Protein 5Y78 (pdb70)

InterPro domains:
  IPR004853 Sugar phosphate transporter domain [PF03151] (107-397)
  IPR050186 Triose Phosphate/Phosphate Translocator [PTHR11132] (108-405)

Solvent-accessible surface area: 26557 Å² total; per-residue (Å²): 104,110,82,72,95,109,84,64,52,21,36,108,67,36,116,40,2,28,95,32,2,59,37,7,1,14,10,1,28,124,0,6,70,17,11,120,66,8,58,17,0,0,6,49,1,0,9,28,0,10,106,72,0,43,109,26,29,120,122,53,126,28,77,117,18,98,75,33,164,86,4,57,151,37,0,54,155,0,0,75,5,1,14,98,0,8,8,10,11,4,43,0,6,13,50,3,15,3,10,3,0,3,5,0,5,1,8,0,1,15,54,2,4,12,21,12,0,77,75,109,55,61,65,0,35,2,65,0,13,84,19,20,86,37,10,71,61,0,12,47,58,1,16,59,33,20,121,55,55,54,133,75,0,33,86,19,0,55,72,0,0,82,4,21,8,43,10,1,14,29,0,35,90,4,19,94,115,41,95,152,55,86,34,20,63,6,41,0,0,0,0,13,0,0,38,31,0,44,128,41,0,54,66,111,1,69,153,116,45,26,175,21,90,75,102,17,89,83,102,87,50,66,53,80,52,0,109,36,23,6,72,96,0,0,71,30,4,1,30,26,5,14,12,1,0,34,0,0,69,66,36,55,22,36,48,1,1,49,4,6,0,80,7,5,46,75,0,20,100,13,0,35,142,62,60,213,27,89,62,67,204,102,11,102,82,0,14,46,64,1,22,89,0,0,61,85,1,14,116,15,44,90,74,52,133,101,113,75,111,99,91,76,117,44,17,36,113,61,38,117,39,2,31,99,34,2,60,37,6,2,16,11,1,28,127,0,2,68,20,7,115,67,7,60,15,0,0,4,50,1,0,13,28,0,12,105,72,0,45,108,25,25,120,113,61,124,33,81,127,18,84,73,43,158,92,0,71,120,32,0,59,156,1,0,70,4,0,16,99,0,9,7,10,11,4,42,0,6,9,61,3,15,3,9,4,0,3,5,0,5,1,8,0,1,16,50,2,3,14,16,16,0,67,81,119,56,70,59,0,34,2,68,0,12,91,19,26,89,36,11,69,60,1,13,44,51,1,14,61,30,17,112,55,58,51,136,76,0,34,82,20,0,53,74,0,0,82,5,21,10,44,9,1,14,32,0,35,83,5,16,92,109,42,78,152,53,91,36,19,62,6,40,0,1,0,0,17,0,0,41,37,0,40,130,49,1,54,75,116,1,66,142,109,43,26,176,21,89,66,108,19,90,86,99,88,44,70,59,78,53,0,112,34,24,5,70,94,0,0,67,27,4,1,28,26,4,11,13,2,0,28,0,0,65,56,31,54,21,35,49,1,0,41,3,6,0,83,7,5,50,76,0,19,127,12,1,43,132,57,58,208,27,90,50,62,195,96,9,101,81,0,14,70,68,1,23,91,0,0,71,83,1,11,115,14,38,87,75,54,128

Organism: Galdieria sulphuraria (NCBI:txid130081)

Secondary structure (DSSP, 8-state):
-HHHHHHHHHHHHHHHHHHHHHHHHHHHHHHHHH---HHHHHHHHHHHHHHHHHHHHHTTSSPPP---HHHHHTTHHHHHHHHHHHHHHHHHHHHS-HHHHHHHGGGHHHHHHHHHHHHHT--B-THHHHTHHHHHHHHHHHHHH-TT--HHHHHHHHHHHHHHHHHHHHHHHHHHHTTT-TT--HHHHHHHHHHHHHHHHHHHHHHHH-S--S--SSTT--HHHHHHHHHHHHHHHHHHHHHHHHHHHHS-HHHHHHHHHHHHHHHHHHHHHHHT----HHHHHHHHHHHHHHHHHHHHHHH--/-HHHHHHHHHHHHHHHHHHHHHHHHHHHHHHHHHS--HHHHHHHHHHHHHHHHHHHHHTTSSPPP---HHHHHHTHHHHHHHHHHHHHHHHHHHHS-HHHHHHHHTTHHHHHHHHHHHHHT--B-THHHHHHHHHHHHHHHHHHH-TT--HHHHHHHHHHHHHHHHHHHHHHHHHHHTTT-TT--HHHHHHHHHHHHHHHHHHHHHHHH-S--S--SSTT--HHHHHHHHHHHHHHHHHHHHHHHHHHHHS-HHHHHHHHHHHHHHHHHHHHHHTT----HHHHHHHHHHHHHHHHHHHHHHH--

Foldseek 3Di:
DVVVVVVVVLVVLLVLLLVLVLLLLQLLLVLCQFP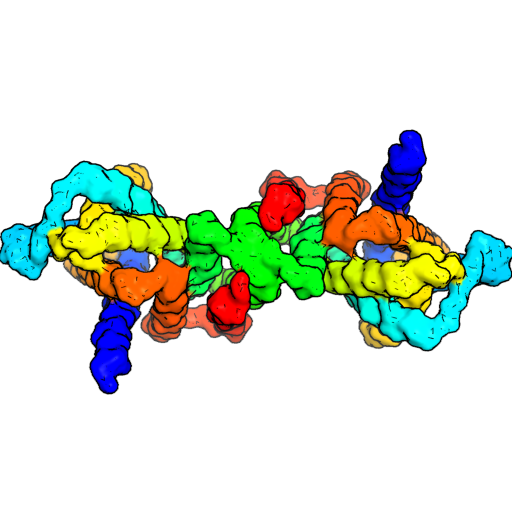VQLLVLLLVLLVLLLVVVVVCVVVVVAQDAPDDPVLLVLLPQLLQLVLLLSSLLSNLSNQAPNLLLLLLLLLLLVLLVVVVCVVVVHDADCVLVVLVVLQVQLNVLLLVPGPRHDPSSNVSSNSSSNSNSSNLQSLLVSCVVCVVRVRPDLLNSVSSSSNVNSVVSVVVSCVVPNDDDQGTPPPPQDSVNSVCSSSSSSVSVSSSVSSLSVSSSVDPSSVSSVSSSVSSVVSSVVSCVVVVRDADPSNVVSSVSNNVSSVVSVVSRVVDD/DVVVVVVVVLVVLLVLLLVLVLQLLQLLLVLCQFFVQLLVLLLVLLVLLLVVVVVCPVVVVAQAFDDDPVLLVLLPLLLQLVLLLSSLLSNLSNQAPNLLLLLLLLLLLVLLVVVVCVVVVHDADPVLVVLVVLQVQLNVLQLVPGPRHDPSSNVSSNVSSNSNSSNLQSLQVSCVVCVVRVSPDLLNSVSSSSVSNSVVSVVVSCVVPNDGDLGTPDPPADSVNSVVSSSSSSVSVSSSVSSLSVSSNVDPSSVSSVSSSVSSVVSSVVSCVVVVRDADPSNVVSSVSSSVSSVVSVVRRVVDD

Structure (mmCIF, N/CA/C/O backbone):
data_5Y78
#
_entry.id   5Y78
#
_cell.length_a   106.550
_cell.length_b   164.970
_cell.length_c   41.420
_cell.angle_alpha   90.00
_cell.angle_beta   90.00
_cell.angle_gamma   90.00
#
_symmetry.space_group_name_H-M   'P 21 21 2'
#
loop_
_entity.id
_entity.type
_entity.pdbx_description
1 polymer 'Putative hexose phosphate translocator'
2 non-polymer 'PHOSPHATE ION'
3 non-polymer '(2R)-2,3-dihydroxypropyl (9Z)-octadec-9-enoate'
4 water water
#
loop_
_atom_site.group_PDB
_atom_site.id
_atom_site.type_symbol
_atom_site.label_atom_id
_atom_site.label_alt_id
_atom_site.label_comp_id
_atom_site.label_asym_id
_atom_site.label_entity_id
_atom_site.label_seq_id
_atom_site.pdbx_PDB_ins_code
_atom_site.Cartn_x
_atom_site.Cartn_y
_atom_site.Cartn_z
_atom_site.occupancy
_atom_site.B_iso_or_equiv
_atom_site.auth_seq_id
_atom_site.auth_comp_id
_atom_site.auth_asym_id
_atom_site.auth_atom_id
_atom_site.pdbx_PDB_model_num
ATOM 1 N N . SER A 1 11 ? -0.437 189.279 8.929 1.00 71.40 100 SER A N 1
ATOM 2 C CA . SER A 1 11 ? 0.870 188.653 9.113 1.00 63.19 100 SER A CA 1
ATOM 3 C C . SER A 1 11 ? 1.211 187.590 8.049 1.00 66.44 100 SER A C 1
ATOM 4 O O . SER A 1 11 ? 2.307 187.636 7.493 1.00 73.08 100 SER A O 1
ATOM 6 N N . PRO A 1 12 ? 0.303 186.640 7.762 1.00 60.00 101 PRO A N 1
ATOM 7 C CA . PRO A 1 12 ? 0.635 185.616 6.752 1.00 53.00 101 PRO A CA 1
ATOM 8 C C . PRO A 1 12 ? 1.061 186.184 5.411 1.00 55.21 101 PRO A C 1
ATOM 9 O O . PRO A 1 12 ? 1.861 185.552 4.707 1.00 58.08 101 PRO A O 1
ATOM 13 N N . THR A 1 13 ? 0.552 187.357 5.030 1.00 50.44 102 THR A N 1
ATOM 14 C CA . THR A 1 13 ? 0.971 187.971 3.775 1.00 59.40 102 THR A CA 1
ATOM 15 C C . THR A 1 13 ? 2.434 188.391 3.837 1.00 70.32 102 THR A C 1
ATOM 16 O O . THR A 1 13 ? 3.225 188.060 2.945 1.00 61.46 102 THR A O 1
ATOM 18 N N . LEU A 1 14 ? 2.813 189.124 4.887 1.00 64.28 103 LEU A N 1
ATOM 19 C CA . LEU A 1 14 ? 4.210 189.507 5.054 1.00 61.02 103 LEU A CA 1
ATOM 20 C C . LEU A 1 14 ? 5.083 188.303 5.385 1.00 60.77 103 LEU A C 1
ATOM 21 O O . LEU A 1 14 ? 6.279 188.302 5.075 1.00 61.07 103 LEU A O 1
ATOM 23 N N . VAL A 1 15 ? 4.507 187.270 6.004 1.00 52.17 104 VAL A N 1
ATOM 24 C CA . VAL A 1 15 ? 5.282 186.071 6.305 1.00 56.54 104 VAL A CA 1
ATOM 25 C C . VAL A 1 15 ? 5.566 185.285 5.030 1.00 63.17 104 VAL A C 1
ATOM 26 O O . VAL A 1 15 ? 6.675 184.770 4.837 1.00 58.89 104 VAL A O 1
ATOM 30 N N . HIS A 1 16 ? 4.579 185.190 4.134 1.00 56.99 105 HIS A N 1
ATOM 31 C CA . HIS A 1 16 ? 4.804 184.522 2.854 1.00 54.34 105 HIS A CA 1
ATOM 32 C C . HIS A 1 16 ? 5.917 185.202 2.066 1.00 53.48 105 HIS A C 1
ATOM 33 O O . HIS A 1 16 ? 6.707 184.535 1.388 1.00 41.49 105 HIS A O 1
ATOM 40 N N . THR A 1 17 ? 5.996 186.533 2.145 1.00 51.64 106 THR A N 1
ATOM 41 C CA . THR A 1 17 ? 7.091 187.247 1.501 1.00 59.89 106 THR A CA 1
ATOM 42 C C . THR A 1 17 ? 8.428 186.973 2.178 1.00 56.15 106 THR A C 1
ATOM 43 O O . THR A 1 17 ? 9.477 187.174 1.557 1.00 50.22 106 THR A O 1
ATOM 47 N N . LEU A 1 18 ? 8.414 186.516 3.432 1.00 49.45 107 LEU A N 1
ATOM 48 C CA . LEU A 1 18 ? 9.656 186.143 4.098 1.00 43.82 107 LEU A CA 1
ATOM 49 C C . LEU A 1 18 ? 10.191 184.815 3.575 1.00 47.51 107 LEU A C 1
ATOM 50 O O . LEU A 1 18 ? 11.408 184.644 3.438 1.00 50.05 107 LEU A O 1
ATOM 52 N N . LYS A 1 19 ? 9.302 183.863 3.281 1.00 41.20 108 LYS A N 1
ATOM 53 C CA . LYS A 1 19 ? 9.739 182.605 2.682 1.00 46.72 108 LYS A CA 1
ATOM 54 C C . LYS A 1 19 ? 10.245 182.823 1.261 1.00 45.49 108 LYS A C 1
ATOM 55 O O . LYS A 1 19 ? 11.223 182.194 0.841 1.00 38.90 108 LYS A O 1
ATOM 57 N N . VAL A 1 20 ? 9.593 183.711 0.508 1.00 46.52 109 VAL A N 1
ATOM 58 C CA . VAL A 1 20 ? 10.063 184.032 -0.835 1.00 43.64 109 VAL A CA 1
ATOM 59 C C . VAL A 1 20 ? 11.368 184.816 -0.768 1.00 41.68 109 VAL A C 1
ATOM 60 O O . VAL A 1 20 ? 12.303 184.559 -1.535 1.00 32.16 109 VAL A O 1
ATOM 64 N N . GLY A 1 21 ? 11.456 185.777 0.154 1.00 37.01 110 GLY A N 1
ATOM 65 C CA . GLY A 1 21 ? 12.699 186.506 0.332 1.00 40.06 110 GLY A CA 1
ATOM 66 C C . GLY A 1 21 ? 13.855 185.613 0.735 1.00 38.23 110 GLY A C 1
ATOM 67 O O . GLY A 1 21 ? 15.010 185.900 0.409 1.00 30.00 110 GLY A O 1
ATOM 68 N N . PHE A 1 22 ? 13.565 184.520 1.446 1.00 34.70 111 PHE A N 1
ATOM 69 C CA . PHE A 1 22 ? 14.609 183.566 1.799 1.00 33.15 111 PHE A CA 1
ATOM 70 C C . PHE A 1 22 ? 15.107 182.808 0.576 1.00 35.08 111 PHE A C 1
ATOM 71 O O . PHE A 1 22 ? 16.294 182.472 0.498 1.00 38.78 111 PHE A O 1
ATOM 79 N N . TYR A 1 23 ? 14.219 182.524 -0.381 1.00 30.99 112 TYR A N 1
ATOM 80 C CA . TYR A 1 23 ? 14.661 181.964 -1.653 1.00 31.66 112 TYR A CA 1
ATOM 81 C C . TYR A 1 23 ? 15.629 182.908 -2.355 1.00 26.18 112 TYR A C 1
ATOM 82 O O . TYR A 1 23 ? 16.627 182.468 -2.936 1.00 22.52 112 TYR A O 1
ATOM 91 N N . PHE A 1 24 ? 15.350 184.213 -2.309 1.00 17.54 113 PHE A N 1
ATOM 92 C CA . PHE A 1 24 ? 16.249 185.184 -2.924 1.00 24.23 113 PHE A CA 1
ATOM 93 C C . PHE A 1 24 ? 17.597 185.221 -2.213 1.00 23.81 113 PHE A C 1
ATOM 94 O O . PHE A 1 24 ? 18.639 185.381 -2.859 1.00 23.66 113 PHE A O 1
ATOM 102 N N . PHE A 1 25 ? 17.598 185.072 -0.886 1.00 27.84 114 PHE A N 1
ATOM 103 C CA . PHE A 1 25 ? 18.855 185.043 -0.143 1.00 25.10 114 PHE A CA 1
ATOM 104 C C . PHE A 1 25 ? 19.687 183.825 -0.524 1.00 30.65 114 PHE A C 1
ATOM 105 O O . PHE A 1 25 ? 20.896 183.935 -0.761 1.00 27.21 114 PHE A O 1
ATOM 113 N N . LEU A 1 26 ? 19.058 182.648 -0.567 1.00 22.70 115 LEU A N 1
ATOM 114 C CA . LEU A 1 26 ? 19.757 181.441 -1.000 1.00 28.30 115 LEU A CA 1
ATOM 115 C C . LEU A 1 26 ? 20.321 181.613 -2.404 1.00 24.71 115 LEU A C 1
ATOM 116 O O . LEU A 1 26 ? 21.467 181.240 -2.679 1.00 22.26 115 LEU A O 1
ATOM 121 N N . TRP A 1 27 ? 19.511 182.166 -3.310 1.00 20.45 116 TRP A N 1
ATOM 122 C CA . TRP A 1 27 ? 19.973 182.479 -4.657 1.00 17.53 116 TRP A CA 1
ATOM 123 C C . TRP A 1 27 ? 21.241 183.324 -4.617 1.00 21.55 116 TRP A C 1
ATOM 124 O O . TRP A 1 27 ? 22.232 183.013 -5.285 1.00 21.07 116 TRP A O 1
ATOM 135 N N . TYR A 1 28 ? 21.234 184.389 -3.811 1.00 17.94 117 TYR A N 1
ATOM 136 C CA . TYR A 1 28 ? 22.400 185.264 -3.734 1.00 18.00 117 TYR A CA 1
ATOM 137 C C . TYR A 1 28 ? 23.567 184.571 -3.041 1.00 19.87 117 TYR A C 1
ATOM 138 O O . TYR A 1 28 ? 24.718 184.690 -3.476 1.00 18.84 117 TYR A O 1
ATOM 147 N N . PHE A 1 29 ? 23.285 183.842 -1.960 1.00 18.42 118 PHE A N 1
ATOM 148 C CA . PHE A 1 29 ? 24.338 183.190 -1.189 1.00 16.81 118 PHE A CA 1
ATOM 149 C C . PHE A 1 29 ? 25.020 182.094 -2.002 1.00 16.84 118 PHE A C 1
ATOM 150 O O . PHE A 1 29 ? 26.253 182.008 -2.035 1.00 20.47 118 PHE A O 1
ATOM 158 N N . PHE A 1 30 ? 24.233 181.248 -2.672 1.00 19.50 119 PHE A N 1
ATOM 159 C CA . PHE A 1 30 ? 24.822 180.210 -3.513 1.00 14.54 119 PHE A CA 1
ATOM 160 C C . PHE A 1 30 ? 25.571 180.813 -4.694 1.00 12.31 119 PHE A C 1
ATOM 161 O O . PHE A 1 30 ? 26.633 180.314 -5.085 1.00 15.74 119 PHE A O 1
ATOM 169 N N . ASN A 1 31 ? 25.032 181.887 -5.280 1.00 12.64 120 ASN A N 1
ATOM 170 C CA . ASN A 1 31 ? 25.668 182.487 -6.449 1.00 15.05 120 ASN A CA 1
ATOM 171 C C . ASN A 1 31 ? 27.001 183.137 -6.098 1.00 14.31 120 ASN A C 1
ATOM 172 O O . ASN A 1 31 ? 27.911 183.165 -6.933 1.00 13.25 120 ASN A O 1
ATOM 177 N N . PHE A 1 32 ? 27.140 183.660 -4.877 1.00 13.30 121 PHE A N 1
ATOM 178 C CA . PHE A 1 32 ? 28.414 184.256 -4.489 1.00 13.67 121 PHE A CA 1
ATOM 179 C C . PHE A 1 32 ? 29.481 183.189 -4.291 1.00 15.70 121 PHE A C 1
ATOM 180 O O . PHE A 1 32 ? 30.627 183.359 -4.725 1.00 16.06 121 PHE A O 1
ATOM 188 N N . ILE A 1 33 ? 29.124 182.085 -3.632 1.00 13.36 122 ILE A N 1
ATOM 189 C CA . ILE A 1 33 ? 30.048 180.964 -3.496 1.00 14.00 122 ILE A CA 1
ATOM 190 C C . ILE A 1 33 ? 30.451 180.440 -4.868 1.00 14.66 122 ILE A C 1
ATOM 191 O O . ILE A 1 33 ? 31.619 180.101 -5.101 1.00 17.08 122 ILE A O 1
ATOM 196 N N . PHE A 1 34 ? 29.495 180.370 -5.799 1.00 14.03 123 PHE A N 1
ATOM 197 C CA . PHE A 1 34 ? 29.807 179.920 -7.152 1.00 14.83 123 PHE A CA 1
ATOM 198 C C . PHE A 1 34 ? 30.810 180.848 -7.828 1.00 10.54 123 PHE A C 1
ATOM 199 O O . PHE A 1 34 ? 31.831 180.396 -8.356 1.00 16.25 123 PHE A O 1
ATOM 207 N N . ASN A 1 35 ? 30.524 182.153 -7.831 1.00 13.30 124 ASN A N 1
ATOM 208 C CA . ASN A 1 35 ? 31.333 183.096 -8.599 1.00 11.99 124 ASN A CA 1
ATOM 209 C C . ASN A 1 35 ? 32.785 183.100 -8.136 1.00 12.96 124 ASN A C 1
ATOM 210 O O . ASN A 1 35 ? 33.705 183.149 -8.961 1.00 17.23 124 ASN A O 1
ATOM 215 N N . ILE A 1 36 ? 33.011 183.054 -6.822 1.00 14.84 125 ILE A N 1
ATOM 216 C CA . ILE A 1 36 ? 34.376 183.064 -6.305 1.00 12.26 125 ILE A CA 1
ATOM 217 C C . ILE A 1 36 ? 35.104 181.788 -6.703 1.00 16.40 125 ILE A C 1
ATOM 218 O O . ILE A 1 36 ? 36.231 181.828 -7.211 1.00 17.46 125 ILE A O 1
ATOM 223 N N . ALA A 1 37 ? 34.468 180.636 -6.482 1.00 12.79 126 ALA A N 1
ATOM 224 C CA . ALA A 1 37 ? 35.096 179.366 -6.832 1.00 17.06 126 ALA A CA 1
ATOM 225 C C . ALA A 1 37 ? 35.233 179.201 -8.340 1.00 14.51 126 ALA A C 1
ATOM 226 O O . ALA A 1 37 ? 36.210 178.606 -8.810 1.00 13.33 126 ALA A O 1
ATOM 228 N N . ASN A 1 38 ? 34.274 179.721 -9.110 1.00 12.84 127 ASN A N 1
ATOM 229 C CA . ASN A 1 38 ? 34.341 179.598 -10.563 1.00 13.80 127 ASN A CA 1
ATOM 230 C C . ASN A 1 38 ? 35.510 180.393 -11.132 1.00 12.90 127 ASN A C 1
ATOM 231 O O . ASN A 1 38 ? 36.238 179.901 -12.001 1.00 15.45 127 ASN A O 1
ATOM 236 N N . LYS A 1 39 ? 35.707 181.624 -10.652 1.00 12.85 128 LYS A N 1
ATOM 237 C CA . LYS A 1 39 ? 36.826 182.431 -11.131 1.00 11.70 128 LYS A CA 1
ATOM 238 C C . LYS A 1 39 ? 38.160 181.830 -10.704 1.00 15.04 128 LYS A C 1
ATOM 239 O O . LYS A 1 39 ? 39.127 181.838 -11.476 1.00 13.89 128 LYS A O 1
ATOM 245 N N . ARG A 1 40 ? 38.232 181.298 -9.482 1.00 12.89 129 ARG A N 1
ATOM 246 C CA . ARG A 1 40 ? 39.452 180.630 -9.041 1.00 17.43 129 ARG A CA 1
ATOM 247 C C . ARG A 1 40 ? 39.751 179.407 -9.898 1.00 15.31 129 ARG A C 1
ATOM 248 O O . ARG A 1 40 ? 40.918 179.094 -10.162 1.00 19.47 129 ARG A O 1
ATOM 256 N N . THR A 1 41 ? 38.708 178.700 -10.342 1.00 13.40 130 THR A N 1
ATOM 257 C CA . THR A 1 41 ? 38.908 177.584 -11.261 1.00 14.29 130 THR A CA 1
ATOM 258 C C . THR A 1 41 ? 39.443 178.073 -12.602 1.00 15.87 130 THR A C 1
ATOM 259 O O . THR A 1 41 ? 40.375 177.483 -13.162 1.00 18.46 130 THR A O 1
ATOM 263 N N . LEU A 1 42 ? 38.873 179.160 -13.126 1.00 13.18 131 LEU A N 1
ATOM 264 C CA . LEU A 1 42 ? 39.314 179.685 -14.413 1.00 13.07 131 LEU A CA 1
ATOM 265 C C . LEU A 1 42 ? 40.734 180.237 -14.345 1.00 20.38 131 LEU A C 1
ATOM 266 O O . LEU A 1 42 ? 41.474 180.161 -15.334 1.00 15.61 131 LEU A O 1
ATOM 271 N N . ASN A 1 43 ? 41.134 180.790 -13.197 1.00 16.82 132 ASN A N 1
ATOM 272 C CA . ASN A 1 43 ? 42.504 181.270 -13.052 1.00 15.15 132 ASN A CA 1
ATOM 273 C C . ASN A 1 43 ? 43.510 180.127 -13.117 1.00 18.93 132 ASN A C 1
ATOM 274 O O . ASN A 1 43 ? 44.664 180.340 -13.506 1.00 22.61 132 ASN A O 1
ATOM 279 N N . MET A 1 44 ? 43.095 178.916 -12.745 1.00 16.05 133 MET A N 1
ATOM 280 C CA . MET A 1 44 ? 43.951 177.739 -12.818 1.00 20.26 133 MET A CA 1
ATOM 281 C C . MET A 1 44 ? 43.764 176.948 -14.104 1.00 22.55 133 MET A C 1
ATOM 282 O O . MET A 1 44 ? 44.693 176.258 -14.539 1.00 20.26 133 MET A O 1
ATOM 287 N N . TRP A 1 45 ? 42.578 177.033 -14.716 1.00 18.54 134 TRP A N 1
ATOM 288 C CA . TRP A 1 45 ? 42.130 176.077 -15.727 1.00 24.53 134 TRP A CA 1
ATOM 289 C C . TRP A 1 45 ? 41.235 176.848 -16.702 1.00 17.48 134 TRP A C 1
ATOM 290 O O . TRP A 1 45 ? 40.005 176.813 -16.625 1.00 13.34 134 TRP A O 1
ATOM 301 N N . LYS A 1 46 ? 41.877 177.560 -17.631 1.00 21.07 135 LYS A N 1
ATOM 302 C CA . LYS A 1 46 ? 41.191 178.509 -18.508 1.00 20.51 135 LYS A CA 1
ATOM 303 C C . LYS A 1 46 ? 40.561 177.758 -19.679 1.00 18.49 135 LYS A C 1
ATOM 304 O O . LYS A 1 46 ? 41.042 177.778 -20.815 1.00 19.37 135 LYS A O 1
ATOM 310 N N . TYR A 1 47 ? 39.445 177.094 -19.395 1.00 21.55 136 TYR A N 1
ATOM 311 C CA . TYR A 1 47 ? 38.679 176.373 -20.412 1.00 19.18 136 TYR A CA 1
ATOM 312 C C . TYR A 1 47 ? 37.203 176.626 -20.161 1.00 18.61 136 TYR A C 1
ATOM 313 O O . TYR A 1 47 ? 36.495 175.784 -19.596 1.00 19.29 136 TYR A O 1
ATOM 322 N N . PRO A 1 48 ? 36.699 177.794 -20.572 1.00 19.97 137 PRO A N 1
ATOM 323 C CA . PRO A 1 48 ? 35.304 178.138 -20.245 1.00 17.06 137 PRO A CA 1
ATOM 324 C C . PRO A 1 48 ? 34.275 177.222 -20.883 1.00 17.50 137 PRO A C 1
ATOM 325 O O . PRO A 1 48 ? 33.263 176.910 -20.244 1.00 17.99 137 PRO A O 1
ATOM 329 N N . TRP A 1 49 ? 34.495 176.785 -22.126 1.00 17.91 138 TRP A N 1
ATOM 330 C CA . TRP A 1 49 ? 33.532 175.899 -22.775 1.00 19.79 138 TRP A CA 1
ATOM 331 C C . TRP A 1 49 ? 33.388 174.588 -22.012 1.00 15.15 138 TRP A C 1
ATOM 332 O O . TRP A 1 49 ? 32.274 174.167 -21.682 1.00 18.24 138 TRP A O 1
ATOM 343 N N . VAL A 1 50 ? 34.511 173.931 -21.715 1.00 19.78 139 VAL A N 1
ATOM 344 C CA . VAL A 1 50 ? 34.459 172.647 -21.023 1.00 22.48 139 VAL A CA 1
ATOM 345 C C . VAL A 1 50 ? 33.967 172.824 -19.591 1.00 21.37 139 VAL A C 1
ATOM 346 O O . VAL A 1 50 ? 33.159 172.028 -19.098 1.00 18.53 139 VAL A O 1
ATOM 350 N N . LEU A 1 51 ? 34.434 173.871 -18.904 1.00 18.86 140 LEU A N 1
ATOM 351 C CA . LEU A 1 51 ? 34.023 174.092 -17.520 1.00 15.53 140 LEU A CA 1
ATOM 352 C C . LEU A 1 51 ? 32.525 174.355 -17.423 1.00 15.22 140 LEU A C 1
ATOM 353 O O . LEU A 1 51 ? 31.832 173.764 -16.586 1.00 13.40 140 LEU A O 1
ATOM 358 N N . SER A 1 52 ? 32.004 175.243 -18.274 1.00 15.60 141 SER A N 1
ATOM 359 C CA . SER A 1 52 ? 30.570 175.513 -18.254 1.00 15.98 141 SER A CA 1
ATOM 360 C C . SER A 1 52 ? 29.769 174.272 -18.621 1.00 16.18 141 SER A C 1
ATOM 361 O O . SER A 1 52 ? 28.661 174.072 -18.109 1.00 17.08 141 SER A O 1
ATOM 364 N N . THR A 1 53 ? 30.316 173.422 -19.492 1.00 16.97 142 THR A N 1
ATOM 365 C CA . THR A 1 53 ? 29.643 172.171 -19.824 1.00 20.72 142 THR A CA 1
ATOM 366 C C . THR A 1 53 ? 29.665 171.205 -18.645 1.00 22.21 142 THR A C 1
ATOM 367 O O . THR A 1 53 ? 28.666 170.531 -18.370 1.00 19.34 142 THR A O 1
ATOM 371 N N . ILE A 1 54 ? 30.792 171.133 -17.932 1.00 16.74 143 ILE A N 1
ATOM 372 C CA . ILE A 1 54 ? 30.871 170.291 -16.740 1.00 19.42 143 ILE A CA 1
ATOM 373 C C . ILE A 1 54 ? 29.832 170.724 -15.713 1.00 16.86 143 ILE A C 1
ATOM 374 O O . ILE A 1 54 ? 29.151 169.889 -15.105 1.00 15.13 143 ILE A O 1
ATOM 379 N N . GLN A 1 55 ? 29.687 172.036 -15.513 1.00 12.87 144 GLN A N 1
ATOM 380 C CA . GLN A 1 55 ? 28.748 172.538 -14.514 1.00 12.07 144 GLN A CA 1
ATOM 381 C C . GLN A 1 55 ? 27.317 172.137 -14.847 1.00 16.21 144 GLN A C 1
ATOM 382 O O . GLN A 1 55 ? 26.534 171.798 -13.951 1.00 14.57 144 GLN A O 1
ATOM 388 N N . LEU A 1 56 ? 26.959 172.154 -16.133 1.00 12.87 145 LEU A N 1
ATOM 389 C CA . LEU A 1 56 ? 25.637 171.688 -16.537 1.00 15.79 145 LEU A CA 1
ATOM 390 C C . LEU A 1 56 ? 25.484 170.189 -16.307 1.00 17.91 145 LEU A C 1
ATOM 391 O O . LEU A 1 56 ? 24.419 169.726 -15.883 1.00 21.48 145 LEU A O 1
ATOM 396 N N . GLY A 1 57 ? 26.538 169.416 -16.579 1.00 16.54 146 GLY A N 1
ATOM 397 C CA . GLY A 1 57 ? 26.450 167.973 -16.416 1.00 14.14 146 GLY A CA 1
ATOM 398 C C . GLY A 1 57 ? 26.374 167.548 -14.963 1.00 22.60 146 GLY A C 1
ATOM 399 O O . GLY A 1 57 ? 25.649 166.609 -14.620 1.00 16.34 146 GLY A O 1
ATOM 400 N N . VAL A 1 58 ? 27.124 168.225 -14.091 1.00 12.06 147 VAL A N 1
ATOM 401 C CA . VAL A 1 58 ? 27.045 167.932 -12.663 1.00 13.66 147 VAL A CA 1
ATOM 402 C C . VAL A 1 58 ? 25.641 168.207 -12.144 1.00 17.86 147 VAL A C 1
ATOM 403 O O . VAL A 1 58 ? 25.092 167.434 -11.348 1.00 18.10 147 VAL A O 1
ATOM 407 N N . GLY A 1 59 ? 25.033 169.307 -12.592 1.00 23.04 148 GLY A N 1
ATOM 408 C CA . GLY A 1 59 ? 23.658 169.584 -12.212 1.00 14.59 148 GLY A CA 1
ATOM 409 C C . GLY A 1 59 ? 22.684 168.579 -12.797 1.00 17.91 148 GLY A C 1
ATOM 410 O O . GLY A 1 59 ? 21.712 168.190 -12.145 1.00 18.05 148 GLY A O 1
ATOM 411 N N . ALA A 1 60 ? 22.932 168.145 -14.034 1.00 20.10 149 ALA A N 1
ATOM 412 C CA . ALA A 1 60 ? 22.096 167.116 -14.640 1.00 19.30 149 ALA A CA 1
ATOM 413 C C . ALA A 1 60 ? 22.175 165.816 -13.847 1.00 20.15 149 ALA A C 1
ATOM 414 O O . ALA A 1 60 ? 21.147 165.210 -13.523 1.00 19.54 149 ALA A O 1
ATOM 416 N N . LEU A 1 61 ? 23.394 165.383 -13.510 1.00 19.07 150 LEU A N 1
ATOM 417 C CA . LEU A 1 61 ? 23.565 164.161 -12.729 1.00 18.38 150 LEU A CA 1
ATOM 418 C C . LEU A 1 61 ? 22.945 164.294 -11.344 1.00 21.71 150 LEU A C 1
ATOM 419 O O . LEU A 1 61 ? 22.321 163.351 -10.842 1.00 20.02 150 LEU A O 1
ATOM 424 N N . TYR A 1 62 ? 23.118 165.455 -10.709 1.00 19.77 151 TYR A N 1
ATOM 425 C CA . TYR A 1 62 ? 22.554 165.674 -9.380 1.00 17.73 151 TYR A CA 1
ATOM 426 C C . TYR A 1 62 ? 21.034 165.549 -9.394 1.00 23.23 151 TYR A C 1
ATOM 427 O O . TYR A 1 62 ? 20.438 165.014 -8.452 1.00 21.56 151 TYR A O 1
ATOM 436 N N . CYS A 1 63 ? 20.390 166.029 -10.459 1.00 19.82 152 CYS A N 1
ATOM 437 C CA . CYS A 1 63 ? 18.933 165.985 -10.513 1.00 19.93 152 CYS A CA 1
ATOM 438 C C . CYS A 1 63 ? 18.425 164.572 -10.771 1.00 22.25 152 CYS A C 1
ATOM 439 O O . CYS A 1 63 ? 17.420 164.155 -10.185 1.00 20.70 152 CYS A O 1
ATOM 442 N N . THR A 1 64 ? 19.100 163.822 -11.644 1.00 23.12 153 THR A N 1
ATOM 443 C CA . THR A 1 64 ? 18.676 162.449 -11.899 1.00 27.96 153 THR A CA 1
ATOM 444 C C . THR A 1 64 ? 18.786 161.601 -10.639 1.00 25.10 153 THR A C 1
ATOM 445 O O . THR A 1 64 ? 17.942 160.732 -10.393 1.00 24.40 153 THR A O 1
ATOM 449 N N . PHE A 1 65 ? 19.812 161.850 -9.821 1.00 21.58 154 PHE A N 1
ATOM 450 C CA . PHE A 1 65 ? 19.966 161.101 -8.578 1.00 25.25 154 PHE A CA 1
ATOM 451 C C . PHE A 1 65 ? 18.799 161.359 -7.632 1.00 28.26 154 PHE A C 1
ATOM 452 O O . PHE A 1 65 ? 18.313 160.436 -6.968 1.00 21.97 154 PHE A O 1
ATOM 460 N N . LEU A 1 66 ? 18.336 162.609 -7.556 1.00 22.74 155 LEU A N 1
ATOM 461 C CA . LEU A 1 66 ? 17.193 162.919 -6.703 1.00 26.57 155 LEU A CA 1
ATOM 462 C C . LEU A 1 66 ? 15.933 162.218 -7.194 1.00 26.45 155 LEU A C 1
ATOM 463 O O . LEU A 1 66 ? 15.109 161.768 -6.390 1.00 29.01 155 LEU A O 1
ATOM 468 N N . TRP A 1 67 ? 15.763 162.118 -8.515 1.00 22.03 156 TRP A N 1
ATOM 469 C CA . TRP A 1 67 ? 14.618 161.400 -9.064 1.00 21.85 156 TRP A CA 1
ATOM 470 C C . TRP A 1 67 ? 14.729 159.904 -8.793 1.00 27.13 156 TRP A C 1
ATOM 471 O O . TRP A 1 67 ? 13.757 159.266 -8.372 1.00 23.82 156 TRP A O 1
ATOM 482 N N . VAL A 1 68 ? 15.914 159.332 -9.031 1.00 25.97 157 VAL A N 1
ATOM 483 C CA . VAL A 1 68 ? 16.122 157.901 -8.815 1.00 20.82 157 VAL A CA 1
ATOM 484 C C . VAL A 1 68 ? 15.825 157.533 -7.367 1.00 23.14 157 VAL A C 1
ATOM 485 O O . VAL A 1 68 ? 15.102 156.569 -7.086 1.00 26.78 157 VAL A O 1
ATOM 489 N N . LEU A 1 69 ? 16.369 158.306 -6.427 1.00 21.16 158 LEU A N 1
ATOM 490 C CA . LEU A 1 69 ? 16.199 158.040 -5.004 1.00 21.66 158 LEU A CA 1
ATOM 491 C C . LEU A 1 69 ? 14.817 158.412 -4.482 1.00 22.94 158 LEU A C 1
ATOM 492 O O . LEU A 1 69 ? 14.546 158.196 -3.296 1.00 24.74 158 LEU A O 1
ATOM 497 N N . GLY A 1 70 ? 13.945 158.958 -5.326 1.00 21.79 159 GLY A N 1
ATOM 498 C CA . GLY A 1 70 ? 12.646 159.395 -4.858 1.00 20.35 159 GLY A CA 1
ATOM 499 C C . GLY A 1 70 ? 12.678 160.604 -3.953 1.00 25.72 159 GLY A C 1
ATOM 500 O O . GLY A 1 70 ? 11.685 160.887 -3.278 1.00 31.11 159 GLY A O 1
ATOM 501 N N . LEU A 1 71 ? 13.800 161.327 -3.914 1.00 25.41 160 LEU A N 1
ATOM 502 C CA . LEU A 1 71 ? 13.915 162.511 -3.072 1.00 28.93 160 LEU A CA 1
ATOM 503 C C . LEU A 1 71 ? 13.219 163.725 -3.670 1.00 26.61 160 LEU A C 1
ATOM 504 O O . LEU A 1 71 ? 12.902 164.666 -2.934 1.00 31.14 160 LEU A O 1
ATOM 509 N N . ARG A 1 72 ? 12.982 163.729 -4.977 1.00 19.81 161 ARG A N 1
ATOM 510 C CA . ARG A 1 72 ? 12.248 164.793 -5.644 1.00 27.02 161 ARG A CA 1
ATOM 511 C C . ARG A 1 72 ? 11.208 164.173 -6.560 1.00 29.97 161 ARG A C 1
ATOM 512 O O . ARG A 1 72 ? 11.484 163.175 -7.233 1.00 22.27 161 ARG A O 1
ATOM 520 N N . THR A 1 73 ? 10.011 164.760 -6.569 1.00 21.04 162 THR A N 1
ATOM 521 C CA . THR A 1 73 ? 8.947 164.283 -7.439 1.00 29.90 162 THR A CA 1
ATOM 522 C C . THR A 1 73 ? 9.430 164.228 -8.882 1.00 26.18 162 THR A C 1
ATOM 523 O O . THR A 1 73 ? 10.089 165.149 -9.372 1.00 22.11 162 THR A O 1
ATOM 527 N N . LYS A 1 74 ? 9.119 163.130 -9.551 1.00 24.49 163 LYS A N 1
ATOM 528 C CA . LYS A 1 74 ? 9.545 162.950 -10.931 1.00 30.12 163 LYS A CA 1
ATOM 529 C C . LYS A 1 74 ? 8.579 163.672 -11.864 1.00 29.79 163 LYS A C 1
ATOM 530 O O . LYS A 1 74 ? 7.363 163.526 -11.719 1.00 29.18 163 LYS A O 1
ATOM 536 N N . PRO A 1 75 ? 9.074 164.464 -12.812 1.00 30.84 164 PRO A N 1
ATOM 537 C CA . PRO A 1 75 ? 8.165 165.195 -13.700 1.00 29.66 164 PRO A CA 1
ATOM 538 C C . PRO A 1 75 ? 7.483 164.259 -14.685 1.00 35.72 164 PRO A C 1
ATOM 539 O O . PRO A 1 75 ? 8.096 163.326 -15.209 1.00 30.30 164 PRO A O 1
ATOM 543 N N . ASN A 1 76 ? 6.197 164.510 -14.927 1.00 45.40 165 ASN A N 1
ATOM 544 C CA . ASN A 1 76 ? 5.452 163.783 -15.955 1.00 36.75 165 ASN A CA 1
ATOM 545 C C . ASN A 1 76 ? 5.895 164.336 -17.302 1.00 39.26 165 ASN A C 1
ATOM 546 O O . ASN A 1 76 ? 5.269 165.232 -17.870 1.00 45.37 165 ASN A O 1
ATOM 551 N N . VAL A 1 77 ? 6.996 163.797 -17.815 1.00 32.42 166 VAL A N 1
ATOM 552 C CA . VAL A 1 77 ? 7.612 164.314 -19.033 1.00 40.24 166 VAL A CA 1
ATOM 553 C C . VAL A 1 77 ? 6.792 163.885 -20.242 1.00 45.50 166 VAL A C 1
ATOM 554 O O . VAL A 1 77 ? 6.518 162.695 -20.435 1.00 49.98 166 VAL A O 1
ATOM 558 N N . SER A 1 78 ? 6.398 164.861 -21.059 1.00 48.24 167 SER A N 1
ATOM 559 C CA . SER A 1 78 ? 5.706 164.621 -22.316 1.00 45.26 167 SER A CA 1
ATOM 560 C C . SER A 1 78 ? 6.448 165.334 -23.438 1.00 48.01 167 SER A C 1
ATOM 561 O O . SER A 1 78 ? 7.265 166.227 -23.200 1.00 41.59 167 SER A O 1
ATOM 564 N N . LYS A 1 79 ? 6.152 164.927 -24.676 1.00 47.11 168 LYS A N 1
ATOM 565 C CA . LYS A 1 79 ? 6.777 165.572 -25.827 1.00 45.85 168 LYS A CA 1
ATOM 566 C C . LYS A 1 79 ? 6.354 167.031 -25.943 1.00 51.93 168 LYS A C 1
ATOM 567 O O . LYS A 1 79 ? 7.127 167.866 -26.428 1.00 46.30 168 LYS A O 1
ATOM 573 N N . LYS A 1 80 ? 5.136 167.357 -25.501 1.00 46.46 169 LYS A N 1
ATOM 574 C CA . LYS A 1 80 ? 4.707 168.751 -25.462 1.00 44.75 169 LYS A CA 1
ATOM 575 C C . LYS A 1 80 ? 5.589 169.573 -24.528 1.00 48.52 169 LYS A C 1
ATOM 576 O O . LYS A 1 80 ? 5.954 170.711 -24.847 1.00 40.79 169 LYS A O 1
ATOM 579 N N . LEU A 1 81 ? 5.951 169.008 -23.373 1.00 48.91 170 LEU A N 1
ATOM 580 C CA . LEU A 1 81 ? 6.796 169.730 -22.427 1.00 48.10 170 LEU A CA 1
ATOM 581 C C . LEU A 1 81 ? 8.220 169.867 -22.947 1.00 41.83 170 LEU A C 1
ATOM 582 O O . LEU A 1 81 ? 8.830 170.936 -22.825 1.00 42.51 170 LEU A O 1
ATOM 587 N N . ILE A 1 82 ? 8.767 168.795 -23.527 1.00 37.89 171 ILE A N 1
ATOM 588 C CA . ILE A 1 82 ? 10.141 168.830 -24.024 1.00 41.14 171 ILE A CA 1
ATOM 589 C C . ILE A 1 82 ? 10.295 169.911 -25.086 1.00 46.08 171 ILE A C 1
ATOM 590 O O . ILE A 1 82 ? 11.242 170.707 -25.057 1.00 43.24 171 ILE A O 1
ATOM 595 N N . LYS A 1 83 ? 9.358 169.961 -26.037 1.00 37.55 172 LYS A N 1
ATOM 596 C CA . LYS A 1 83 ? 9.418 170.976 -27.083 1.00 43.94 172 LYS A CA 1
ATOM 597 C C . LYS A 1 83 ? 9.242 172.379 -26.516 1.00 38.75 172 LYS A C 1
ATOM 598 O O . LYS A 1 83 ? 9.830 173.336 -27.033 1.00 39.68 172 LYS A O 1
ATOM 604 N N . ALA A 1 84 ? 8.447 172.520 -25.456 1.00 28.67 173 ALA A N 1
ATOM 605 C CA . ALA A 1 84 ? 8.277 173.798 -24.779 1.00 28.02 173 ALA A CA 1
ATOM 606 C C . ALA A 1 84 ? 9.480 174.183 -23.927 1.00 39.38 173 ALA A C 1
ATOM 607 O O . ALA A 1 84 ? 9.492 175.282 -23.361 1.00 27.00 173 ALA A O 1
ATOM 609 N N . LEU A 1 85 ? 10.481 173.310 -23.817 1.00 35.00 174 LEU A N 1
ATOM 610 C CA . LEU A 1 85 ? 11.695 173.594 -23.066 1.00 27.86 174 LEU A CA 1
ATOM 611 C C . LEU A 1 85 ? 12.915 173.778 -23.955 1.00 25.97 174 LEU A C 1
ATOM 612 O O . LEU A 1 85 ? 14.013 174.007 -23.435 1.00 29.71 174 LEU A O 1
ATOM 617 N N . ILE A 1 86 ? 12.758 173.682 -25.275 1.00 24.18 175 ILE A N 1
ATOM 618 C CA . ILE A 1 86 ? 13.893 173.864 -26.175 1.00 25.35 175 ILE A CA 1
ATOM 619 C C . ILE A 1 86 ? 14.406 175.297 -26.099 1.00 35.24 175 ILE A C 1
ATOM 620 O O . ILE A 1 86 ? 15.611 175.540 -25.957 1.00 27.23 175 ILE A O 1
ATOM 625 N N . TRP A 1 87 ? 13.496 176.264 -26.189 1.00 26.62 176 TRP A N 1
ATOM 626 C CA . TRP A 1 87 ? 13.870 177.670 -26.192 1.00 31.17 176 TRP A CA 1
ATOM 627 C C . TRP A 1 87 ? 14.421 178.122 -24.840 1.00 26.18 176 TRP A C 1
ATOM 628 O O . TRP A 1 87 ? 15.413 178.859 -24.811 1.00 26.67 176 TRP A O 1
ATOM 639 N N . PRO A 1 88 ? 13.830 177.720 -23.706 1.00 23.90 177 PRO A N 1
ATOM 640 C CA . PRO A 1 88 ? 14.512 177.972 -22.428 1.00 21.26 177 PRO A CA 1
ATOM 641 C C . PRO A 1 88 ? 15.900 177.360 -22.361 1.00 30.34 177 PRO A C 1
ATOM 642 O O . PRO A 1 88 ? 16.793 177.941 -21.730 1.00 25.17 177 PRO A O 1
ATOM 646 N N . SER A 1 89 ? 16.115 176.211 -23.006 1.00 22.61 178 SER A N 1
ATOM 647 C CA . SER A 1 89 ? 17.419 175.563 -22.947 1.00 19.96 178 SER A CA 1
ATOM 648 C C . SER A 1 89 ? 18.424 176.237 -23.872 1.00 20.57 178 SER A C 1
ATOM 649 O O . SER A 1 89 ? 19.590 176.408 -23.500 1.00 23.54 178 SER A O 1
ATOM 652 N N . LEU A 1 90 ? 17.996 176.609 -25.081 1.00 26.03 179 LEU A N 1
ATOM 653 C CA . LEU A 1 90 ? 18.877 177.349 -25.980 1.00 27.04 179 LEU A CA 1
ATOM 654 C C . LEU A 1 90 ? 19.334 178.655 -25.346 1.00 21.39 179 LEU A C 1
ATOM 655 O O . LEU A 1 90 ? 20.514 179.015 -25.428 1.00 21.73 179 LEU A O 1
ATOM 660 N N . GLY A 1 91 ? 18.412 179.380 -24.711 1.00 24.54 180 GLY A N 1
ATOM 661 C CA . GLY A 1 91 ? 18.790 180.611 -24.039 1.00 22.06 180 GLY A CA 1
ATOM 662 C C . GLY A 1 91 ? 19.710 180.369 -22.858 1.00 23.62 180 GLY A C 1
ATOM 663 O O . GLY A 1 91 ? 20.676 181.108 -22.650 1.00 25.46 180 GLY A O 1
ATOM 664 N N . HIS A 1 92 ? 19.428 179.329 -22.072 1.00 24.87 181 HIS A N 1
ATOM 665 C CA . HIS A 1 92 ? 20.279 179.021 -20.927 1.00 21.29 181 HIS A CA 1
ATOM 666 C C . HIS A 1 92 ? 21.683 178.641 -21.378 1.00 18.52 181 HIS A C 1
ATOM 667 O O . HIS A 1 92 ? 22.676 179.150 -20.847 1.00 21.67 181 HIS A O 1
ATOM 674 N N . THR A 1 93 ? 21.783 177.750 -22.368 1.00 20.33 182 THR A N 1
ATOM 675 C CA . THR A 1 93 ? 23.089 177.310 -22.852 1.00 18.79 182 THR A CA 1
ATOM 676 C C . THR A 1 93 ? 23.892 178.476 -23.415 1.00 18.94 182 THR A C 1
ATOM 677 O O . THR A 1 93 ? 25.080 178.633 -23.108 1.00 16.15 182 THR A O 1
ATOM 681 N N . LEU A 1 94 ? 23.257 179.303 -24.248 1.00 17.88 183 LEU A N 1
ATOM 682 C CA . LEU A 1 94 ? 23.961 180.423 -24.862 1.00 21.75 183 LEU A CA 1
ATOM 683 C C . LEU A 1 94 ? 24.394 181.447 -23.820 1.00 19.08 183 LEU A C 1
ATOM 684 O O . LEU A 1 94 ? 25.520 181.954 -23.871 1.00 25.18 183 LEU A O 1
ATOM 689 N N . GLY A 1 95 ? 23.515 181.766 -22.868 1.00 20.07 184 GLY A N 1
ATOM 690 C CA . GLY A 1 95 ? 23.888 182.710 -21.828 1.00 19.00 184 GLY A CA 1
ATOM 691 C C . GLY A 1 95 ? 24.949 182.154 -20.897 1.00 19.08 184 GLY A C 1
ATOM 692 O O . GLY A 1 95 ? 25.835 182.883 -20.443 1.00 21.05 184 GLY A O 1
ATOM 693 N N . HIS A 1 96 ? 24.873 180.856 -20.602 1.00 18.06 185 HIS A N 1
ATOM 694 C CA . HIS A 1 96 ? 25.856 180.217 -19.731 1.00 16.99 185 HIS A CA 1
ATOM 695 C C . HIS A 1 96 ? 27.232 180.190 -20.385 1.00 19.09 185 HIS A C 1
ATOM 696 O O . HIS A 1 96 ? 28.235 180.55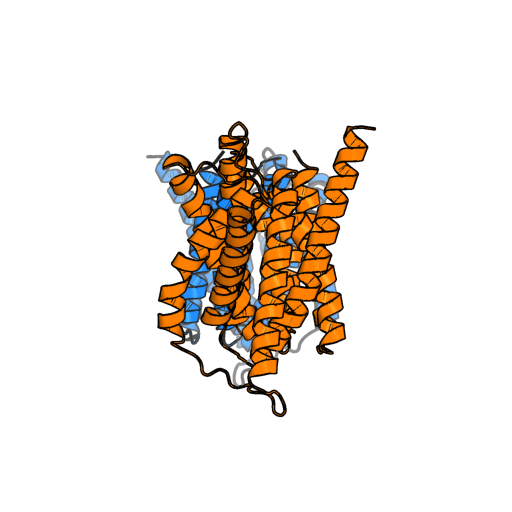5 -19.760 1.00 14.04 185 HIS A O 1
ATOM 703 N N . ALA A 1 97 ? 27.300 179.765 -21.647 1.00 16.74 186 ALA A N 1
ATOM 704 C CA . ALA A 1 97 ? 28.590 179.693 -22.326 1.00 15.36 186 ALA A CA 1
ATOM 705 C C . ALA A 1 97 ? 29.191 181.081 -22.516 1.00 14.29 186 ALA A C 1
ATOM 706 O O . ALA A 1 97 ? 30.405 181.264 -22.376 1.00 16.66 186 ALA A O 1
ATOM 708 N N . ALA A 1 98 ? 28.355 182.072 -22.830 1.00 11.44 187 ALA A N 1
ATOM 709 C CA . ALA A 1 98 ? 28.857 183.428 -23.029 1.00 16.09 187 ALA A CA 1
ATOM 710 C C . ALA A 1 98 ? 29.327 184.044 -21.717 1.00 14.62 187 ALA A C 1
ATOM 711 O O . ALA A 1 98 ? 30.352 184.734 -21.682 1.00 16.53 187 ALA A O 1
ATOM 713 N N . THR A 1 99 ? 28.587 183.811 -20.630 1.00 13.08 188 THR A N 1
ATOM 714 C CA . THR A 1 99 ? 28.974 184.373 -19.340 1.00 14.64 188 THR A CA 1
ATOM 715 C C . THR A 1 99 ? 30.270 183.755 -18.837 1.00 13.55 188 THR A C 1
ATOM 716 O O . THR A 1 99 ? 31.132 184.458 -18.297 1.00 18.61 188 THR A O 1
ATOM 720 N N . CYS A 1 100 ? 30.427 182.441 -19.008 1.00 11.59 189 CYS A N 1
ATOM 721 C CA . CYS A 1 100 ? 31.665 181.793 -18.596 1.00 14.64 189 CYS A CA 1
ATOM 722 C C . CYS A 1 100 ? 32.842 182.244 -19.450 1.00 16.07 189 CYS A C 1
ATOM 723 O O . CYS A 1 100 ? 33.962 182.369 -18.943 1.00 17.62 189 CYS A O 1
ATOM 726 N N . MET A 1 101 ? 32.611 182.493 -20.742 1.00 15.22 190 MET A N 1
ATOM 727 C CA . MET A 1 101 ? 33.669 183.045 -21.582 1.00 13.00 190 MET A CA 1
ATOM 728 C C . MET A 1 101 ? 34.087 184.425 -21.092 1.00 18.25 190 MET A C 1
ATOM 729 O O . MET A 1 101 ? 35.283 184.731 -21.020 1.00 18.39 190 MET A O 1
ATOM 734 N N . SER A 1 102 ? 33.113 185.268 -20.740 1.00 16.21 191 SER A N 1
ATOM 735 C CA . SER A 1 102 ? 33.427 186.586 -20.197 1.00 16.74 191 SER A CA 1
ATOM 736 C C . SER A 1 102 ? 34.192 186.466 -18.884 1.00 13.20 191 SER A C 1
ATOM 737 O O . SER A 1 102 ? 35.201 187.150 -18.676 1.00 15.37 191 SER A O 1
ATOM 740 N N . PHE A 1 103 ? 33.725 185.590 -17.988 1.00 13.85 192 PHE A N 1
ATOM 741 C CA . PHE A 1 103 ? 34.433 185.337 -16.735 1.00 11.85 192 PHE A CA 1
ATOM 742 C C . PHE A 1 103 ? 35.899 184.993 -16.979 1.00 17.95 192 PHE A C 1
ATOM 743 O O . PHE A 1 103 ? 36.775 185.368 -16.190 1.00 15.18 192 PHE A O 1
ATOM 751 N N . SER A 1 104 ? 36.187 184.282 -18.073 1.00 15.09 193 SER A N 1
ATOM 752 C CA . SER A 1 104 ? 37.545 183.830 -18.345 1.00 14.35 193 SER A CA 1
ATOM 753 C C . SER A 1 104 ? 38.433 184.922 -18.924 1.00 21.37 193 SER A C 1
ATOM 754 O O . SER A 1 104 ? 39.659 184.764 -18.929 1.00 19.53 193 SER A O 1
ATOM 757 N N . LEU A 1 105 ? 37.853 186.020 -19.405 1.00 16.17 194 LEU A N 1
ATOM 758 C CA . LEU A 1 105 ? 38.609 187.044 -20.113 1.00 18.91 194 LEU A CA 1
ATOM 759 C C . LEU A 1 105 ? 38.803 188.328 -19.323 1.00 19.33 194 LEU A C 1
ATOM 760 O O . LEU A 1 105 ? 39.803 189.017 -19.530 1.00 21.72 194 LEU A O 1
ATOM 765 N N . VAL A 1 106 ? 37.879 188.667 -18.424 1.00 17.27 195 VAL A N 1
ATOM 766 C CA . VAL A 1 106 ? 37.937 189.907 -17.664 1.00 15.65 195 VAL A CA 1
ATOM 767 C C . VAL A 1 106 ? 37.679 189.594 -16.195 1.00 18.35 195 VAL A C 1
ATOM 768 O O . VAL A 1 106 ? 37.321 188.476 -15.826 1.00 16.58 195 VAL A O 1
ATOM 772 N N . ALA A 1 107 ? 37.883 190.605 -15.352 1.00 13.24 196 ALA A N 1
ATOM 773 C CA . ALA A 1 107 ? 37.469 190.504 -13.960 1.00 15.49 196 ALA A CA 1
ATOM 774 C C . ALA A 1 107 ? 35.966 190.276 -13.895 1.00 14.20 196 ALA A C 1
ATOM 775 O O . ALA A 1 107 ? 35.199 190.938 -14.599 1.00 15.10 196 ALA A O 1
ATOM 777 N N . ILE A 1 108 ? 35.543 189.329 -13.054 1.00 15.90 197 ILE A N 1
ATOM 778 C CA . ILE A 1 108 ? 34.130 188.969 -13.019 1.00 11.68 197 ILE A CA 1
ATOM 779 C C . ILE A 1 108 ? 33.275 190.130 -12.541 1.00 16.12 197 ILE A C 1
ATOM 780 O O . ILE A 1 108 ? 32.071 190.165 -12.814 1.00 10.17 197 ILE A O 1
ATOM 785 N N . SER A 1 109 ? 33.870 191.093 -11.833 1.00 11.53 198 SER A N 1
ATOM 786 C CA . SER A 1 109 ? 33.120 192.275 -11.422 1.00 16.02 198 SER A CA 1
ATOM 787 C C . SER A 1 109 ? 32.667 193.083 -12.632 1.00 17.45 198 SER A C 1
ATOM 788 O O . SER A 1 109 ? 31.569 193.651 -12.633 1.00 15.05 198 SER A O 1
ATOM 791 N N . PHE A 1 110 ? 33.495 193.136 -13.680 1.00 17.31 199 PHE A N 1
ATOM 792 C CA . PHE A 1 110 ? 33.096 193.839 -14.895 1.00 15.39 199 PHE A CA 1
ATOM 793 C C . PHE A 1 110 ? 32.043 193.053 -15.667 1.00 15.72 199 PHE A C 1
ATOM 794 O O . PHE A 1 110 ? 31.141 193.644 -16.273 1.00 16.83 199 PHE A O 1
ATOM 802 N N . THR A 1 111 ? 32.144 191.720 -15.663 1.00 16.89 200 THR A N 1
ATOM 803 C CA . THR A 1 111 ? 31.118 190.899 -16.300 1.00 13.71 200 THR A CA 1
ATOM 804 C C . THR A 1 111 ? 29.746 191.162 -15.688 1.00 14.60 200 THR A C 1
ATOM 805 O O . THR A 1 111 ? 28.752 191.306 -16.409 1.00 11.83 200 THR A O 1
ATOM 809 N N . HIS A 1 112 ? 29.675 191.242 -14.357 1.00 11.45 201 HIS A N 1
ATOM 810 C CA . HIS A 1 112 ? 28.397 191.473 -13.696 1.00 14.01 201 HIS A CA 1
ATOM 811 C C . HIS A 1 112 ? 27.911 192.908 -13.857 1.00 15.25 201 HIS A C 1
ATOM 812 O O . HIS A 1 112 ? 26.705 193.152 -13.753 1.00 18.03 201 HIS A O 1
ATOM 819 N N . VAL A 1 113 ? 28.813 193.858 -14.110 1.00 13.35 202 VAL A N 1
ATOM 820 C CA . VAL A 1 113 ? 28.377 195.209 -14.443 1.00 13.75 202 VAL A CA 1
ATOM 821 C C . VAL A 1 113 ? 27.637 195.208 -15.774 1.00 14.48 202 VAL A C 1
ATOM 822 O O . VAL A 1 113 ? 26.561 195.806 -15.904 1.00 18.50 202 VAL A O 1
ATOM 826 N N . VAL A 1 114 ? 28.192 194.523 -16.778 1.00 12.94 203 VAL A N 1
ATOM 827 C CA . VAL A 1 114 ? 27.535 194.436 -18.080 1.00 15.44 203 VAL A CA 1
ATOM 828 C C . VAL A 1 114 ? 26.209 193.697 -17.960 1.00 18.06 203 VAL A C 1
ATOM 829 O O . VAL A 1 114 ? 25.191 194.122 -18.521 1.00 16.95 203 VAL A O 1
ATOM 833 N N . LYS A 1 115 ? 26.196 192.586 -17.223 1.00 12.42 204 LYS A N 1
ATOM 834 C CA . LYS A 1 115 ? 24.966 191.827 -17.034 1.00 15.26 204 LYS A CA 1
ATOM 835 C C . LYS A 1 115 ? 23.961 192.541 -16.137 1.00 14.66 204 LYS A C 1
ATOM 836 O O . LYS A 1 115 ? 22.823 192.075 -16.021 1.00 18.49 204 LYS A O 1
ATOM 842 N N . SER A 1 116 ? 24.342 193.653 -15.506 1.00 18.90 205 SER A N 1
ATOM 843 C CA . SER A 1 116 ? 23.393 194.398 -14.687 1.00 19.29 205 SER A CA 1
ATOM 844 C C . SER A 1 116 ? 22.356 195.140 -15.519 1.00 18.67 205 SER A C 1
ATOM 845 O O . SER A 1 116 ? 21.351 195.594 -14.960 1.00 23.77 205 SER A O 1
ATOM 848 N N . ALA A 1 117 ? 22.575 195.283 -16.826 1.00 17.19 206 ALA A N 1
ATOM 849 C CA . ALA A 1 117 ? 21.594 195.880 -17.723 1.00 18.85 206 ALA A CA 1
ATOM 850 C C . ALA A 1 117 ? 20.527 194.889 -18.164 1.00 26.21 206 ALA A C 1
ATOM 851 O O . ALA A 1 117 ? 19.693 195.229 -19.011 1.00 21.84 206 ALA A O 1
ATOM 853 N N . GLU A 1 118 ? 20.545 193.684 -17.600 1.00 18.70 207 GLU A N 1
ATOM 854 C CA . GLU A 1 118 ? 19.562 192.659 -17.939 1.00 17.38 207 GLU A CA 1
ATOM 855 C C . GLU A 1 118 ? 18.109 193.116 -17.831 1.00 22.32 207 GLU A C 1
ATOM 856 O O . GLU A 1 118 ? 17.314 192.739 -18.709 1.00 23.98 207 GLU A O 1
ATOM 862 N N . PRO A 1 119 ? 17.685 193.889 -16.820 1.00 19.29 208 PRO A N 1
ATOM 863 C CA . PRO A 1 119 ? 16.264 194.275 -16.769 1.00 23.39 208 PRO A CA 1
ATOM 864 C C . PRO A 1 119 ? 15.799 195.085 -17.967 1.00 26.05 208 PRO A C 1
ATOM 865 O O . PRO A 1 119 ? 14.607 195.043 -18.296 1.00 27.83 208 PRO A O 1
ATOM 869 N N . VAL A 1 120 ? 16.690 195.824 -18.632 1.00 20.58 209 VAL A N 1
ATOM 870 C CA . VAL A 1 120 ? 16.280 196.566 -19.821 1.00 22.73 209 VAL A CA 1
ATOM 871 C C . VAL A 1 120 ? 15.924 195.602 -20.944 1.00 22.55 209 VAL A C 1
ATOM 872 O O . VAL A 1 120 ? 14.871 195.726 -21.582 1.00 25.71 209 VAL A O 1
ATOM 876 N N . PHE A 1 121 ? 16.798 194.627 -21.201 1.00 22.47 210 PHE A N 1
ATOM 877 C CA . PHE A 1 121 ? 16.489 193.585 -22.173 1.00 23.49 210 PHE A CA 1
ATOM 878 C C . PHE A 1 121 ? 15.243 192.812 -21.763 1.00 22.17 210 PHE A C 1
ATOM 879 O O . PHE A 1 121 ? 14.428 192.435 -22.613 1.00 24.34 210 PHE A O 1
ATOM 887 N N . GLY A 1 122 ? 15.077 192.572 -20.461 1.00 24.43 211 GLY A N 1
ATOM 888 C CA . GLY A 1 122 ? 13.901 191.859 -19.992 1.00 24.39 211 GLY A CA 1
ATOM 889 C C . GLY A 1 122 ? 12.618 192.629 -20.229 1.00 29.63 211 GLY A C 1
ATOM 890 O O . GLY A 1 122 ? 11.607 192.056 -20.639 1.00 23.53 211 GLY A O 1
ATOM 891 N N . ALA A 1 123 ? 12.641 193.940 -19.977 1.00 26.12 212 ALA A N 1
ATOM 892 C CA . ALA A 1 123 ? 11.451 194.755 -20.200 1.00 25.67 212 ALA A CA 1
ATOM 893 C C . ALA A 1 123 ? 11.080 194.795 -21.676 1.00 28.56 212 ALA A C 1
ATOM 894 O O . ALA A 1 123 ? 9.900 194.690 -22.031 1.00 28.04 212 ALA A O 1
ATOM 896 N N . VAL A 1 124 ? 12.076 194.931 -22.553 1.00 20.77 213 VAL A N 1
ATOM 897 C CA . VAL A 1 124 ? 11.806 195.000 -23.986 1.00 23.82 213 VAL A CA 1
ATOM 898 C C . VAL A 1 124 ? 11.220 193.684 -24.484 1.00 28.58 213 VAL A C 1
ATOM 899 O O . VAL A 1 124 ? 10.191 193.664 -25.171 1.00 26.13 213 VAL A O 1
ATOM 903 N N . GLY A 1 125 ? 11.861 192.565 -24.141 1.00 30.59 214 GLY A N 1
ATOM 904 C CA . GLY A 1 125 ? 11.365 191.273 -24.590 1.00 31.82 214 GLY A CA 1
ATOM 905 C C . GLY A 1 125 ? 10.006 190.929 -24.011 1.00 25.11 214 GLY A C 1
ATOM 906 O O . GLY A 1 125 ? 9.164 190.336 -24.688 1.00 29.62 214 GLY A O 1
ATOM 907 N N . SER A 1 126 ? 9.775 191.295 -22.750 1.00 23.79 215 SER A N 1
ATOM 908 C CA . SER A 1 126 ? 8.478 191.033 -22.1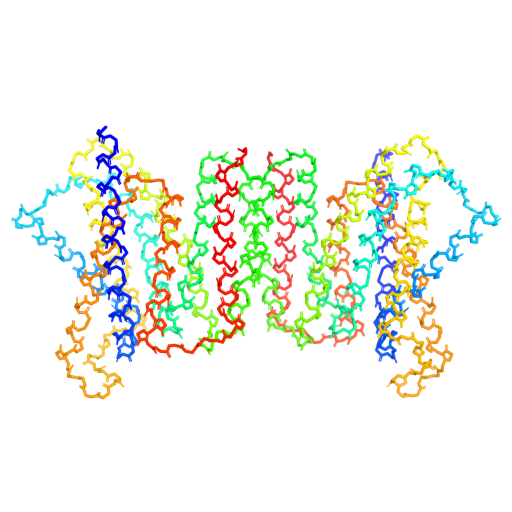36 1.00 23.34 215 SER A CA 1
ATOM 909 C C . SER A 1 126 ? 7.388 191.901 -22.757 1.00 35.80 215 SER A C 1
ATOM 910 O O . SER A 1 126 ? 6.278 191.421 -23.016 1.00 37.18 215 SER A O 1
ATOM 913 N N . ALA A 1 127 ? 7.687 193.177 -23.016 1.00 26.85 216 ALA A N 1
ATOM 914 C CA . ALA A 1 127 ? 6.703 194.054 -23.642 1.00 28.36 216 ALA A CA 1
ATOM 915 C C . ALA A 1 127 ? 6.418 193.651 -25.084 1.00 29.85 216 ALA A C 1
ATOM 916 O O . ALA A 1 127 ? 5.281 193.791 -25.549 1.00 30.24 216 ALA A O 1
ATOM 918 N N . LEU A 1 128 ? 7.427 193.155 -25.804 1.00 22.60 217 LEU A N 1
ATOM 919 C CA . LEU A 1 128 ? 7.196 192.649 -27.154 1.00 27.69 217 LEU A CA 1
ATOM 920 C C . LEU A 1 128 ? 6.188 191.507 -27.145 1.00 44.79 217 LEU A C 1
ATOM 921 O O . LEU A 1 128 ? 5.329 191.417 -28.030 1.00 36.12 217 LEU A O 1
ATOM 926 N N . VAL A 1 129 ? 6.282 190.623 -26.153 1.00 37.30 218 VAL A N 1
ATOM 927 C CA . VAL A 1 129 ? 5.396 189.467 -26.091 1.00 40.82 218 VAL A CA 1
ATOM 928 C C . VAL A 1 129 ? 4.005 189.869 -25.620 1.00 47.99 218 VAL A C 1
ATOM 929 O O . VAL A 1 129 ? 2.994 189.414 -26.169 1.00 41.05 218 VAL A O 1
ATOM 933 N N . LEU A 1 130 ? 3.930 190.719 -24.601 1.00 42.37 219 LEU A N 1
ATOM 934 C CA . LEU A 1 130 ? 2.667 191.120 -24.000 1.00 38.97 219 LEU A CA 1
ATOM 935 C C . LEU A 1 130 ? 1.996 192.274 -24.739 1.00 43.46 219 LEU A C 1
ATOM 936 O O . LEU A 1 130 ? 0.927 192.722 -24.313 1.00 46.21 219 LEU A O 1
ATOM 941 N N . GLY A 1 131 ? 2.587 192.758 -25.829 1.00 42.78 220 GLY A N 1
ATOM 942 C CA . GLY A 1 131 ? 1.994 193.853 -26.574 1.00 43.03 220 GLY A CA 1
ATOM 943 C C . GLY A 1 131 ? 1.957 195.170 -25.833 1.00 47.25 220 GLY A C 1
ATOM 944 O O . GLY A 1 131 ? 1.030 195.961 -26.034 1.00 48.46 220 GLY A O 1
ATOM 945 N N . GLU A 1 132 ? 2.940 195.426 -24.977 1.00 39.64 221 GLU A N 1
ATOM 946 C CA . GLU A 1 132 ? 2.981 196.656 -24.205 1.00 33.76 221 GLU A CA 1
ATOM 947 C C . GLU A 1 132 ? 3.726 197.749 -24.967 1.00 30.86 221 GLU A C 1
ATOM 948 O O . GLU A 1 132 ? 4.332 197.517 -26.015 1.00 37.80 221 GLU A O 1
ATOM 954 N N . PHE A 1 133 ? 3.669 198.961 -24.422 1.00 31.28 222 PHE A N 1
ATOM 955 C CA . PHE A 1 133 ? 4.348 200.116 -24.989 1.00 28.98 222 PHE A CA 1
ATOM 956 C C . PHE A 1 133 ? 5.101 200.847 -23.885 1.00 31.01 222 PHE A C 1
ATOM 957 O O . PHE A 1 133 ? 4.760 200.752 -22.703 1.00 29.91 222 PHE A O 1
ATOM 965 N N . PHE A 1 134 ? 6.136 201.580 -24.285 1.00 24.12 223 PHE A N 1
ATOM 966 C CA . PHE A 1 134 ? 7.039 202.234 -23.347 1.00 28.89 223 PHE A CA 1
ATOM 967 C C . PHE A 1 134 ? 6.743 203.727 -23.257 1.00 31.42 223 PHE A C 1
ATOM 968 O O . PHE A 1 134 ? 6.570 204.398 -24.280 1.00 24.28 223 PHE A O 1
ATOM 976 N N . HIS A 1 135 ? 6.684 204.234 -22.030 1.00 26.23 224 HIS A N 1
ATOM 977 C CA . HIS A 1 135 ? 6.620 205.670 -21.817 1.00 28.25 224 HIS A CA 1
ATOM 978 C C . HIS A 1 135 ? 7.915 206.310 -22.313 1.00 26.57 224 HIS A C 1
ATOM 979 O O . HIS A 1 135 ? 8.989 205.712 -22.176 1.00 26.02 224 HIS A O 1
ATOM 986 N N . PRO A 1 136 ? 7.860 207.513 -22.898 1.00 31.76 225 PRO A N 1
ATOM 987 C CA . PRO A 1 136 ? 9.098 208.119 -23.421 1.00 24.61 225 PRO A CA 1
ATOM 988 C C . PRO A 1 136 ? 10.166 208.324 -22.366 1.00 25.67 225 PRO A C 1
ATOM 989 O O . PRO A 1 136 ? 11.351 208.408 -22.708 1.00 25.00 225 PRO A O 1
ATOM 993 N N . LEU A 1 137 ? 9.781 208.420 -21.092 1.00 23.32 226 LEU A N 1
ATOM 994 C CA . LEU A 1 137 ? 10.762 208.691 -20.047 1.00 22.85 226 LEU A CA 1
ATOM 995 C C . LEU A 1 137 ? 11.745 207.539 -19.883 1.00 24.77 226 LEU A C 1
ATOM 996 O O . LEU A 1 137 ? 12.865 207.747 -19.402 1.00 23.73 226 LEU A O 1
ATOM 1001 N N . THR A 1 138 ? 11.353 206.321 -20.272 1.00 25.54 227 THR A N 1
ATOM 1002 C CA . THR A 1 138 ? 12.288 205.201 -20.208 1.00 27.89 227 THR A CA 1
ATOM 1003 C C . THR A 1 138 ? 13.458 205.397 -21.164 1.00 27.08 227 THR A C 1
ATOM 1004 O O . THR A 1 138 ? 14.544 204.854 -20.931 1.00 28.45 227 THR A O 1
ATOM 1008 N N . TYR A 1 139 ? 13.261 206.170 -22.235 1.00 26.10 228 TYR A N 1
ATOM 1009 C CA . TYR A 1 139 ? 14.375 206.504 -23.114 1.00 28.35 228 TYR A CA 1
ATOM 1010 C C . TYR A 1 139 ? 15.349 207.463 -22.444 1.00 27.39 228 TYR A C 1
ATOM 1011 O O . TYR A 1 139 ? 16.553 207.411 -22.718 1.00 27.26 228 TYR A O 1
ATOM 1020 N N . LEU A 1 140 ? 14.854 208.341 -21.566 1.00 24.79 229 LEU A N 1
ATOM 1021 C CA . LEU A 1 140 ? 15.756 209.208 -20.814 1.00 22.81 229 LEU A CA 1
ATOM 1022 C C . LEU A 1 140 ? 16.630 208.402 -19.862 1.00 23.10 229 LEU A C 1
ATOM 1023 O O . LEU A 1 140 ? 17.811 208.717 -19.677 1.00 20.47 229 LEU A O 1
ATOM 1028 N N . THR A 1 141 ? 16.069 207.357 -19.248 1.00 23.02 230 THR A N 1
ATOM 1029 C CA . THR A 1 141 ? 16.832 206.546 -18.308 1.00 24.01 230 THR A CA 1
ATOM 1030 C C . THR A 1 141 ? 17.906 205.709 -18.988 1.00 24.78 230 THR A C 1
ATOM 1031 O O . THR A 1 141 ? 18.781 205.179 -18.294 1.00 28.60 230 THR A O 1
ATOM 1035 N N . LEU A 1 142 ? 17.862 205.573 -20.314 1.00 24.52 231 LEU A N 1
ATOM 1036 C CA . LEU A 1 142 ? 18.951 204.921 -21.027 1.00 25.42 231 LEU A CA 1
ATOM 1037 C C . LEU A 1 142 ? 20.201 205.781 -21.060 1.00 21.78 231 LEU A C 1
ATOM 1038 O O . LEU A 1 142 ? 21.303 205.245 -21.232 1.00 30.47 231 LEU A O 1
ATOM 1043 N N . VAL A 1 143 ? 20.059 207.101 -20.899 1.00 23.31 232 VAL A N 1
ATOM 1044 C CA . VAL A 1 143 ? 21.235 207.975 -20.881 1.00 23.31 232 VAL A CA 1
ATOM 1045 C C . VAL A 1 143 ? 22.208 207.589 -19.769 1.00 22.01 232 VAL A C 1
ATOM 1046 O O . VAL A 1 143 ? 23.382 207.320 -20.075 1.00 30.03 232 VAL A O 1
ATOM 1050 N N . PRO A 1 144 ? 21.797 207.474 -18.497 1.00 19.07 233 PRO A N 1
ATOM 1051 C CA . PRO A 1 144 ? 22.773 207.037 -17.483 1.00 21.57 233 PRO A CA 1
ATOM 1052 C C . PRO A 1 144 ? 23.226 205.596 -17.656 1.00 18.03 233 PRO A C 1
ATOM 1053 O O . PRO A 1 144 ? 2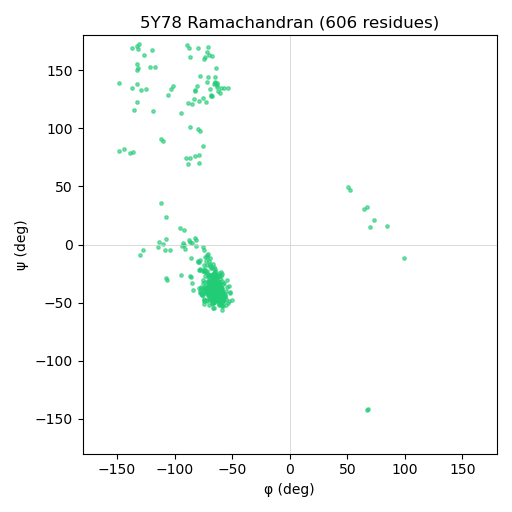4.361 205.273 -17.286 1.00 19.47 233 PRO A O 1
ATOM 1057 N N . ILE A 1 145 ? 22.376 204.717 -18.194 1.00 18.77 234 ILE A N 1
ATOM 1058 C CA . ILE A 1 145 ? 22.773 203.326 -18.393 1.00 22.54 234 ILE A CA 1
ATOM 1059 C C . ILE A 1 145 ? 23.885 203.232 -19.430 1.00 24.05 234 ILE A C 1
ATOM 1060 O O . ILE A 1 145 ? 24.947 202.653 -19.174 1.00 20.48 234 ILE A O 1
ATOM 1065 N N . VAL A 1 146 ? 23.650 203.787 -20.622 1.00 22.63 235 VAL A N 1
ATOM 1066 C CA . VAL A 1 146 ? 24.653 203.725 -21.681 1.00 22.23 235 VAL A CA 1
ATOM 1067 C C . VAL A 1 146 ? 25.913 204.472 -21.266 1.00 23.61 235 VAL A C 1
ATOM 1068 O O . VAL A 1 146 ? 27.034 203.998 -21.488 1.00 20.64 235 VAL A O 1
ATOM 1072 N N . SER A 1 147 ? 25.753 205.644 -20.648 1.00 17.78 236 SER A N 1
ATOM 1073 C CA . SER A 1 147 ? 26.917 206.403 -20.204 1.00 17.18 236 SER A CA 1
ATOM 1074 C C . SER A 1 147 ? 27.667 205.669 -19.099 1.00 17.24 236 SER A C 1
ATOM 1075 O O . SER A 1 147 ? 28.904 205.653 -19.086 1.00 20.49 236 SER A O 1
ATOM 1078 N N . GLY A 1 148 ? 26.938 205.051 -18.169 1.00 19.98 237 GLY A N 1
ATOM 1079 C CA . GLY A 1 148 ? 27.595 204.360 -17.071 1.00 19.56 237 GLY A CA 1
ATOM 1080 C C . GLY A 1 148 ? 28.395 203.158 -17.534 1.00 17.66 237 GLY A C 1
ATOM 1081 O O . GLY A 1 148 ? 29.543 202.962 -17.123 1.00 22.10 237 GLY A O 1
ATOM 1082 N N . VAL A 1 149 ? 27.797 202.334 -18.396 1.00 21.78 238 VAL A N 1
ATOM 1083 C CA . VAL A 1 149 ? 28.496 201.161 -18.909 1.00 16.04 238 VAL A CA 1
ATOM 1084 C C . VAL A 1 149 ? 29.698 201.580 -19.749 1.00 21.53 238 VAL A C 1
ATOM 1085 O O . VAL A 1 149 ? 30.785 200.999 -19.633 1.00 21.96 238 VAL A O 1
ATOM 1089 N N . ALA A 1 150 ? 29.530 202.599 -20.597 1.00 20.72 239 ALA A N 1
ATOM 1090 C CA . ALA A 1 150 ? 30.646 203.075 -21.409 1.00 25.79 239 ALA A CA 1
ATOM 1091 C C . ALA A 1 150 ? 31.778 203.600 -20.537 1.00 19.64 239 ALA A C 1
ATOM 1092 O O . ALA A 1 150 ? 32.956 203.337 -20.809 1.00 22.17 239 ALA A O 1
ATOM 1094 N N . LEU A 1 151 ? 31.440 204.344 -19.481 1.00 21.43 240 LEU A N 1
ATOM 1095 C CA . LEU A 1 151 ? 32.462 204.862 -18.576 1.00 18.94 240 LEU A CA 1
ATOM 1096 C C . LEU A 1 151 ? 33.139 203.737 -17.801 1.00 19.51 240 LEU A C 1
ATOM 1097 O O . LEU A 1 151 ? 34.356 203.769 -17.583 1.00 22.47 240 LEU A O 1
ATOM 1102 N N . SER A 1 152 ? 32.367 202.738 -17.371 1.00 15.76 241 SER A N 1
ATOM 1103 C CA . SER A 1 152 ? 32.951 201.609 -16.657 1.00 18.66 241 SER A CA 1
ATOM 1104 C C . SER A 1 152 ? 33.903 200.828 -17.553 1.00 19.33 241 SER A C 1
ATOM 1105 O O . SER A 1 152 ? 35.008 200.466 -17.133 1.00 15.56 241 SER A O 1
ATOM 1108 N N . ALA A 1 153 ? 33.497 200.572 -18.798 1.00 16.55 242 ALA A N 1
ATOM 1109 C CA . ALA A 1 153 ? 34.363 199.848 -19.723 1.00 25.99 242 ALA A CA 1
ATOM 1110 C C . ALA A 1 153 ? 35.614 200.650 -20.060 1.00 21.76 242 ALA A C 1
ATOM 1111 O O . ALA A 1 153 ? 36.704 200.081 -20.190 1.00 21.85 242 ALA A O 1
ATOM 1113 N N . ALA A 1 154 ? 35.483 201.971 -20.205 1.00 20.02 243 ALA A N 1
ATOM 1114 C CA . ALA A 1 154 ? 36.633 202.791 -20.567 1.00 19.55 243 ALA A CA 1
ATOM 1115 C C . ALA A 1 154 ? 37.677 202.850 -19.460 1.00 23.70 243 ALA A C 1
ATOM 1116 O O . ALA A 1 154 ? 38.839 203.162 -19.738 1.00 22.56 243 ALA A O 1
ATOM 1118 N N . THR A 1 155 ? 37.294 202.547 -18.222 1.00 19.85 244 THR A N 1
ATOM 1119 C CA . THR A 1 155 ? 38.195 202.612 -17.082 1.00 21.49 244 THR A CA 1
ATOM 1120 C C . THR A 1 155 ? 38.479 201.247 -16.466 1.00 22.88 244 THR A C 1
ATOM 1121 O O . THR A 1 155 ? 39.197 201.174 -15.462 1.00 22.98 244 THR A O 1
ATOM 1125 N N . GLU A 1 156 ? 37.942 200.169 -17.036 1.00 22.95 245 GLU A N 1
ATOM 1126 C CA . GLU A 1 156 ? 38.185 198.823 -16.528 1.00 19.30 245 GLU A CA 1
ATOM 1127 C C . GLU A 1 156 ? 39.560 198.345 -16.983 1.00 16.34 245 GLU A C 1
ATOM 1128 O O . GLU A 1 156 ? 39.841 198.301 -18.185 1.00 24.83 245 GLU A O 1
ATOM 1134 N N . LEU A 1 157 ? 40.412 197.976 -16.022 1.00 20.35 246 LEU A N 1
ATOM 1135 C CA . LEU A 1 157 ? 41.783 197.595 -16.352 1.00 21.16 246 LEU A CA 1
ATOM 1136 C C . LEU A 1 157 ? 41.830 196.315 -17.179 1.00 21.94 246 LEU A C 1
ATOM 1137 O O . LEU A 1 157 ? 42.693 196.164 -18.051 1.00 25.94 246 LEU A O 1
ATOM 1142 N N . THR A 1 158 ? 40.917 195.382 -16.921 1.00 16.85 247 THR A N 1
ATOM 1143 C CA . THR A 1 158 ? 40.932 194.079 -17.573 1.00 23.51 247 THR A CA 1
ATOM 1144 C C . THR A 1 158 ? 40.097 194.036 -18.846 1.00 18.50 247 THR A C 1
ATOM 1145 O O . THR A 1 158 ? 39.846 192.943 -19.365 1.00 22.46 247 THR A O 1
ATOM 1149 N N . PHE A 1 159 ? 39.676 195.189 -19.365 1.00 17.05 248 PHE A N 1
ATOM 1150 C CA . PHE A 1 159 ? 38.723 195.215 -20.468 1.00 22.15 248 PHE A CA 1
ATOM 1151 C C . PHE A 1 159 ? 39.285 194.546 -21.714 1.00 20.44 248 PHE A C 1
ATOM 1152 O O . PHE A 1 159 ? 40.412 194.822 -22.134 1.00 22.15 248 PHE A O 1
ATOM 1160 N N . THR A 1 160 ? 38.479 193.672 -22.311 1.00 18.68 249 THR A N 1
ATOM 1161 C CA . THR A 1 160 ? 38.679 193.199 -23.671 1.00 23.23 249 THR A CA 1
ATOM 1162 C C . THR A 1 160 ? 37.342 193.277 -24.392 1.00 23.37 249 THR A C 1
ATOM 1163 O O . THR A 1 160 ? 36.282 193.162 -23.771 1.00 21.74 249 THR A O 1
ATOM 1167 N N . TRP A 1 161 ? 37.395 193.483 -25.709 1.00 24.84 250 TRP A N 1
ATOM 1168 C CA . TRP A 1 161 ? 36.156 193.604 -26.472 1.00 20.16 250 TRP A CA 1
ATOM 1169 C C . TRP A 1 161 ? 35.359 192.305 -26.444 1.00 23.76 250 TRP A C 1
ATOM 1170 O O . TRP A 1 161 ? 34.125 192.330 -26.381 1.00 19.84 250 TRP A O 1
ATOM 1181 N N . THR A 1 162 ? 36.046 191.160 -26.474 1.00 21.32 251 THR A N 1
ATOM 1182 C CA . THR A 1 162 ? 35.344 189.880 -26.426 1.00 24.01 251 THR A CA 1
ATOM 1183 C C . THR A 1 162 ? 34.712 189.644 -25.059 1.00 19.91 251 THR A C 1
ATOM 1184 O O . THR A 1 162 ? 33.573 189.171 -24.970 1.00 19.35 251 THR A O 1
ATOM 1188 N N . GLY A 1 163 ? 35.438 189.954 -23.982 1.00 17.90 252 GLY A N 1
ATOM 1189 C CA . GLY A 1 163 ? 34.864 189.816 -22.654 1.00 17.68 252 GLY A CA 1
ATOM 1190 C C . GLY A 1 163 ? 33.648 190.697 -22.449 1.00 20.12 252 GLY A C 1
ATOM 1191 O O . GLY A 1 163 ? 32.716 190.323 -21.731 1.00 22.03 252 GLY A O 1
ATOM 1192 N N . PHE A 1 164 ? 33.630 191.868 -23.085 1.00 16.99 253 PHE A N 1
ATOM 1193 C CA . PHE A 1 164 ? 32.496 192.774 -22.941 1.00 17.63 253 PHE A CA 1
ATOM 1194 C C . PHE A 1 164 ? 31.306 192.305 -23.771 1.00 17.18 253 PHE A C 1
ATOM 1195 O O . PHE A 1 164 ? 30.163 192.330 -23.299 1.00 20.41 253 PHE A O 1
ATOM 1203 N N . ILE A 1 165 ? 31.558 191.849 -24.999 1.00 16.83 254 ILE A N 1
ATOM 1204 C CA . ILE A 1 165 ? 30.468 191.485 -25.900 1.00 19.59 254 ILE A CA 1
ATOM 1205 C C . ILE A 1 165 ? 29.801 190.189 -25.453 1.00 16.71 254 ILE A C 1
ATOM 1206 O O . ILE A 1 165 ? 28.572 190.060 -25.506 1.00 22.94 254 ILE A O 1
ATOM 1211 N N . THR A 1 166 ? 30.590 189.208 -25.007 1.00 18.53 255 THR A N 1
ATOM 1212 C CA . THR A 1 166 ? 30.001 187.951 -24.554 1.00 15.76 255 THR A CA 1
ATOM 1213 C C . THR A 1 166 ? 29.091 188.172 -23.350 1.00 14.98 255 THR A C 1
ATOM 1214 O O . THR A 1 166 ? 28.034 187.541 -23.239 1.00 17.79 255 THR A O 1
ATOM 1218 N N . ALA A 1 167 ? 29.479 189.072 -22.444 1.00 13.34 256 ALA A N 1
ATOM 1219 C CA . ALA A 1 167 ? 28.612 189.401 -21.317 1.00 17.39 256 ALA A CA 1
ATOM 1220 C C . ALA A 1 167 ? 27.327 190.069 -21.791 1.00 18.95 256 ALA A C 1
ATOM 1221 O O . ALA A 1 167 ? 26.243 189.797 -21.261 1.00 14.94 256 ALA A O 1
ATOM 1223 N N . MET A 1 168 ? 27.427 190.940 -22.797 1.00 18.01 257 MET A N 1
ATOM 1224 C CA . MET A 1 168 ? 26.238 191.598 -23.330 1.00 21.69 257 MET A CA 1
ATOM 1225 C C . MET A 1 168 ? 25.323 190.599 -24.030 1.00 18.70 257 MET A C 1
ATOM 1226 O O . MET A 1 168 ? 24.094 190.727 -23.971 1.00 25.06 257 MET A O 1
ATOM 1231 N N . ILE A 1 169 ? 25.903 189.596 -24.693 1.00 22.08 258 ILE A N 1
ATOM 1232 C CA . ILE A 1 169 ? 25.100 188.560 -25.339 1.00 21.79 258 ILE A CA 1
ATOM 1233 C C . ILE A 1 169 ? 24.274 187.804 -24.308 1.00 23.61 258 ILE A C 1
ATOM 1234 O O . ILE A 1 169 ? 23.102 187.484 -24.543 1.00 21.66 258 ILE A O 1
ATOM 1239 N N . SER A 1 170 ? 24.867 187.514 -23.146 1.00 23.55 259 SER A N 1
ATOM 1240 C CA . SER A 1 170 ? 24.175 186.718 -22.138 1.00 22.27 259 SER A CA 1
ATOM 1241 C C . SER A 1 170 ? 22.920 187.415 -21.633 1.00 19.60 259 SER A C 1
ATOM 1242 O O . SER A 1 170 ? 21.982 186.748 -21.180 1.00 18.88 259 SER A O 1
ATOM 1245 N N . ASN A 1 171 ? 22.881 188.750 -21.700 1.00 17.23 260 ASN A N 1
ATOM 1246 C CA . ASN A 1 171 ? 21.658 189.470 -21.363 1.00 22.59 260 ASN A CA 1
ATOM 1247 C C . ASN A 1 171 ? 20.502 189.038 -22.255 1.00 22.73 260 ASN A C 1
ATOM 1248 O O . ASN A 1 171 ? 19.392 188.790 -21.771 1.00 21.92 260 ASN A O 1
ATOM 1253 N N . VAL A 1 172 ? 20.747 188.934 -23.563 1.00 21.40 261 VAL A N 1
ATOM 1254 C CA . VAL A 1 172 ? 19.686 188.552 -24.491 1.00 29.52 261 VAL A CA 1
ATOM 1255 C C . VAL A 1 172 ? 19.280 187.100 -24.273 1.00 21.26 261 VAL A C 1
ATOM 1256 O O . VAL A 1 172 ? 18.088 186.768 -24.269 1.00 19.55 261 VAL A O 1
ATOM 1260 N N . ALA A 1 173 ? 20.261 186.216 -24.083 1.00 19.05 262 ALA A N 1
ATOM 1261 C CA . ALA A 1 173 ? 19.977 184.789 -23.972 1.00 20.72 262 ALA A CA 1
ATOM 1262 C C . ALA A 1 173 ? 19.198 184.473 -22.701 1.00 21.70 262 ALA A C 1
ATOM 1263 O O . ALA A 1 173 ? 18.211 183.729 -22.735 1.00 21.81 262 ALA A O 1
ATOM 1265 N N . PHE A 1 174 ? 19.628 185.030 -21.567 1.00 20.23 263 PHE A N 1
ATOM 1266 C CA . PHE A 1 174 ? 18.968 184.732 -20.300 1.00 22.29 263 PHE A CA 1
ATOM 1267 C C . PHE A 1 174 ? 17.571 185.336 -20.242 1.00 20.21 263 PHE A C 1
ATOM 1268 O O . PHE A 1 174 ? 16.654 184.731 -19.675 1.00 17.25 263 PHE A O 1
ATOM 1276 N N . VAL A 1 175 ? 17.391 186.528 -20.814 1.00 22.55 264 VAL A N 1
ATOM 1277 C CA . VAL A 1 175 ? 16.052 187.102 -20.912 1.00 24.19 264 VAL A CA 1
ATOM 1278 C C . VAL A 1 175 ? 15.152 186.193 -21.737 1.00 22.58 264 VAL A C 1
ATOM 1279 O O . VAL A 1 175 ? 13.997 185.936 -21.372 1.00 18.99 264 VAL A O 1
ATOM 1283 N N . THR A 1 176 ? 15.672 185.681 -22.855 1.00 20.22 265 THR A N 1
ATOM 1284 C CA . THR A 1 176 ? 14.933 184.691 -23.631 1.00 22.10 265 THR A CA 1
ATOM 1285 C C . THR A 1 176 ? 14.621 183.459 -22.791 1.00 30.69 265 THR A C 1
ATOM 1286 O O . THR A 1 176 ? 13.505 182.927 -22.844 1.00 23.77 265 THR A O 1
ATOM 1290 N N . ARG A 1 177 ? 15.592 183.001 -21.997 1.00 22.37 266 ARG A N 1
ATOM 1291 C CA . ARG A 1 177 ? 15.361 181.858 -21.119 1.00 24.37 266 ARG A CA 1
ATOM 1292 C C . ARG A 1 177 ? 14.253 182.149 -20.114 1.00 26.55 266 ARG A C 1
ATOM 1293 O O . ARG A 1 177 ? 13.325 181.351 -19.948 1.00 21.34 266 ARG A O 1
ATOM 1301 N N . ASN A 1 178 ? 14.327 183.301 -19.443 1.00 17.70 267 ASN A N 1
ATOM 1302 C CA . ASN A 1 178 ? 13.389 183.587 -18.362 1.00 17.11 267 ASN A CA 1
ATOM 1303 C C . ASN A 1 178 ? 11.966 183.747 -18.880 1.00 24.53 267 ASN A C 1
ATOM 1304 O O . ASN A 1 178 ? 11.011 183.304 -18.230 1.00 22.01 267 ASN A O 1
ATOM 1309 N N . ILE A 1 179 ? 11.803 184.373 -20.045 1.00 23.38 268 ILE A N 1
ATOM 1310 C CA . ILE A 1 179 ? 10.466 184.601 -20.585 1.00 27.40 268 ILE A CA 1
ATOM 1311 C C . ILE A 1 179 ? 9.855 183.290 -21.070 1.00 25.32 268 ILE A C 1
ATOM 1312 O O . ILE A 1 179 ? 8.706 182.967 -20.749 1.00 28.31 268 ILE A O 1
ATOM 1317 N N . THR A 1 180 ? 10.616 182.513 -21.848 1.00 25.61 269 THR A N 1
ATOM 1318 C CA . THR A 1 180 ? 10.090 181.249 -22.356 1.00 29.31 269 THR A CA 1
ATOM 1319 C C . THR A 1 180 ? 9.867 180.249 -21.227 1.00 32.10 269 THR A C 1
ATOM 1320 O O . THR A 1 180 ? 8.891 179.488 -21.250 1.00 26.91 269 THR A O 1
ATOM 1324 N N . SER A 1 181 ? 10.754 180.239 -20.227 1.00 32.01 270 SER A N 1
ATOM 1325 C CA . SER A 1 181 ? 10.536 179.387 -19.062 1.00 29.25 270 SER A CA 1
ATOM 1326 C C . SER A 1 181 ? 9.267 179.791 -18.325 1.00 32.21 270 SER A C 1
ATOM 1327 O O . SER A 1 181 ? 8.524 178.932 -17.837 1.00 21.34 270 SER A O 1
ATOM 1330 N N . LYS A 1 182 ? 9.000 181.097 -18.242 1.00 24.90 271 LYS A N 1
ATOM 1331 C CA . LYS A 1 182 ? 7.796 181.568 -17.566 1.00 27.77 271 LYS A CA 1
ATOM 1332 C C . LYS A 1 182 ? 6.539 181.106 -18.288 1.00 26.26 271 LYS A C 1
ATOM 1333 O O . LYS A 1 182 ? 5.523 180.820 -17.646 1.00 26.82 271 LYS A O 1
ATOM 1339 N N . PHE A 1 183 ? 6.583 181.039 -19.621 1.00 31.50 272 PHE A N 1
ATOM 1340 C CA . PHE A 1 183 ? 5.472 180.463 -20.372 1.00 33.88 272 PHE A CA 1
ATOM 1341 C C . PHE A 1 183 ? 5.220 179.027 -19.943 1.00 30.37 272 PHE A C 1
ATOM 1342 O O . PHE A 1 183 ? 4.107 178.666 -19.541 1.00 31.51 272 PHE A O 1
ATOM 1350 N N . THR A 1 184 ? 6.256 178.191 -20.033 1.00 28.85 273 THR A N 1
ATOM 1351 C CA . THR A 1 184 ? 6.119 176.776 -19.713 1.00 25.19 273 THR A CA 1
ATOM 1352 C C . THR A 1 184 ? 5.590 176.576 -18.299 1.00 27.77 273 THR A C 1
ATOM 1353 O O . THR A 1 184 ? 4.688 175.763 -18.073 1.00 31.92 273 THR A O 1
ATOM 1357 N N . MET A 1 185 ? 6.121 177.334 -17.338 1.00 20.01 274 MET A N 1
ATOM 1358 C CA . MET A 1 185 ? 5.695 177.183 -15.951 1.00 24.41 274 MET A CA 1
ATOM 1359 C C . MET A 1 185 ? 4.236 177.583 -15.757 1.00 40.53 274 MET A C 1
ATOM 1360 O O . MET A 1 185 ? 3.551 177.022 -14.893 1.00 31.18 274 MET A O 1
ATOM 1365 N N . VAL A 1 186 ? 3.742 178.534 -16.550 1.00 31.32 275 VAL A N 1
ATOM 1366 C CA . VAL A 1 186 ? 2.332 178.903 -16.467 1.00 34.82 275 VAL A CA 1
ATOM 1367 C C . VAL A 1 186 ? 1.478 177.959 -17.305 1.00 31.93 275 VAL A C 1
ATOM 1368 O O . VAL A 1 186 ? 0.381 177.570 -16.892 1.00 32.14 275 VAL A O 1
ATOM 1372 N N . ASP A 1 187 ? 1.965 177.565 -18.486 1.00 34.72 276 ASP A N 1
ATOM 1373 C CA . ASP A 1 187 ? 1.195 176.662 -19.338 1.00 28.74 276 ASP A CA 1
ATOM 1374 C C . ASP A 1 187 ? 1.000 175.299 -18.686 1.00 39.48 276 ASP A C 1
ATOM 1375 O O . ASP A 1 187 ? 0.024 174.601 -18.984 1.00 35.72 276 ASP A O 1
ATOM 1380 N N . PHE A 1 188 ? 1.911 174.903 -17.799 1.00 32.96 277 PHE A N 1
ATOM 1381 C CA . PHE A 1 188 ? 1.836 173.627 -17.098 1.00 31.59 277 PHE A CA 1
ATOM 1382 C C . PHE A 1 188 ? 1.567 173.824 -15.608 1.00 32.09 277 PHE A C 1
ATOM 1383 O O . PHE A 1 188 ? 2.076 173.074 -14.772 1.00 35.27 277 PHE A O 1
ATOM 1391 N N . LYS A 1 189 ? 0.767 174.840 -15.267 1.00 27.95 278 LYS A N 1
ATOM 1392 C CA . LYS A 1 189 ? 0.549 175.187 -13.865 1.00 34.83 278 LYS A CA 1
ATOM 1393 C C . LYS A 1 189 ? -0.190 174.087 -13.113 1.00 47.59 278 LYS A C 1
ATOM 1394 O O . LYS A 1 189 ? 0.079 173.857 -11.928 1.00 48.14 278 LYS A O 1
ATOM 1397 N N . ASN A 1 190 ? -1.119 173.399 -13.777 1.00 30.93 279 ASN A N 1
ATOM 1398 C CA . ASN A 1 190 ? -1.898 172.348 -13.135 1.00 47.57 279 ASN A CA 1
ATOM 1399 C C . ASN A 1 190 ? -1.144 171.029 -13.019 1.00 44.82 279 ASN A C 1
ATOM 1400 O O . ASN A 1 190 ? -1.587 170.148 -12.274 1.00 43.27 279 ASN A O 1
ATOM 1405 N N . GLU A 1 191 ? -0.028 170.870 -13.729 1.00 48.48 280 GLU A N 1
ATOM 1406 C CA . GLU A 1 191 ? 0.791 169.661 -13.642 1.00 30.80 280 GLU A CA 1
ATOM 1407 C C . GLU A 1 191 ? 1.610 169.735 -12.360 1.00 39.76 280 GLU A C 1
ATOM 1408 O O . GLU A 1 191 ? 2.666 170.371 -12.314 1.00 38.71 280 GLU A O 1
ATOM 1414 N N . LYS A 1 192 ? 1.119 169.075 -11.308 1.00 32.72 281 LYS A N 1
ATOM 1415 C CA . LYS A 1 192 ? 1.734 169.201 -9.991 1.00 38.15 281 LYS A CA 1
ATOM 1416 C C . LYS A 1 192 ? 3.154 168.647 -9.944 1.00 35.62 281 LYS A C 1
ATOM 1417 O O . LYS A 1 192 ? 3.930 169.053 -9.072 1.00 39.19 281 LYS A O 1
ATOM 1419 N N . THR A 1 193 ? 3.515 167.736 -10.853 1.00 26.53 282 THR A N 1
ATOM 1420 C CA . THR A 1 193 ? 4.865 167.180 -10.859 1.00 28.12 282 THR A CA 1
ATOM 1421 C C . THR A 1 193 ? 5.908 168.154 -11.396 1.00 29.88 282 THR A C 1
ATOM 1422 O O . THR A 1 193 ? 7.094 167.999 -11.086 1.00 32.49 282 THR A O 1
ATOM 1426 N N . LEU A 1 194 ? 5.503 169.145 -12.192 1.00 27.77 283 LEU A N 1
ATOM 1427 C CA . LEU A 1 194 ? 6.444 170.131 -12.728 1.00 33.98 283 LEU A CA 1
ATOM 1428 C C . LEU A 1 194 ? 6.591 171.287 -11.739 1.00 29.32 283 LEU A C 1
ATOM 1429 O O . LEU A 1 194 ? 6.165 172.420 -11.968 1.00 31.83 283 LEU A O 1
ATOM 1434 N N . ILE A 1 195 ? 7.218 170.974 -10.611 1.00 22.16 284 ILE A N 1
ATOM 1435 C CA . ILE A 1 195 ? 7.597 172.010 -9.663 1.00 25.25 284 ILE A CA 1
ATOM 1436 C C . ILE A 1 195 ? 8.737 172.822 -10.266 1.00 24.10 284 ILE A C 1
ATOM 1437 O O . ILE A 1 195 ? 9.312 172.442 -11.294 1.00 21.47 284 ILE A O 1
ATOM 1442 N N . ALA A 1 196 ? 9.069 173.944 -9.626 1.00 19.56 285 ALA A N 1
ATOM 1443 C CA . ALA A 1 196 ? 10.061 174.858 -10.186 1.00 22.63 285 ALA A CA 1
ATOM 1444 C C . ALA A 1 196 ? 11.416 174.183 -10.367 1.00 19.76 285 ALA A C 1
ATOM 1445 O O . ALA A 1 196 ? 12.093 174.397 -11.380 1.00 21.52 285 ALA A O 1
ATOM 1447 N N . GLN A 1 197 ? 11.831 173.365 -9.395 1.00 22.66 286 GLN A N 1
ATOM 1448 C CA . GLN A 1 197 ? 13.125 172.697 -9.499 1.00 24.91 286 GLN A CA 1
ATOM 1449 C C . GLN A 1 197 ? 13.161 171.708 -10.657 1.00 26.44 286 GLN A C 1
ATOM 1450 O O . GLN A 1 197 ? 14.223 171.493 -11.252 1.00 21.08 286 GLN A O 1
ATOM 1456 N N . ASN A 1 198 ? 12.023 171.096 -10.993 1.00 20.30 287 ASN A N 1
ATOM 1457 C CA . ASN A 1 198 ? 12.003 170.155 -12.105 1.00 15.78 287 ASN A CA 1
ATOM 1458 C C . ASN A 1 198 ? 12.046 170.861 -13.452 1.00 19.69 287 ASN A C 1
ATOM 1459 O O . ASN A 1 198 ? 12.578 170.305 -14.420 1.00 27.41 287 ASN A O 1
ATOM 1464 N N . THR A 1 199 ? 11.498 172.074 -13.537 1.00 20.01 288 THR A N 1
ATOM 1465 C CA . THR A 1 199 ? 11.606 172.847 -14.770 1.00 19.34 288 THR A CA 1
ATOM 1466 C C . THR A 1 199 ? 13.064 173.157 -15.090 1.00 20.75 288 THR A C 1
ATOM 1467 O O . THR A 1 199 ? 13.508 173.007 -16.234 1.00 15.58 288 THR A O 1
ATOM 1471 N N . TYR A 1 200 ? 13.832 173.586 -14.084 1.00 17.65 289 TYR A N 1
ATOM 1472 C CA . TYR A 1 200 ? 15.247 173.840 -14.322 1.00 18.02 289 TYR A CA 1
ATOM 1473 C C . TYR A 1 200 ? 16.032 172.545 -14.475 1.00 15.50 289 TYR A C 1
ATOM 1474 O O . TYR A 1 200 ? 17.016 172.506 -15.222 1.00 18.30 289 TYR A O 1
ATOM 1483 N N . ALA A 1 201 ? 15.621 171.484 -13.774 1.00 18.89 290 ALA A N 1
ATOM 1484 C CA . ALA A 1 201 ? 16.293 170.195 -13.906 1.00 17.19 290 ALA A CA 1
ATOM 1485 C C . ALA A 1 201 ? 16.277 169.715 -15.351 1.00 18.33 290 ALA A C 1
ATOM 1486 O O . ALA A 1 201 ? 17.307 169.299 -15.893 1.00 19.99 290 ALA A O 1
ATOM 1488 N N . LEU A 1 202 ? 15.109 169.765 -15.994 1.00 21.45 291 LEU A N 1
ATOM 1489 C CA . LEU A 1 202 ? 15.028 169.379 -17.397 1.00 19.07 291 LEU A CA 1
ATOM 1490 C C . LEU A 1 202 ? 15.826 170.328 -18.283 1.00 17.27 291 LEU A C 1
ATOM 1491 O O . LEU A 1 202 ? 16.394 169.900 -19.294 1.00 23.15 291 LEU A O 1
ATOM 1496 N N . ILE A 1 203 ? 15.894 171.608 -17.914 1.00 21.24 292 ILE A N 1
ATOM 1497 C CA . ILE A 1 203 ? 16.655 172.572 -18.706 1.00 18.77 292 ILE A CA 1
ATOM 1498 C C . ILE A 1 203 ? 18.145 172.259 -18.641 1.00 16.09 292 ILE A C 1
ATOM 1499 O O . ILE A 1 203 ? 18.837 172.243 -19.666 1.00 16.04 292 ILE A O 1
ATOM 1504 N N . THR A 1 204 ? 18.664 171.992 -17.439 1.00 16.34 293 THR A N 1
ATOM 1505 C CA . THR A 1 204 ? 20.097 171.741 -17.315 1.00 18.53 293 THR A CA 1
ATOM 1506 C C . THR A 1 204 ? 20.499 170.414 -17.952 1.00 21.00 293 THR A C 1
ATOM 1507 O O . THR A 1 204 ? 21.650 170.259 -18.374 1.00 20.50 293 THR A O 1
ATOM 1511 N N . ILE A 1 205 ? 19.575 169.454 -18.042 1.00 16.61 294 ILE A N 1
ATOM 1512 C CA . ILE A 1 205 ? 19.871 168.211 -18.748 1.00 13.06 294 ILE A CA 1
ATOM 1513 C C . ILE A 1 205 ? 19.930 168.462 -20.250 1.00 17.69 294 ILE A C 1
ATOM 1514 O O . ILE A 1 205 ? 20.878 168.049 -20.929 1.00 17.73 294 ILE A O 1
ATOM 1519 N N . ILE A 1 206 ? 18.923 169.155 -20.788 1.00 18.24 295 ILE A N 1
ATOM 1520 C CA . ILE A 1 206 ? 18.929 169.500 -22.208 1.00 21.04 295 ILE A CA 1
ATOM 1521 C C . ILE A 1 206 ? 20.103 170.415 -22.529 1.00 20.26 295 ILE A C 1
ATOM 1522 O O . ILE A 1 206 ? 20.777 170.247 -23.553 1.00 19.78 295 ILE A O 1
ATOM 1527 N N . SER A 1 207 ? 20.372 171.394 -21.658 1.00 20.84 296 SER A N 1
ATOM 1528 C CA . SER A 1 207 ? 21.449 172.347 -21.919 1.00 19.15 296 SER A CA 1
ATOM 1529 C C . SER A 1 207 ? 22.805 171.657 -21.977 1.00 18.31 296 SER A C 1
ATOM 1530 O O . SER A 1 207 ? 23.679 172.060 -22.754 1.00 25.87 296 SER A O 1
ATOM 1533 N N . PHE A 1 208 ? 23.005 170.621 -21.159 1.00 21.16 297 PHE A N 1
ATOM 1534 C CA . PHE A 1 208 ? 24.274 169.901 -21.182 1.00 21.94 297 PHE A CA 1
ATOM 1535 C C . PHE A 1 208 ? 24.548 169.323 -22.564 1.00 24.73 297 PHE A C 1
ATOM 1536 O O . PHE A 1 208 ? 25.630 169.519 -23.129 1.00 26.43 297 PHE A O 1
ATOM 1544 N N . PHE A 1 209 ? 23.571 168.610 -23.131 1.00 22.77 298 PHE A N 1
ATOM 1545 C CA . PHE A 1 209 ? 23.773 168.006 -24.444 1.00 28.08 298 PHE A CA 1
ATOM 1546 C C . PHE A 1 209 ? 23.791 169.054 -25.548 1.00 24.14 298 PHE A C 1
ATOM 1547 O O . PHE A 1 209 ? 24.380 168.820 -26.610 1.00 28.35 298 PHE A O 1
ATOM 1555 N N . MET A 1 210 ? 23.154 170.205 -25.324 1.00 25.13 299 MET A N 1
ATOM 1556 C CA . MET A 1 210 ? 23.246 171.293 -26.291 1.00 23.06 299 MET A CA 1
ATOM 1557 C C . MET A 1 210 ? 24.665 171.843 -26.369 1.00 29.14 299 MET A C 1
ATOM 1558 O O . MET A 1 210 ? 25.182 172.087 -27.465 1.00 30.31 299 MET A O 1
ATOM 1563 N N . GLU A 1 211 ? 25.316 172.033 -25.221 1.00 26.21 300 GLU A N 1
ATOM 1564 C CA . GLU A 1 211 ? 26.635 172.654 -25.231 1.00 27.60 300 GLU A CA 1
ATOM 1565 C C . GLU A 1 211 ? 27.754 171.649 -25.473 1.00 23.03 300 GLU A C 1
ATOM 1566 O O . GLU A 1 211 ? 28.803 172.023 -26.007 1.00 23.78 300 GLU A O 1
ATOM 1572 N N . LEU A 1 212 ? 27.550 170.386 -25.095 1.00 25.47 301 LEU A N 1
ATOM 1573 C CA . LEU A 1 212 ? 28.613 169.380 -25.145 1.00 27.97 301 LEU A CA 1
ATOM 1574 C C . LEU A 1 212 ? 29.351 169.305 -26.479 1.00 33.81 301 LEU A C 1
ATOM 1575 O O . LEU A 1 212 ? 30.592 169.272 -26.463 1.00 31.22 301 LEU A O 1
ATOM 1580 N N . PRO A 1 213 ? 28.689 169.262 -27.644 1.00 37.92 302 PRO A N 1
ATOM 1581 C CA . PRO A 1 213 ? 29.467 169.198 -28.894 1.00 38.31 302 PRO A CA 1
ATOM 1582 C C . PRO A 1 213 ? 30.298 170.444 -29.148 1.00 34.52 302 PRO A C 1
ATOM 1583 O O . PRO A 1 213 ? 31.432 170.336 -29.635 1.00 34.95 302 PRO A O 1
ATOM 1587 N N . PHE A 1 214 ? 29.771 171.628 -28.825 1.00 33.25 303 PHE A N 1
ATOM 1588 C CA . PHE A 1 214 ? 30.553 172.849 -28.992 1.00 30.19 303 PHE A CA 1
ATOM 1589 C C . PHE A 1 214 ? 31.784 172.842 -28.096 1.00 30.82 303 PHE A C 1
ATOM 1590 O O . PHE A 1 214 ? 32.880 173.207 -28.535 1.00 32.56 303 PHE A O 1
ATOM 1598 N N . ALA A 1 215 ? 31.627 172.424 -26.838 1.00 29.23 304 ALA A N 1
ATOM 1599 C CA . ALA A 1 215 ? 32.755 172.432 -25.911 1.00 32.03 304 ALA A CA 1
ATOM 1600 C C . ALA A 1 215 ? 33.879 171.531 -26.405 1.00 24.69 304 ALA A C 1
ATOM 1601 O O . ALA A 1 215 ? 35.056 171.906 -26.361 1.00 32.52 304 ALA A O 1
ATOM 1603 N N . LEU A 1 216 ? 33.533 170.335 -26.886 1.00 32.16 305 LEU A N 1
ATOM 1604 C CA . LEU A 1 216 ? 34.551 169.410 -27.374 1.00 27.25 305 LEU A CA 1
ATOM 1605 C C . LEU A 1 216 ? 35.207 169.933 -28.645 1.00 28.92 305 LEU A C 1
ATOM 1606 O O . LEU A 1 216 ? 36.418 169.778 -28.835 1.00 30.66 305 LEU A O 1
ATOM 1611 N N . LEU A 1 217 ? 34.425 170.566 -29.522 1.00 29.11 306 LEU A N 1
ATOM 1612 C CA . LEU A 1 217 ? 34.993 171.128 -30.743 1.00 35.17 306 LEU A CA 1
ATOM 1613 C C . LEU A 1 217 ? 35.875 172.335 -30.444 1.00 34.54 306 LEU A C 1
ATOM 1614 O O . LEU A 1 217 ? 36.901 172.538 -31.102 1.00 37.85 306 LEU A O 1
ATOM 1619 N N . MET A 1 218 ? 35.496 173.144 -29.452 1.00 30.33 307 MET A N 1
ATOM 1620 C CA . MET A 1 218 ? 36.247 174.361 -29.160 1.00 33.07 307 MET A CA 1
ATOM 1621 C C . MET A 1 218 ? 37.528 174.074 -28.384 1.00 33.17 307 MET A C 1
ATOM 1622 O O . MET A 1 218 ? 38.565 174.690 -28.652 1.00 36.60 307 MET A O 1
ATOM 1627 N N . GLU A 1 219 ? 37.480 173.151 -27.419 1.00 29.77 308 GLU A N 1
ATOM 1628 C CA . GLU A 1 219 ? 38.592 172.953 -26.498 1.00 31.86 308 GLU A CA 1
ATOM 1629 C C . GLU A 1 219 ? 39.047 171.508 -26.343 1.00 30.00 308 GLU A C 1
ATOM 1630 O O . GLU A 1 219 ? 40.084 171.281 -25.710 1.00 31.68 308 GLU A O 1
ATOM 1636 N N . GLY A 1 220 ? 38.320 170.533 -26.883 1.00 35.22 309 GLY A N 1
ATOM 1637 C CA . GLY A 1 220 ? 38.744 169.149 -26.746 1.00 34.81 309 GLY A CA 1
ATOM 1638 C C . GLY A 1 220 ? 38.635 168.673 -25.310 1.00 32.55 309 GLY A C 1
ATOM 1639 O O . GLY A 1 220 ? 37.697 169.015 -24.582 1.00 37.18 309 GLY A O 1
ATOM 1640 N N . PHE A 1 221 ? 39.612 167.868 -24.892 1.00 35.30 310 PHE A N 1
ATOM 1641 C CA . PHE A 1 221 ? 39.688 167.342 -23.532 1.00 33.91 310 PHE A CA 1
ATOM 1642 C C . PHE A 1 221 ? 40.886 167.980 -22.843 1.00 37.97 310 PHE A C 1
ATOM 1643 O O . PHE A 1 221 ? 42.009 167.461 -22.928 1.00 37.63 310 PHE A O 1
ATOM 1651 N N . PRO A 1 222 ? 40.705 169.107 -22.159 1.00 36.57 311 PRO A N 1
ATOM 1652 C CA . PRO A 1 222 ? 41.849 169.837 -21.599 1.00 27.47 311 PRO A CA 1
ATOM 1653 C C . PRO A 1 222 ? 42.542 169.026 -20.521 1.00 32.96 311 PRO A C 1
ATOM 1654 O O . PRO A 1 222 ? 41.879 168.371 -19.704 1.00 34.24 311 PRO A O 1
ATOM 1658 N N . PRO A 1 223 ? 43.874 169.039 -20.490 1.00 30.44 312 PRO A N 1
ATOM 1659 C CA . PRO A 1 223 ? 44.589 168.312 -19.435 1.00 29.00 312 PRO A CA 1
ATOM 1660 C C . PRO A 1 223 ? 44.298 168.903 -18.063 1.00 29.34 312 PRO A C 1
ATOM 1661 O O . PRO A 1 223 ? 44.218 170.122 -17.893 1.00 25.60 312 PRO A O 1
ATOM 1665 N N . LEU A 1 224 ? 44.139 168.019 -17.077 1.00 28.36 313 LEU A N 1
ATOM 1666 C CA . LEU A 1 224 ? 43.834 168.418 -15.703 1.00 28.96 313 LEU A CA 1
ATOM 1667 C C . LEU A 1 224 ? 45.124 168.884 -15.033 1.00 30.74 313 LEU A C 1
ATOM 1668 O O . LEU A 1 224 ? 45.741 168.183 -14.227 1.00 29.38 313 LEU A O 1
ATOM 1673 N N . VAL A 1 225 ? 45.534 170.102 -15.379 1.00 26.58 314 VAL A N 1
ATOM 1674 C CA . VAL A 1 225 ? 46.770 170.694 -14.881 1.00 22.79 314 VAL A CA 1
ATOM 1675 C C . VAL A 1 225 ? 46.500 172.147 -14.511 1.00 21.36 314 VAL A C 1
ATOM 1676 O O . VAL A 1 225 ? 45.847 172.878 -15.263 1.00 23.08 314 VAL A O 1
ATOM 1680 N N . SER A 1 226 ? 46.999 172.562 -13.349 1.00 20.97 315 SER A N 1
ATOM 1681 C CA . SER A 1 226 ? 46.820 173.932 -12.886 1.00 21.59 315 SER A CA 1
ATOM 1682 C C . SER A 1 226 ? 47.867 174.850 -13.504 1.00 24.92 315 SER A C 1
ATOM 1683 O O . SER A 1 226 ? 49.071 174.599 -13.391 1.00 24.41 315 SER A O 1
ATOM 1686 N N . ALA A 1 227 ? 47.405 175.922 -14.154 1.00 19.67 316 ALA A N 1
ATOM 1687 C CA . ALA A 1 227 ? 48.313 176.952 -14.643 1.00 23.27 316 ALA A CA 1
ATOM 1688 C C . ALA A 1 227 ? 48.943 177.757 -13.514 1.00 23.42 316 ALA A C 1
ATOM 1689 O O . ALA A 1 227 ? 49.877 178.525 -13.769 1.00 31.16 316 ALA A O 1
ATOM 1691 N N . ILE A 1 228 ? 48.449 177.614 -12.290 1.00 22.58 317 ILE A N 1
ATOM 1692 C CA . ILE A 1 228 ? 49.059 178.213 -11.110 1.00 19.37 317 ILE A CA 1
ATOM 1693 C C . ILE A 1 228 ? 49.972 177.159 -10.501 1.00 28.01 317 ILE A C 1
ATOM 1694 O O . ILE A 1 228 ? 49.501 176.125 -10.017 1.00 21.91 317 ILE A O 1
ATOM 1699 N N . ALA A 1 229 ? 51.277 177.416 -10.532 1.00 25.16 318 ALA A N 1
ATOM 1700 C CA . ALA A 1 229 ? 52.245 176.425 -10.085 1.00 23.60 318 ALA A CA 1
ATOM 1701 C C . ALA A 1 229 ? 52.066 176.118 -8.604 1.00 19.90 318 ALA A C 1
ATOM 1702 O O . ALA A 1 229 ? 51.834 177.015 -7.788 1.00 22.60 318 ALA A O 1
ATOM 1704 N N . GLY A 1 230 ? 52.169 174.835 -8.259 1.00 22.98 319 GLY A N 1
ATOM 1705 C CA . GLY A 1 230 ? 52.064 174.386 -6.888 1.00 23.31 319 GLY A CA 1
ATOM 1706 C C . GLY A 1 230 ? 50.709 173.840 -6.492 1.00 27.66 319 GLY A C 1
ATOM 1707 O O . GLY A 1 230 ? 50.595 173.242 -5.414 1.00 27.19 319 GLY A O 1
ATOM 1708 N N . VAL A 1 231 ? 49.685 174.027 -7.318 1.00 21.99 320 VAL A N 1
ATOM 1709 C CA . VAL A 1 231 ? 48.346 173.526 -7.026 1.00 21.33 320 VAL A CA 1
ATOM 1710 C C . VAL A 1 231 ? 48.232 172.106 -7.567 1.00 15.53 320 VAL A C 1
ATOM 1711 O O . VAL A 1 231 ? 48.410 171.874 -8.768 1.00 22.00 320 VAL A O 1
ATOM 1715 N N . SER A 1 232 ? 47.933 171.158 -6.681 1.00 15.12 321 SER A N 1
ATOM 1716 C CA . SER A 1 232 ? 47.827 169.756 -7.060 1.00 28.38 321 SER A CA 1
ATOM 1717 C C . SER A 1 232 ? 46.621 169.524 -7.968 1.00 35.23 321 SER A C 1
ATOM 1718 O O . SER A 1 232 ? 45.693 170.337 -8.040 1.00 23.49 321 SER A O 1
ATOM 1721 N N . LYS A 1 233 ? 46.643 168.386 -8.669 1.00 28.37 322 LYS A N 1
ATOM 1722 C CA . LYS A 1 233 ? 45.509 168.021 -9.513 1.00 26.16 322 LYS A CA 1
ATOM 1723 C C . LYS A 1 233 ? 44.265 167.744 -8.680 1.00 30.46 322 LYS A C 1
ATOM 1724 O O . LYS A 1 233 ? 43.144 168.025 -9.124 1.00 26.71 322 LYS A O 1
ATOM 1726 N N . ALA A 1 234 ? 44.440 167.207 -7.471 1.00 21.35 323 ALA A N 1
ATOM 1727 C CA . ALA A 1 234 ? 43.299 166.984 -6.590 1.00 29.55 323 ALA A CA 1
ATOM 1728 C C . ALA A 1 234 ? 42.651 168.302 -6.187 1.00 29.18 323 ALA A C 1
ATOM 1729 O O . ALA A 1 234 ? 41.421 168.401 -6.110 1.00 27.07 323 ALA A O 1
ATOM 1731 N N . LYS A 1 235 ? 43.466 169.326 -5.924 1.00 21.09 324 LYS A N 1
ATOM 1732 C CA . LYS A 1 235 ? 42.920 170.638 -5.599 1.00 20.32 324 LYS A CA 1
ATOM 1733 C C . LYS A 1 235 ? 42.199 171.245 -6.796 1.00 18.82 324 LYS A C 1
ATOM 1734 O O . LYS A 1 235 ? 41.155 171.889 -6.638 1.00 23.05 324 LYS A O 1
ATOM 1736 N N . LEU A 1 236 ? 42.736 171.047 -8.002 1.00 19.54 325 LEU A N 1
ATOM 1737 C CA . LEU A 1 236 ? 42.057 171.536 -9.198 1.00 17.46 325 LEU A CA 1
ATOM 1738 C C . LEU A 1 236 ? 40.745 170.796 -9.428 1.00 21.02 325 LEU A C 1
ATOM 1739 O O . LEU A 1 236 ? 39.738 171.411 -9.799 1.00 17.75 325 LEU A O 1
ATOM 1744 N N . PHE A 1 237 ? 40.733 169.480 -9.206 1.00 18.55 326 PHE A N 1
ATOM 1745 C CA . PHE A 1 237 ? 39.504 168.715 -9.396 1.00 15.09 326 PHE A CA 1
ATOM 1746 C C . PHE A 1 237 ? 38.452 169.094 -8.362 1.00 16.85 326 PHE A C 1
ATOM 1747 O O . PHE A 1 237 ? 37.268 169.228 -8.694 1.00 21.54 326 PHE A O 1
ATOM 1755 N N . GLY A 1 238 ? 38.862 169.269 -7.105 1.00 15.74 327 GLY A N 1
ATOM 1756 C CA . GLY A 1 238 ? 37.919 169.694 -6.084 1.00 19.54 327 GLY A CA 1
ATOM 1757 C C . GLY A 1 238 ? 37.308 171.050 -6.384 1.00 18.01 327 GLY A C 1
ATOM 1758 O O . GLY A 1 238 ? 36.119 171.270 -6.148 1.00 20.61 327 GLY A O 1
ATOM 1759 N N . SER A 1 239 ? 38.111 171.973 -6.915 1.00 18.44 328 SER A N 1
ATOM 1760 C CA . SER A 1 239 ? 37.596 173.294 -7.257 1.00 14.45 328 SER A CA 1
ATOM 1761 C C . SER A 1 239 ? 36.586 173.212 -8.396 1.00 14.15 328 SER A C 1
ATOM 1762 O O . SER A 1 239 ? 35.553 173.893 -8.368 1.00 13.71 328 SER A O 1
ATOM 1765 N N . ILE A 1 240 ? 36.864 172.379 -9.403 1.00 11.76 329 ILE A N 1
ATOM 1766 C CA . ILE A 1 240 ? 35.925 172.195 -10.509 1.00 17.70 329 ILE A CA 1
ATOM 1767 C C . ILE A 1 240 ? 34.599 171.648 -9.995 1.00 17.59 329 ILE A C 1
ATOM 1768 O O . ILE A 1 240 ? 33.522 172.137 -10.358 1.00 20.94 329 ILE A O 1
ATOM 1773 N N . MET A 1 241 ? 34.658 170.621 -9.145 1.00 16.09 330 MET A N 1
ATOM 1774 C CA . MET A 1 241 ? 33.434 170.031 -8.615 1.00 16.21 330 MET A CA 1
ATOM 1775 C C . MET A 1 241 ? 32.732 170.968 -7.641 1.00 23.40 330 MET A C 1
ATOM 1776 O O . MET A 1 241 ? 31.497 170.971 -7.567 1.00 15.61 330 MET A O 1
ATOM 1781 N N . PHE A 1 242 ? 33.493 171.771 -6.896 1.00 16.32 331 PHE A N 1
ATOM 1782 C CA . PHE A 1 242 ? 32.890 172.661 -5.911 1.00 17.90 331 PHE A CA 1
ATOM 1783 C C . PHE A 1 242 ? 32.092 173.772 -6.588 1.00 14.42 331 PHE A C 1
ATOM 1784 O O . PHE A 1 242 ? 30.950 174.050 -6.204 1.00 19.19 331 PHE A O 1
ATOM 1792 N N . CYS A 1 243 ? 32.675 174.416 -7.603 1.00 16.80 332 CYS A N 1
ATOM 1793 C CA . CYS A 1 243 ? 31.954 175.478 -8.300 1.00 16.71 332 CYS A CA 1
ATOM 1794 C C . CYS A 1 243 ? 30.822 174.921 -9.157 1.00 17.78 332 CYS A C 1
ATOM 1795 O O . CYS A 1 243 ? 29.836 175.624 -9.408 1.00 16.96 332 CYS A O 1
ATOM 1798 N N . SER A 1 244 ? 30.935 173.665 -9.600 1.00 17.22 333 SER A N 1
ATOM 1799 C CA . SER A 1 244 ? 29.849 173.047 -10.357 1.00 15.98 333 SER A CA 1
ATOM 1800 C C . SER A 1 244 ? 28.652 172.752 -9.463 1.00 14.64 333 SER A C 1
ATOM 1801 O O . SER A 1 244 ? 27.500 172.906 -9.886 1.00 18.16 333 SER A O 1
ATOM 1804 N N . LEU A 1 245 ? 28.903 172.324 -8.225 1.00 16.28 334 LEU A N 1
ATOM 1805 C CA . LEU A 1 245 ? 27.808 172.045 -7.302 1.00 14.94 334 LEU A CA 1
ATOM 1806 C C . LEU A 1 245 ? 27.024 173.313 -6.986 1.00 19.49 334 LEU A C 1
ATOM 1807 O O . LEU A 1 245 ? 25.788 173.314 -7.003 1.00 20.14 334 LEU A O 1
ATOM 1812 N N . PHE A 1 246 ? 27.727 174.406 -6.693 1.00 15.82 335 PHE A N 1
ATOM 1813 C CA . PHE A 1 246 ? 27.045 175.646 -6.354 1.00 20.33 335 PHE A CA 1
ATOM 1814 C C . PHE A 1 246 ? 26.522 176.381 -7.579 1.00 13.19 335 PHE A C 1
ATOM 1815 O O . PHE A 1 246 ? 25.594 177.186 -7.447 1.00 16.70 335 PHE A O 1
ATOM 1823 N N . TYR A 1 247 ? 27.076 176.116 -8.766 1.00 12.39 336 TYR A N 1
ATOM 1824 C CA . TYR A 1 247 ? 26.442 176.616 -9.981 1.00 14.57 336 TYR A CA 1
ATOM 1825 C C . TYR A 1 247 ? 25.015 176.103 -10.080 1.00 16.45 336 TYR A C 1
ATOM 1826 O O . TYR A 1 247 ? 24.081 176.868 -10.346 1.00 16.61 336 TYR A O 1
ATOM 1835 N N . HIS A 1 248 ? 24.830 174.800 -9.870 1.00 17.71 337 HIS A N 1
ATOM 1836 C 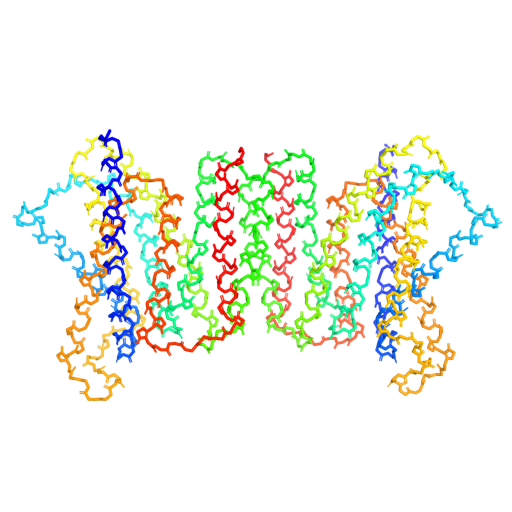CA . HIS A 1 248 ? 23.502 174.222 -10.011 1.00 20.27 337 HIS A CA 1
ATOM 1837 C C . HIS A 1 248 ? 22.574 174.681 -8.896 1.00 12.67 337 HIS A C 1
ATOM 1838 O O . HIS A 1 248 ? 21.395 174.960 -9.140 1.00 15.41 337 HIS A O 1
ATOM 1845 N N . LEU A 1 249 ? 23.085 174.764 -7.666 1.00 12.81 338 LEU A N 1
ATOM 1846 C CA . LEU A 1 249 ? 22.239 175.138 -6.537 1.00 11.59 338 LEU A CA 1
ATOM 1847 C C . LEU A 1 249 ? 21.676 176.546 -6.699 1.00 17.93 338 LEU A C 1
ATOM 1848 O O . LEU A 1 249 ? 20.490 176.778 -6.438 1.00 15.85 338 LEU A O 1
ATOM 1853 N N . TYR A 1 250 ? 22.503 177.502 -7.135 1.00 17.51 339 TYR A N 1
ATOM 1854 C CA . TYR A 1 250 ? 22.014 178.875 -7.252 1.00 12.59 339 TYR A CA 1
ATOM 1855 C C . TYR A 1 250 ? 20.992 178.999 -8.376 1.00 16.17 339 TYR A C 1
ATOM 1856 O O . TYR A 1 250 ? 19.993 179.713 -8.235 1.00 15.63 339 TYR A O 1
ATOM 1865 N N . ASN A 1 251 ? 21.222 178.313 -9.497 1.00 14.83 340 ASN A N 1
ATOM 1866 C CA . ASN A 1 251 ? 20.249 178.343 -10.583 1.00 14.60 340 ASN A CA 1
ATOM 1867 C C . ASN A 1 251 ? 18.970 177.615 -10.197 1.00 21.57 340 ASN A C 1
ATOM 1868 O O . ASN A 1 251 ? 17.871 178.030 -10.584 1.00 14.41 340 ASN A O 1
ATOM 1873 N N . GLU A 1 252 ? 19.093 176.518 -9.449 1.00 18.25 341 GLU A N 1
ATOM 1874 C CA . GLU A 1 252 ? 17.912 175.776 -9.022 1.00 16.78 341 GLU A CA 1
ATOM 1875 C C . GLU A 1 252 ? 17.052 176.620 -8.091 1.00 20.30 341 GLU A C 1
ATOM 1876 O O . GLU A 1 252 ? 15.832 176.717 -8.269 1.00 19.54 341 GLU A O 1
ATOM 1882 N N . VAL A 1 253 ? 17.678 177.252 -7.096 1.00 17.18 342 VAL A N 1
ATOM 1883 C CA . VAL A 1 253 ? 16.939 178.130 -6.197 1.00 19.69 342 VAL A CA 1
ATOM 1884 C C . VAL A 1 253 ? 16.380 179.335 -6.947 1.00 16.42 342 VAL A C 1
ATOM 1885 O O . VAL A 1 253 ? 15.284 179.814 -6.630 1.00 21.91 342 VAL A O 1
ATOM 1889 N N . SER A 1 254 ? 17.095 179.835 -7.960 1.00 13.06 343 SER A N 1
ATOM 1890 C CA . SER A 1 254 ? 16.599 180.996 -8.695 1.00 18.47 343 SER A CA 1
ATOM 1891 C C . SER A 1 254 ? 15.300 180.690 -9.432 1.00 19.55 343 SER A C 1
ATOM 1892 O O . SER A 1 254 ? 14.486 181.595 -9.647 1.00 20.58 343 SER A O 1
ATOM 1895 N N . TYR A 1 255 ? 15.084 179.436 -9.830 1.00 19.25 344 TYR A N 1
ATOM 1896 C CA . TYR A 1 255 ? 13.833 179.094 -10.492 1.00 18.64 344 TYR A CA 1
ATOM 1897 C C . TYR A 1 255 ? 12.669 179.009 -9.516 1.00 16.84 344 TYR A C 1
ATOM 1898 O O . TYR A 1 255 ? 11.515 179.157 -9.934 1.00 18.73 344 TYR A O 1
ATOM 1907 N N . LEU A 1 256 ? 12.945 178.790 -8.227 1.00 17.31 345 LEU A N 1
ATOM 1908 C CA . LEU A 1 256 ? 11.927 179.028 -7.209 1.00 16.84 345 LEU A CA 1
ATOM 1909 C C . LEU A 1 256 ? 11.534 180.498 -7.173 1.00 22.80 345 LEU A C 1
ATOM 1910 O O . LEU A 1 256 ? 10.348 180.830 -7.069 1.00 24.61 345 LEU A O 1
ATOM 1915 N N . CYS A 1 257 ? 12.522 181.394 -7.254 1.00 21.84 346 CYS A N 1
ATOM 1916 C CA . CYS A 1 257 ? 12.231 182.823 -7.290 1.00 17.11 346 CYS A CA 1
ATOM 1917 C C . CYS A 1 257 ? 11.466 183.191 -8.554 1.00 20.70 346 CYS A C 1
ATOM 1918 O O . CYS A 1 257 ? 10.471 183.923 -8.502 1.00 24.47 346 CYS A O 1
ATOM 1921 N N . LEU A 1 258 ? 11.924 182.693 -9.706 1.00 17.20 347 LEU A N 1
ATOM 1922 C CA . LEU A 1 258 ? 11.216 182.948 -10.957 1.00 22.96 347 LEU A CA 1
ATOM 1923 C C . LEU A 1 258 ? 9.778 182.452 -10.895 1.00 26.28 347 LEU A C 1
ATOM 1924 O O . LEU A 1 258 ? 8.883 183.070 -11.481 1.00 21.30 347 LEU A O 1
ATOM 1929 N N . ASP A 1 259 ? 9.533 181.355 -10.174 1.00 25.48 348 ASP A N 1
ATOM 1930 C CA . ASP A 1 259 ? 8.179 180.826 -10.056 1.00 22.97 348 ASP A CA 1
ATOM 1931 C C . ASP A 1 259 ? 7.246 181.800 -9.346 1.00 24.64 348 ASP A C 1
ATOM 1932 O O . ASP A 1 259 ? 6.032 181.770 -9.571 1.00 27.61 348 ASP A O 1
ATOM 1937 N N . ASN A 1 260 ? 7.788 182.673 -8.498 1.00 21.01 349 ASN A N 1
ATOM 1938 C CA . ASN A 1 260 ? 6.984 183.546 -7.654 1.00 26.09 349 ASN A CA 1
ATOM 1939 C C . ASN A 1 260 ? 6.935 184.994 -8.130 1.00 27.95 349 ASN A C 1
ATOM 1940 O O . ASN A 1 260 ? 6.224 185.800 -7.523 1.00 33.69 349 ASN A O 1
ATOM 1945 N N . VAL A 1 261 ? 7.678 185.356 -9.178 1.00 27.99 350 VAL A N 1
ATOM 1946 C CA . VAL A 1 261 ? 7.705 186.724 -9.689 1.00 25.85 350 VAL A CA 1
ATOM 1947 C C . VAL A 1 261 ? 7.646 186.685 -11.212 1.00 26.76 350 VAL A C 1
ATOM 1948 O O . VAL A 1 261 ? 7.798 185.636 -11.836 1.00 22.40 350 VAL A O 1
ATOM 1952 N N . SER A 1 262 ? 7.429 187.860 -11.806 1.00 24.50 351 SER A N 1
ATOM 1953 C CA . SER A 1 262 ? 7.435 188.024 -13.252 1.00 20.49 351 SER A CA 1
ATOM 1954 C C . SER A 1 262 ? 8.862 187.961 -13.791 1.00 21.24 351 SER A C 1
ATOM 1955 O O . SER A 1 262 ? 9.824 188.121 -13.037 1.00 16.43 351 SER A O 1
ATOM 1958 N N . PRO A 1 263 ? 9.030 187.718 -15.099 1.00 26.41 352 PRO A N 1
ATOM 1959 C CA . PRO A 1 263 ? 10.395 187.705 -15.659 1.00 25.15 352 PRO A CA 1
ATOM 1960 C C . PRO A 1 263 ? 11.146 189.010 -15.461 1.00 29.30 352 PRO A C 1
ATOM 1961 O O . PRO A 1 263 ? 12.361 188.989 -15.221 1.00 24.50 352 PRO A O 1
ATOM 1965 N N . VAL A 1 264 ? 10.457 190.149 -15.562 1.00 24.58 353 VAL A N 1
ATOM 1966 C CA . VAL A 1 264 ? 11.115 191.438 -15.369 1.00 30.75 353 VAL A CA 1
ATOM 1967 C C . VAL A 1 264 ? 11.560 191.595 -13.919 1.00 24.05 353 VAL A C 1
ATOM 1968 O O . VAL A 1 264 ? 12.684 192.032 -13.642 1.00 30.71 353 VAL A O 1
ATOM 1972 N N . SER A 1 265 ? 10.686 191.239 -12.973 1.00 21.36 354 SER A N 1
ATOM 1973 C CA . SER A 1 265 ? 11.069 191.276 -11.565 1.00 22.60 354 SER A CA 1
ATOM 1974 C C . SER A 1 265 ? 12.232 190.337 -11.280 1.00 23.69 354 SER A C 1
ATOM 1975 O O . SER A 1 265 ? 13.069 190.625 -10.416 1.00 20.08 354 SER A O 1
ATOM 1978 N N . PHE A 1 266 ? 12.300 189.213 -11.994 1.00 19.57 355 PHE A N 1
ATOM 1979 C CA . PHE A 1 266 ? 13.419 188.294 -11.828 1.00 24.68 355 PHE A CA 1
ATOM 1980 C C . PHE A 1 266 ? 14.733 188.950 -12.237 1.00 24.94 355 PHE A C 1
ATOM 1981 O O . PHE A 1 266 ? 15.746 188.814 -11.541 1.00 22.59 355 PHE A O 1
ATOM 1989 N N . SER A 1 267 ? 14.734 189.677 -13.358 1.00 19.50 356 SER A N 1
ATOM 1990 C CA . SER A 1 267 ? 15.946 190.370 -13.784 1.00 25.60 356 SER A CA 1
ATOM 1991 C C . SER A 1 267 ? 16.316 191.495 -12.826 1.00 25.68 356 SER A C 1
ATOM 1992 O O . SER A 1 267 ? 17.507 191.761 -12.615 1.00 22.96 356 SER A O 1
ATOM 1995 N N . ILE A 1 268 ? 15.320 192.165 -12.241 1.00 16.45 357 ILE A N 1
ATOM 1996 C CA . ILE A 1 268 ? 15.602 193.153 -11.203 1.00 21.93 357 ILE A CA 1
ATOM 1997 C C . ILE A 1 268 ? 16.269 192.484 -10.010 1.00 23.52 357 ILE A C 1
ATOM 1998 O O . ILE A 1 268 ? 17.240 193.007 -9.447 1.00 26.05 357 ILE A O 1
ATOM 2003 N N . GLY A 1 269 ? 15.764 191.314 -9.609 1.00 21.12 358 GLY A N 1
ATOM 2004 C CA . GLY A 1 269 ? 16.415 190.558 -8.554 1.00 20.33 358 GLY A CA 1
ATOM 2005 C C . GLY A 1 269 ? 17.828 190.150 -8.916 1.00 18.48 358 GLY A C 1
ATOM 2006 O O . GLY A 1 269 ? 18.696 190.060 -8.043 1.00 23.54 358 GLY A O 1
ATOM 2007 N N . ASN A 1 270 ? 18.081 189.906 -10.204 1.00 18.64 359 ASN A N 1
ATOM 2008 C CA . ASN A 1 270 ? 19.436 189.599 -10.647 1.00 23.15 359 ASN A CA 1
ATOM 2009 C C . ASN A 1 270 ? 20.355 190.806 -10.491 1.00 25.54 359 ASN A C 1
ATOM 2010 O O . ASN A 1 270 ? 21.497 190.665 -10.043 1.00 19.51 359 ASN A O 1
ATOM 2015 N N . THR A 1 271 ? 19.872 192.003 -10.838 1.00 20.93 360 THR A N 1
ATOM 2016 C CA . THR A 1 271 ? 20.708 193.198 -10.729 1.00 21.33 360 THR A CA 1
ATOM 2017 C C . THR A 1 271 ? 21.096 193.474 -9.281 1.00 21.08 360 THR A C 1
ATOM 2018 O O . THR A 1 271 ? 22.221 193.908 -9.003 1.00 21.78 360 THR A O 1
ATOM 2022 N N . ILE A 1 272 ? 20.178 193.229 -8.343 1.00 20.31 361 ILE A N 1
ATOM 2023 C CA . ILE A 1 272 ? 20.523 193.305 -6.926 1.00 17.74 361 ILE A CA 1
ATOM 2024 C C . ILE A 1 272 ? 21.602 192.282 -6.594 1.00 20.58 361 ILE A C 1
ATOM 2025 O O . ILE A 1 272 ? 22.546 192.570 -5.847 1.00 20.08 361 ILE A O 1
ATOM 2030 N N . LYS A 1 273 ? 21.488 191.077 -7.161 1.00 17.56 362 LYS A N 1
ATOM 2031 C CA . LYS A 1 273 ? 22.503 190.050 -6.952 1.00 20.82 362 LYS A CA 1
ATOM 2032 C C . LYS A 1 273 ? 23.876 190.521 -7.418 1.00 18.68 362 LYS A C 1
ATOM 2033 O O . LYS A 1 273 ? 24.887 190.258 -6.758 1.00 18.52 362 LYS A O 1
ATOM 2039 N N . ARG A 1 274 ? 23.930 191.229 -8.550 1.00 18.13 363 ARG A N 1
ATOM 2040 C CA . ARG A 1 274 ? 25.220 191.621 -9.109 1.00 21.50 363 ARG A CA 1
ATOM 2041 C C . ARG A 1 274 ? 25.923 192.650 -8.236 1.00 19.89 363 ARG A C 1
ATOM 2042 O O . ARG A 1 274 ? 27.153 192.619 -8.122 1.00 16.36 363 ARG A O 1
ATOM 2050 N N . VAL A 1 275 ? 25.170 193.551 -7.599 1.00 10.32 364 VAL A N 1
ATOM 2051 C CA . VAL A 1 275 ? 25.786 194.476 -6.650 1.00 15.96 364 VAL A CA 1
ATOM 2052 C C . VAL A 1 275 ? 26.481 193.702 -5.538 1.00 17.39 364 VAL A C 1
ATOM 2053 O O . VAL A 1 275 ? 27.582 194.062 -5.103 1.00 17.98 364 VAL A O 1
ATOM 2057 N N . ILE A 1 276 ? 25.859 192.618 -5.073 1.00 20.33 365 ILE A N 1
ATOM 2058 C CA . ILE A 1 276 ? 26.461 191.797 -4.027 1.00 20.91 365 ILE A CA 1
ATOM 2059 C C . ILE A 1 276 ? 27.710 191.098 -4.548 1.00 14.97 365 ILE A C 1
ATOM 2060 O O . ILE A 1 276 ? 28.749 191.066 -3.878 1.00 22.56 365 ILE A O 1
ATOM 2065 N N . ILE A 1 277 ? 27.628 190.529 -5.753 1.00 18.98 366 ILE A N 1
ATOM 2066 C CA . ILE A 1 277 ? 28.774 189.821 -6.316 1.00 17.42 366 ILE A CA 1
ATOM 2067 C C . ILE A 1 277 ? 29.900 190.793 -6.631 1.00 14.61 366 ILE A C 1
ATOM 2068 O O . ILE A 1 277 ? 31.080 190.486 -6.421 1.00 16.38 366 ILE A O 1
ATOM 2073 N N . ILE A 1 278 ? 29.559 191.977 -7.143 1.00 13.37 367 ILE A N 1
ATOM 2074 C CA . ILE A 1 278 ? 30.580 192.971 -7.466 1.00 14.74 367 ILE A CA 1
ATOM 2075 C C . ILE A 1 278 ? 31.332 193.387 -6.208 1.00 17.95 367 ILE A C 1
ATOM 2076 O O . ILE A 1 278 ? 32.568 193.399 -6.179 1.00 17.86 367 ILE A O 1
ATOM 2081 N N . PHE A 1 279 ? 30.596 193.722 -5.145 1.00 15.08 368 PHE A N 1
ATOM 2082 C CA . PHE A 1 279 ? 31.239 194.108 -3.892 1.00 18.25 368 PHE A CA 1
ATOM 2083 C C . PHE A 1 279 ? 32.071 192.963 -3.326 1.00 16.28 368 PHE A C 1
ATOM 2084 O O . PHE A 1 279 ? 33.218 193.159 -2.907 1.00 17.36 368 PHE A O 1
ATOM 2092 N N . GLY A 1 280 ? 31.509 191.754 -3.310 1.00 18.15 369 GLY A N 1
ATOM 2093 C CA . GLY A 1 280 ? 32.229 190.627 -2.743 1.00 17.48 369 GLY A CA 1
ATOM 2094 C C . GLY A 1 280 ? 33.449 190.230 -3.553 1.00 15.29 369 GLY A C 1
ATOM 2095 O O . GLY A 1 280 ? 34.511 189.946 -2.990 1.00 16.48 369 GLY A O 1
ATOM 2096 N N . SER A 1 281 ? 33.322 190.210 -4.882 1.00 17.00 370 SER A N 1
ATOM 2097 C CA . SER A 1 281 ? 34.425 189.734 -5.712 1.00 17.52 370 SER A CA 1
ATOM 2098 C C . SER A 1 281 ? 35.602 190.703 -5.691 1.00 17.24 370 SER A C 1
ATOM 2099 O O . SER A 1 281 ? 36.762 190.274 -5.721 1.00 19.11 370 SER A O 1
ATOM 2102 N N . ILE A 1 282 ? 35.337 192.011 -5.646 1.00 17.19 371 ILE A N 1
ATOM 2103 C CA . ILE A 1 282 ? 36.458 192.946 -5.616 1.00 14.03 371 ILE A CA 1
ATOM 2104 C C . ILE A 1 282 ? 37.163 192.895 -4.267 1.00 15.34 371 ILE A C 1
ATOM 2105 O O . ILE A 1 282 ? 38.367 193.165 -4.182 1.00 20.18 371 ILE A O 1
ATOM 2110 N N . LEU A 1 283 ? 36.448 192.537 -3.198 1.00 15.69 372 LEU A N 1
ATOM 2111 C CA . LEU A 1 283 ? 37.100 192.377 -1.902 1.00 17.17 372 LEU A CA 1
ATOM 2112 C C . LEU A 1 283 ? 37.923 191.095 -1.862 1.00 18.18 372 LEU A C 1
ATOM 2113 O O . LEU A 1 283 ? 39.083 191.101 -1.433 1.00 16.83 372 LEU A O 1
ATOM 2118 N N . VAL A 1 284 ? 37.338 189.984 -2.316 1.00 15.37 373 VAL A N 1
ATOM 2119 C CA . VAL A 1 284 ? 38.031 188.699 -2.280 1.00 15.45 373 VAL A CA 1
ATOM 2120 C C . VAL A 1 284 ? 39.274 188.735 -3.157 1.00 15.04 373 VAL A C 1
ATOM 2121 O O . VAL A 1 284 ? 40.350 188.272 -2.758 1.00 22.81 373 VAL A O 1
ATOM 2125 N N . PHE A 1 285 ? 39.152 189.291 -4.358 1.00 15.97 374 PHE A N 1
ATOM 2126 C CA . PHE A 1 285 ? 40.234 189.281 -5.332 1.00 22.51 374 PHE A CA 1
ATOM 2127 C C . PHE A 1 285 ? 41.104 190.530 -5.283 1.00 19.26 374 PHE A C 1
ATOM 2128 O O . PHE A 1 285 ? 42.074 190.615 -6.043 1.00 22.02 374 PHE A O 1
ATOM 2136 N N . ARG A 1 286 ? 40.793 191.486 -4.407 1.00 18.99 375 ARG A N 1
ATOM 2137 C CA . ARG A 1 286 ? 41.526 192.750 -4.328 1.00 24.33 375 ARG A CA 1
ATOM 2138 C C . ARG A 1 286 ? 41.598 193.411 -5.702 1.00 23.59 375 ARG A C 1
ATOM 2139 O O . ARG A 1 286 ? 42.654 193.850 -6.161 1.00 22.32 375 ARG A O 1
ATOM 2147 N N . THR A 1 287 ? 40.453 193.458 -6.368 1.00 20.38 376 THR A N 1
ATOM 2148 C CA . THR A 1 287 ? 40.390 194.009 -7.715 1.00 20.38 376 THR A CA 1
ATOM 2149 C C . THR A 1 287 ? 40.664 195.508 -7.677 1.00 26.23 376 THR A C 1
ATOM 2150 O O . THR A 1 287 ? 40.028 196.230 -6.900 1.00 25.36 376 THR A O 1
ATOM 2154 N N . PRO A 1 288 ? 41.604 196.013 -8.476 1.00 24.24 377 PRO A N 1
ATOM 2155 C CA . PRO A 1 288 ? 41.841 197.463 -8.506 1.00 26.46 377 PRO A CA 1
ATOM 2156 C C . PRO A 1 288 ? 40.661 198.185 -9.139 1.00 28.99 377 PRO A C 1
ATOM 2157 O O . PRO A 1 288 ? 40.225 197.842 -10.241 1.00 28.65 377 PRO A O 1
ATOM 2161 N N . VAL A 1 289 ? 40.141 199.186 -8.429 1.00 25.01 378 VAL A N 1
ATOM 2162 C CA . VAL A 1 289 ? 38.998 199.975 -8.877 1.00 21.61 378 VAL A CA 1
ATOM 2163 C C . VAL A 1 289 ? 39.326 201.448 -8.671 1.00 28.94 378 VAL A C 1
ATOM 2164 O O . VAL A 1 289 ? 39.617 201.870 -7.546 1.00 24.51 378 VAL A O 1
ATOM 2168 N N . THR A 1 290 ? 39.273 202.228 -9.748 1.00 21.50 379 THR A N 1
ATOM 2169 C CA . THR A 1 290 ? 39.480 203.665 -9.669 1.00 22.95 379 THR A CA 1
ATOM 2170 C C . THR A 1 290 ? 38.161 204.380 -9.382 1.00 25.06 379 THR A C 1
ATOM 2171 O O . THR A 1 290 ? 37.077 203.793 -9.442 1.00 19.48 379 THR A O 1
ATOM 2175 N N . ARG A 1 291 ? 38.267 205.675 -9.064 1.00 20.14 380 ARG A N 1
ATOM 2176 C CA . ARG A 1 291 ? 37.081 206.477 -8.773 1.00 20.13 380 ARG A CA 1
ATOM 2177 C C . ARG A 1 291 ? 36.140 206.518 -9.970 1.00 14.81 380 ARG A C 1
ATOM 2178 O O . ARG A 1 291 ? 34.934 206.279 -9.836 1.00 20.41 380 ARG A O 1
ATOM 2186 N N . LEU A 1 292 ? 36.677 206.831 -11.152 1.00 14.05 381 LEU A N 1
ATOM 2187 C CA . LEU A 1 292 ? 35.846 206.896 -12.350 1.00 20.28 381 LEU A CA 1
ATOM 2188 C C . LEU A 1 292 ? 35.187 205.556 -12.641 1.00 17.33 381 LEU A C 1
ATOM 2189 O O . LEU A 1 292 ? 34.039 205.506 -13.098 1.00 18.56 381 LEU A O 1
ATOM 2194 N N . ASN A 1 293 ? 35.899 204.458 -12.390 1.00 25.01 382 ASN A N 1
ATOM 2195 C CA . ASN A 1 293 ? 35.334 203.143 -12.662 1.00 20.92 382 ASN A CA 1
ATOM 2196 C C . ASN A 1 293 ? 34.205 202.818 -11.694 1.00 21.77 382 ASN A C 1
ATOM 2197 O O . ASN A 1 293 ? 33.173 202.271 -12.099 1.00 17.65 382 ASN A O 1
ATOM 2202 N N . PHE A 1 294 ? 34.378 203.152 -10.413 1.00 20.53 383 PHE A N 1
ATOM 2203 C CA . PHE A 1 294 ? 33.295 202.951 -9.457 1.00 21.00 383 PHE A CA 1
ATOM 2204 C C . PHE A 1 294 ? 32.099 203.834 -9.792 1.00 21.89 383 PHE A C 1
ATOM 2205 O O . PHE A 1 294 ? 30.946 203.397 -9.690 1.00 18.52 383 PHE A O 1
ATOM 2213 N N . ILE A 1 295 ? 32.355 205.078 -10.200 1.00 17.64 384 ILE A N 1
ATOM 2214 C CA . ILE A 1 295 ? 31.268 205.995 -10.525 1.00 19.63 384 ILE A CA 1
ATOM 2215 C C . ILE A 1 295 ? 30.529 205.531 -11.774 1.00 18.46 384 ILE A C 1
ATOM 2216 O O . ILE A 1 295 ? 29.294 205.546 -11.821 1.00 16.22 384 ILE A O 1
ATOM 2221 N N . GLY A 1 296 ? 31.268 205.099 -12.797 1.00 18.33 385 GLY A N 1
ATOM 2222 C CA . GLY A 1 296 ? 30.622 204.610 -14.005 1.00 21.55 385 GLY A CA 1
ATOM 2223 C C . GLY A 1 296 ? 29.720 203.419 -13.743 1.00 21.53 385 GLY A C 1
ATOM 2224 O O . GLY A 1 296 ? 28.575 203.379 -14.197 1.00 16.45 385 GLY A O 1
ATOM 2225 N N . SER A 1 297 ? 30.224 202.432 -12.999 1.00 15.69 386 SER A N 1
ATOM 2226 C CA . SER A 1 297 ? 29.419 201.251 -12.702 1.00 20.11 386 SER A CA 1
ATOM 2227 C C . SER A 1 297 ? 28.207 201.609 -11.852 1.00 22.99 386 SER A C 1
ATOM 2228 O O . SER A 1 297 ? 27.116 201.059 -12.047 1.00 17.03 386 SER A O 1
ATOM 2231 N N . THR A 1 298 ? 28.376 202.536 -10.906 1.00 20.38 387 THR A N 1
ATOM 2232 C CA . THR A 1 298 ? 27.269 202.917 -10.036 1.00 21.23 387 THR A CA 1
ATOM 2233 C C . THR A 1 298 ? 26.189 203.665 -10.810 1.00 20.62 387 THR A C 1
ATOM 2234 O O . THR A 1 298 ? 24.993 203.441 -10.591 1.00 22.18 387 THR A O 1
ATOM 2238 N N . ILE A 1 299 ? 26.592 204.554 -11.721 1.00 20.80 388 ILE A N 1
ATOM 2239 C CA . ILE A 1 299 ? 25.619 205.288 -12.526 1.00 17.26 388 ILE A CA 1
ATOM 2240 C C . ILE A 1 299 ? 24.815 204.329 -13.398 1.00 16.32 388 ILE A C 1
ATOM 2241 O O . ILE A 1 299 ? 23.599 204.488 -13.564 1.00 17.83 388 ILE A O 1
ATOM 2246 N N . ALA A 1 300 ? 25.474 203.306 -13.949 1.00 21.97 389 ALA A N 1
ATOM 2247 C CA . ALA A 1 300 ? 24.784 202.371 -14.835 1.00 22.02 389 ALA A CA 1
ATOM 2248 C C . ALA A 1 300 ? 23.731 201.560 -14.087 1.00 21.88 389 ALA A C 1
ATOM 2249 O O . ALA A 1 300 ? 22.650 201.292 -14.624 1.00 23.51 389 ALA A O 1
ATOM 2251 N N . ILE A 1 301 ? 24.028 201.157 -12.853 1.00 19.07 390 ILE A N 1
ATOM 2252 C CA . ILE A 1 301 ? 23.085 200.340 -12.095 1.00 17.91 390 ILE A CA 1
ATOM 2253 C C . ILE A 1 301 ? 21.955 201.197 -11.535 1.00 21.39 390 ILE A C 1
ATOM 2254 O O . ILE A 1 301 ? 20.797 200.764 -11.490 1.00 18.22 390 ILE A O 1
ATOM 2259 N N . ILE A 1 302 ? 22.264 202.425 -11.112 1.00 20.36 391 ILE A N 1
ATOM 2260 C CA . ILE A 1 302 ? 21.208 203.365 -10.742 1.00 20.44 391 ILE A CA 1
ATOM 2261 C C . ILE A 1 302 ? 20.285 203.612 -11.927 1.00 20.56 391 ILE A C 1
ATOM 2262 O O . ILE A 1 302 ? 19.056 203.651 -11.781 1.00 23.57 391 ILE A O 1
ATOM 2267 N N . GLY A 1 303 ? 20.859 203.768 -13.122 1.00 20.34 392 GLY A N 1
ATOM 2268 C CA . GLY A 1 303 ? 20.039 203.986 -14.302 1.00 20.77 392 GLY A CA 1
ATOM 2269 C C . GLY A 1 303 ? 19.147 202.802 -14.619 1.00 23.53 392 GLY A C 1
ATOM 2270 O O . GLY A 1 303 ? 18.013 202.971 -15.075 1.00 23.47 392 GLY A O 1
ATOM 2271 N N . THR A 1 304 ? 19.648 201.586 -14.387 1.00 19.84 393 THR A N 1
ATOM 2272 C CA . THR A 1 304 ? 18.829 200.397 -14.600 1.00 16.23 393 THR A CA 1
ATOM 2273 C C . THR A 1 304 ? 17.646 200.369 -13.640 1.00 21.79 393 THR A C 1
ATOM 2274 O O . THR A 1 304 ? 16.526 200.022 -14.032 1.00 26.19 393 THR A O 1
ATOM 2278 N N . MET A 1 305 ? 17.873 200.747 -12.380 1.00 24.46 394 MET A N 1
ATOM 2279 C CA . MET A 1 305 ? 16.774 200.805 -11.421 1.00 29.85 394 MET A CA 1
ATOM 2280 C C . MET A 1 305 ? 15.778 201.899 -11.790 1.00 22.64 394 MET A C 1
ATOM 2281 O O . MET A 1 305 ? 14.562 201.691 -11.706 1.00 26.45 394 MET A O 1
ATOM 2286 N N . LEU A 1 306 ? 16.275 203.070 -12.199 1.00 27.51 395 LEU A N 1
ATOM 2287 C CA . LEU A 1 306 ? 15.384 204.142 -12.631 1.00 25.07 395 LEU A CA 1
ATOM 2288 C C . LEU A 1 306 ? 14.575 203.726 -13.852 1.00 29.19 395 LEU A C 1
ATOM 2289 O O . LEU A 1 306 ? 13.367 203.985 -13.923 1.00 26.87 395 LEU A O 1
ATOM 2294 N N . TYR A 1 307 ? 15.226 203.081 -14.824 1.00 23.64 396 TYR A N 1
ATOM 2295 C CA . TYR A 1 307 ? 14.509 202.549 -15.979 1.00 22.42 396 TYR A CA 1
ATOM 2296 C C . TYR A 1 307 ? 13.385 201.621 -15.538 1.00 25.27 396 TYR A C 1
ATOM 2297 O O . TYR A 1 307 ? 12.250 201.724 -16.019 1.00 25.97 396 TYR A O 1
ATOM 2306 N N . SER A 1 308 ? 13.684 200.709 -14.608 1.00 24.56 397 SER A N 1
ATOM 2307 C CA . SER A 1 308 ? 12.665 199.786 -14.115 1.00 28.63 397 SER A CA 1
ATOM 2308 C C . SER A 1 308 ? 11.559 200.530 -13.378 1.00 30.95 397 SER A C 1
ATOM 2309 O O . SER A 1 308 ? 10.376 200.198 -13.517 1.00 36.10 397 SER A O 1
ATOM 2312 N N . LEU A 1 309 ? 11.925 201.544 -12.591 1.00 28.65 398 LEU A N 1
ATOM 2313 C CA . LEU A 1 309 ? 10.922 202.347 -11.900 1.00 34.27 398 LEU A CA 1
ATOM 2314 C C . LEU A 1 309 ? 10.052 203.114 -12.888 1.00 38.68 398 LEU A C 1
ATOM 2315 O O . LEU A 1 309 ? 8.833 203.209 -12.706 1.00 37.72 398 LEU A O 1
ATOM 2320 N N . ALA A 1 310 ? 10.660 203.672 -13.938 1.00 31.52 399 ALA A N 1
ATOM 2321 C CA . ALA A 1 310 ? 9.887 204.402 -14.938 1.00 31.24 399 ALA A CA 1
ATOM 2322 C C . ALA A 1 310 ? 8.925 203.474 -15.668 1.00 34.09 399 ALA A C 1
ATOM 2323 O O . ALA A 1 310 ? 7.752 203.809 -15.869 1.00 42.08 399 ALA A O 1
ATOM 2325 N N . LYS A 1 311 ? 9.406 202.297 -16.070 1.00 28.33 400 LYS A N 1
ATOM 2326 C CA . LYS A 1 311 ? 8.546 201.335 -16.751 1.00 29.28 400 LYS A CA 1
ATOM 2327 C C . LYS A 1 311 ? 7.390 200.898 -15.860 1.00 39.61 400 LYS A C 1
ATOM 2328 O O . LYS A 1 311 ? 6.255 200.750 -16.329 1.00 39.15 400 LYS A O 1
ATOM 2334 N N . ALA A 1 312 ? 7.654 200.696 -14.569 1.00 36.10 401 ALA A N 1
ATOM 2335 C CA . ALA A 1 312 ? 6.624 200.152 -13.691 1.00 36.41 401 ALA A CA 1
ATOM 2336 C C . ALA A 1 312 ? 5.600 201.213 -13.310 1.00 47.55 401 ALA A C 1
ATOM 2337 O O . ALA A 1 312 ? 4.401 200.924 -13.223 1.00 45.16 401 ALA A O 1
ATOM 2339 N N . LYS A 1 313 ? 6.048 202.446 -13.087 1.00 47.28 402 LYS A N 1
ATOM 2340 C CA . LYS A 1 313 ? 5.186 203.502 -12.573 1.00 49.97 402 LYS A CA 1
ATOM 2341 C C . LYS A 1 313 ? 4.521 204.331 -13.666 1.00 55.85 402 LYS A C 1
ATOM 2342 O O . LYS A 1 313 ? 3.759 205.249 -13.345 1.00 54.97 402 LYS A O 1
ATOM 2344 N N . LEU A 1 314 ? 4.772 204.034 -14.942 1.00 51.15 403 LEU A N 1
ATOM 2345 C CA . LEU A 1 314 ? 4.224 204.822 -16.038 1.00 51.11 403 LEU A CA 1
ATOM 2346 C C . LEU A 1 314 ? 3.451 203.915 -16.990 1.00 56.28 403 LEU A C 1
ATOM 2347 O O . LEU A 1 314 ? 3.955 202.842 -17.368 1.00 63.30 403 LEU A O 1
ATOM 2352 N N . PRO A 1 315 ? 2.230 204.309 -17.408 1.00 74.58 404 PRO A N 1
ATOM 2353 C CA . PRO A 1 315 ? 1.207 203.512 -18.109 1.00 57.91 404 PRO A CA 1
ATOM 2354 C C . PRO A 1 315 ? 1.736 202.582 -19.202 1.00 54.43 404 PRO A C 1
ATOM 2355 O O . PRO A 1 315 ? 1.214 202.608 -20.318 1.00 51.16 404 PRO A O 1
ATOM 2359 N N . SER B 1 11 ? -2.229 219.033 -58.210 1.00 72.58 100 SER B N 1
ATOM 2360 C CA . SER B 1 11 ? -1.205 220.015 -58.560 1.00 84.09 100 SER B CA 1
ATOM 2361 C C . SER B 1 11 ? -0.779 220.933 -57.397 1.00 79.50 100 SER B C 1
ATOM 2362 O O . SER B 1 11 ? 0.419 221.077 -57.160 1.00 71.54 100 SER B O 1
ATOM 2364 N N . PRO B 1 12 ? -1.726 221.560 -56.675 1.00 83.56 101 PRO B N 1
ATOM 2365 C CA . PRO B 1 12 ? -1.297 222.471 -55.596 1.00 75.94 101 PRO B CA 1
ATOM 2366 C C . PRO B 1 12 ? -0.469 221.790 -54.521 1.00 65.79 101 PRO B C 1
ATOM 2367 O O . PRO B 1 12 ? 0.512 222.370 -54.040 1.00 60.12 101 PRO B O 1
ATOM 2371 N N . THR B 1 13 ? -0.836 220.568 -54.128 1.00 63.87 102 THR B N 1
ATOM 2372 C CA . THR B 1 13 ? -0.061 219.867 -53.110 1.00 58.04 102 THR B CA 1
ATOM 2373 C C . THR B 1 13 ? 1.295 219.433 -53.653 1.00 66.66 102 THR B C 1
ATOM 2374 O O . THR B 1 13 ? 2.302 219.492 -52.938 1.00 59.58 102 THR B O 1
ATOM 2376 N N . LEU B 1 14 ? 1.342 219.000 -54.916 1.00 60.23 103 LEU B N 1
ATOM 2377 C CA . LEU B 1 14 ? 2.618 218.629 -55.519 1.00 60.81 103 LEU B CA 1
ATOM 2378 C C . LEU B 1 14 ? 3.496 219.853 -55.754 1.00 62.03 103 LEU B C 1
ATOM 2379 O O . LEU B 1 14 ? 4.719 219.783 -55.587 1.00 62.58 103 LEU B O 1
ATOM 2384 N N . VAL B 1 15 ? 2.894 220.979 -56.150 1.00 57.34 104 VAL B N 1
ATOM 2385 C CA . VAL B 1 15 ? 3.648 222.225 -56.268 1.00 64.38 104 VAL B CA 1
ATOM 2386 C C . VAL B 1 15 ? 4.317 222.568 -54.942 1.00 57.33 104 VAL B C 1
ATOM 2387 O O . VAL B 1 15 ? 5.485 222.973 -54.904 1.00 53.53 104 VAL B O 1
ATOM 2391 N N . HIS B 1 16 ? 3.594 222.389 -53.834 1.00 51.22 105 HIS B N 1
ATOM 2392 C CA . HIS B 1 16 ? 4.140 222.723 -52.522 1.00 50.36 105 HIS B CA 1
ATOM 2393 C C . HIS B 1 16 ? 5.279 221.784 -52.141 1.00 45.13 105 HIS B C 1
ATOM 2394 O O . HIS B 1 16 ? 6.329 222.230 -51.665 1.00 39.12 105 HIS B O 1
ATOM 2401 N N . THR B 1 17 ? 5.092 220.476 -52.346 1.00 49.00 106 THR B N 1
ATOM 2402 C CA . THR B 1 17 ? 6.139 219.520 -51.995 1.00 50.38 106 THR B CA 1
ATOM 2403 C C . THR B 1 17 ? 7.380 219.697 -52.861 1.00 44.79 106 THR B C 1
ATOM 2404 O O . THR B 1 17 ? 8.495 219.428 -52.401 1.00 47.15 106 THR B O 1
ATOM 2408 N N . LEU B 1 18 ? 7.212 220.142 -54.109 1.00 44.92 107 LEU B N 1
ATOM 2409 C CA . LEU B 1 18 ? 8.373 220.450 -54.938 1.00 43.81 107 LEU B CA 1
ATOM 2410 C C . LEU B 1 18 ? 9.112 221.673 -54.410 1.00 42.41 107 LEU B C 1
ATOM 2411 O O . LEU B 1 18 ? 10.347 221.678 -54.345 1.00 38.82 107 LEU B O 1
ATOM 2416 N N . LYS B 1 19 ? 8.373 222.717 -54.026 1.00 42.41 108 LYS B N 1
ATOM 2417 C CA . LYS B 1 19 ? 9.011 223.892 -53.439 1.00 45.62 108 LYS B CA 1
ATOM 2418 C C . LYS B 1 19 ? 9.695 223.541 -52.124 1.00 36.21 108 LYS B C 1
ATOM 2419 O O . LYS B 1 19 ? 10.803 224.016 -51.846 1.00 33.60 108 LYS B O 1
ATOM 2421 N N . VAL B 1 20 ? 9.052 222.705 -51.305 1.00 33.07 109 VAL B N 1
ATOM 2422 C CA . VAL B 1 20 ? 9.678 222.238 -50.070 1.00 34.14 109 VAL B CA 1
ATOM 2423 C C . VAL B 1 20 ? 10.917 221.409 -50.385 1.00 33.17 109 VAL B C 1
ATOM 2424 O O . VAL B 1 20 ? 11.935 221.495 -49.688 1.00 29.28 109 VAL B O 1
ATOM 2428 N N . GLY B 1 21 ? 10.853 220.599 -51.444 1.00 30.82 110 GLY B N 1
ATOM 2429 C CA . GLY B 1 21 ? 12.017 219.821 -51.836 1.00 30.59 110 GLY B CA 1
ATOM 2430 C C . GLY B 1 21 ? 13.188 220.693 -52.245 1.00 34.42 110 GLY B C 1
ATOM 2431 O O . GLY B 1 21 ? 14.343 220.379 -51.945 1.00 32.53 110 GLY B O 1
ATOM 2432 N N . PHE B 1 22 ? 12.907 221.802 -52.934 1.00 31.46 111 PHE B N 1
ATOM 2433 C CA . PHE B 1 22 ? 13.965 222.742 -53.291 1.00 33.19 111 PHE B CA 1
ATOM 2434 C C . PHE B 1 22 ? 14.566 223.401 -52.055 1.00 31.36 111 PHE B C 1
ATOM 2435 O O . PHE B 1 22 ? 15.759 223.727 -52.048 1.00 27.50 111 PHE B O 1
ATOM 2443 N N . TYR B 1 23 ? 13.764 223.602 -51.005 1.00 27.13 112 TYR B N 1
ATOM 2444 C CA . TYR B 1 23 ? 14.299 224.115 -49.747 1.00 25.78 112 TYR B CA 1
ATOM 2445 C C . TYR B 1 23 ? 15.310 223.142 -49.150 1.00 22.61 112 TYR B C 1
ATOM 2446 O O . TYR B 1 23 ? 16.393 223.544 -48.709 1.00 24.22 112 TYR B O 1
ATOM 2455 N N . PHE B 1 24 ? 14.963 221.852 -49.119 1.00 23.38 113 PHE B N 1
ATOM 2456 C CA . PHE B 1 24 ? 15.888 220.844 -48.611 1.00 24.37 113 PHE B CA 1
ATOM 2457 C C . PHE B 1 24 ? 17.181 220.830 -49.414 1.00 23.06 113 PHE B C 1
ATOM 2458 O O . PHE B 1 24 ? 18.270 220.664 -48.851 1.00 24.48 113 PHE B O 1
ATOM 2466 N N . PHE B 1 25 ? 17.082 221.009 -50.733 1.00 29.55 114 PHE B N 1
ATOM 2467 C CA . PHE B 1 25 ? 18.275 221.032 -51.572 1.00 30.72 114 PHE B CA 1
ATOM 2468 C C . PHE B 1 25 ? 19.177 222.207 -51.213 1.00 23.77 114 PHE B C 1
ATOM 2469 O O . PHE B 1 25 ? 20.395 222.048 -51.071 1.00 27.14 114 PHE B O 1
ATOM 2477 N N . LEU B 1 26 ? 18.597 223.402 -51.071 1.00 26.10 115 LEU B N 1
ATOM 2478 C CA . LEU B 1 26 ? 19.387 224.558 -50.657 1.00 22.60 115 LEU B CA 1
ATOM 2479 C C . LEU B 1 26 ? 19.979 224.348 -49.272 1.00 19.67 115 LEU B C 1
ATOM 2480 O O . LEU B 1 26 ? 21.127 224.729 -49.013 1.00 22.97 115 LEU B O 1
ATOM 2485 N N . TRP B 1 27 ? 19.200 223.754 -48.365 1.00 19.60 116 TRP B N 1
ATOM 2486 C CA . TRP B 1 27 ? 19.706 223.400 -47.044 1.00 18.32 116 TRP B CA 1
ATOM 2487 C C . TRP B 1 27 ? 20.946 222.520 -47.157 1.00 21.85 116 TRP B C 1
ATOM 2488 O O . TRP B 1 27 ? 21.993 222.819 -46.570 1.00 17.46 116 TRP B O 1
ATOM 2499 N N . TYR B 1 28 ? 20.849 221.436 -47.930 1.00 19.36 117 TYR B N 1
ATOM 2500 C CA . TYR B 1 28 ? 21.985 220.533 -48.090 1.00 16.39 117 TYR B CA 1
ATOM 2501 C C . TYR B 1 28 ? 23.139 221.217 -48.811 1.00 24.75 117 TYR B C 1
ATOM 2502 O O . TYR B 1 28 ? 24.303 221.064 -48.421 1.00 19.98 117 TYR B O 1
ATOM 2511 N N . PHE B 1 29 ? 22.835 221.980 -49.862 1.00 22.32 118 PHE B N 1
ATOM 2512 C CA . PHE B 1 29 ? 23.885 222.607 -50.659 1.00 15.95 118 PHE B CA 1
ATOM 2513 C C . PHE B 1 29 ? 24.632 223.665 -49.856 1.00 17.37 118 PHE B C 1
ATOM 2514 O O . PHE B 1 29 ? 25.869 223.684 -49.835 1.00 20.16 118 PHE B O 1
ATOM 2522 N N . PHE B 1 30 ? 23.898 224.557 -49.185 1.00 19.52 119 PHE B N 1
ATOM 2523 C CA . PHE B 1 30 ? 24.547 225.575 -48.363 1.00 18.02 119 PHE B CA 1
ATOM 2524 C C . PHE B 1 30 ? 25.324 224.945 -47.212 1.00 19.90 119 PHE B C 1
ATOM 2525 O O . PHE B 1 30 ? 26.396 225.434 -46.836 1.00 17.26 119 PHE B O 1
ATOM 2533 N N . ASN B 1 31 ? 24.799 223.857 -46.639 1.00 19.38 120 ASN B N 1
ATOM 2534 C CA . ASN B 1 31 ? 25.459 223.239 -45.494 1.00 18.54 120 ASN B CA 1
ATOM 2535 C C . ASN B 1 31 ? 26.762 222.559 -45.891 1.00 18.50 120 ASN B C 1
ATOM 2536 O O . ASN B 1 31 ? 27.703 222.514 -45.089 1.00 17.72 120 ASN B O 1
ATOM 2541 N N . PHE B 1 32 ? 26.841 222.024 -47.112 1.00 18.14 121 PHE B N 1
ATOM 2542 C CA . PHE B 1 32 ? 28.093 221.430 -47.571 1.00 17.52 121 PHE B CA 1
ATOM 2543 C C . PHE B 1 32 ? 29.161 222.497 -47.759 1.00 17.33 121 PHE B C 1
ATOM 2544 O O . PHE B 1 32 ? 30.305 222.330 -47.318 1.00 18.75 121 PHE B O 1
ATOM 2552 N N . ILE B 1 33 ? 28.806 223.598 -48.426 1.00 20.39 122 ILE B N 1
ATOM 2553 C CA . ILE B 1 33 ? 29.737 224.711 -48.571 1.00 15.72 122 ILE B CA 1
ATOM 2554 C C . ILE B 1 33 ? 30.200 225.195 -47.204 1.00 20.09 122 ILE B C 1
ATOM 2555 O O . ILE B 1 33 ? 31.393 225.441 -46.988 1.00 14.49 122 ILE B O 1
ATOM 2560 N N . PHE B 1 34 ? 29.268 225.323 -46.254 1.00 22.55 123 PHE B N 1
ATOM 2561 C CA . PHE B 1 34 ? 29.638 225.776 -44.916 1.00 17.49 123 PHE B CA 1
ATOM 2562 C C . PHE B 1 34 ? 30.627 224.822 -44.261 1.00 14.57 123 PHE B C 1
ATOM 2563 O O . PHE B 1 34 ? 31.658 225.249 -43.730 1.00 14.04 123 PHE B O 1
ATOM 2571 N N . ASN B 1 35 ? 30.318 223.522 -44.278 1.00 14.59 124 ASN B N 1
ATOM 2572 C CA . ASN B 1 35 ? 31.123 222.552 -43.539 1.00 15.58 124 ASN B CA 1
ATOM 2573 C C . ASN B 1 35 ? 32.563 222.522 -44.036 1.00 12.95 124 ASN B C 1
ATOM 2574 O O . ASN B 1 35 ? 33.501 222.445 -43.234 1.00 16.00 124 ASN B O 1
ATOM 2579 N N . ILE B 1 36 ? 32.759 222.580 -45.355 1.00 17.76 125 ILE B N 1
ATOM 2580 C CA . ILE B 1 36 ? 34.112 222.597 -45.901 1.00 12.98 125 ILE B CA 1
ATOM 2581 C C . ILE B 1 36 ? 34.837 223.868 -45.480 1.00 16.20 125 ILE B C 1
ATOM 2582 O O . ILE B 1 36 ? 35.982 223.825 -45.015 1.00 15.74 125 ILE B O 1
ATOM 2587 N N . ALA B 1 37 ? 34.178 225.020 -45.628 1.00 18.05 126 ALA B N 1
ATOM 2588 C CA . ALA B 1 37 ? 34.826 226.285 -45.298 1.00 14.19 126 ALA B CA 1
ATOM 2589 C C . ALA B 1 37 ? 35.045 226.421 -43.796 1.00 19.18 126 ALA B C 1
ATOM 2590 O O . ALA B 1 37 ? 36.074 226.951 -43.359 1.00 15.85 126 ALA B O 1
ATOM 2592 N N . ASN B 1 38 ? 34.091 225.944 -42.993 1.00 15.15 127 ASN B N 1
ATOM 2593 C CA . ASN B 1 38 ? 34.219 226.040 -41.542 1.00 19.17 127 ASN B CA 1
ATOM 2594 C C . ASN B 1 38 ? 35.395 225.217 -41.030 1.00 13.59 127 ASN B C 1
ATOM 2595 O O . ASN B 1 38 ? 36.149 225.673 -40.162 1.00 18.10 127 ASN B O 1
ATOM 2600 N N . LYS B 1 39 ? 35.569 224.000 -41.552 1.00 15.42 128 LYS B N 1
ATOM 2601 C CA . LYS B 1 39 ? 36.688 223.171 -41.114 1.00 18.81 128 LYS B CA 1
ATOM 2602 C C . LYS B 1 39 ? 38.017 223.748 -41.585 1.00 19.18 128 LYS B C 1
ATOM 2603 O O . LYS B 1 39 ? 39.003 223.739 -40.839 1.00 15.71 128 LYS B O 1
ATOM 2609 N N . ARG B 1 40 ? 38.060 224.259 -42.818 1.00 17.57 129 ARG B N 1
ATOM 2610 C CA . ARG B 1 40 ? 39.273 224.909 -43.306 1.00 24.06 129 ARG B CA 1
ATOM 2611 C C . ARG B 1 40 ? 39.622 226.136 -42.475 1.00 21.80 129 ARG B C 1
ATOM 2612 O O . ARG B 1 40 ? 40.805 226.449 -42.294 1.00 23.77 129 ARG B O 1
ATOM 2620 N N . THR B 1 41 ? 38.612 226.838 -41.958 1.00 16.49 130 THR B N 1
ATOM 2621 C CA . THR B 1 41 ? 38.875 227.971 -41.077 1.00 18.70 130 THR B CA 1
ATOM 2622 C C . THR B 1 41 ? 39.402 227.504 -39.726 1.00 15.40 130 THR B C 1
ATOM 2623 O O . THR B 1 41 ? 40.356 228.080 -39.191 1.00 14.99 130 THR B O 1
ATOM 2627 N N . LEU B 1 42 ? 38.801 226.450 -39.165 1.00 19.11 131 LEU B N 1
ATOM 2628 C CA . LEU B 1 42 ? 39.256 225.935 -37.877 1.00 13.86 131 LEU B CA 1
ATOM 2629 C C . LEU B 1 42 ? 40.671 225.372 -37.956 1.00 20.48 131 LEU B C 1
ATOM 2630 O O . LEU B 1 42 ? 41.411 225.428 -36.967 1.00 14.10 131 LEU B O 1
ATOM 2635 N N . ASN B 1 43 ? 41.065 224.826 -39.109 1.00 21.47 132 ASN B N 1
ATOM 2636 C CA . ASN B 1 43 ? 42.442 224.368 -39.265 1.00 27.08 132 ASN B CA 1
ATOM 2637 C C . ASN B 1 43 ? 43.419 225.535 -39.187 1.00 23.98 132 ASN B C 1
ATOM 2638 O O . ASN B 1 43 ? 44.530 225.393 -38.662 1.00 29.94 132 ASN B O 1
ATOM 2643 N N . MET B 1 44 ? 43.019 226.700 -39.699 1.00 22.28 133 MET B N 1
ATOM 2644 C CA . MET B 1 44 ? 43.875 227.879 -39.643 1.00 26.94 133 MET B CA 1
ATOM 2645 C C . MET B 1 44 ? 43.747 228.627 -38.324 1.00 28.92 133 MET B C 1
ATOM 2646 O O . MET B 1 44 ? 44.728 229.210 -37.849 1.00 25.36 133 MET B O 1
ATOM 2651 N N . TRP B 1 45 ? 42.547 228.617 -37.718 1.00 26.38 134 TRP B N 1
ATOM 2652 C CA . TRP B 1 45 ? 42.163 229.552 -36.658 1.00 21.02 134 TRP B CA 1
ATOM 2653 C C . TRP B 1 45 ? 41.284 228.780 -35.669 1.00 20.46 134 TRP B C 1
ATOM 2654 O O . TRP B 1 45 ? 40.051 228.841 -35.711 1.00 17.64 134 TRP B O 1
ATOM 2665 N N . LYS B 1 46 ? 41.936 228.053 -34.759 1.00 16.73 135 LYS B N 1
ATOM 2666 C CA . LYS B 1 46 ? 41.268 227.060 -33.916 1.00 21.00 135 LYS B CA 1
ATOM 2667 C C . LYS B 1 46 ? 40.704 227.729 -32.661 1.00 20.54 135 LYS B C 1
ATOM 2668 O O . LYS B 1 46 ? 41.220 227.603 -31.549 1.00 19.96 135 LYS B O 1
ATOM 2674 N N . TYR B 1 47 ? 39.604 228.452 -32.867 1.00 18.57 136 TYR B N 1
ATOM 2675 C CA . TYR B 1 47 ? 38.900 229.167 -31.803 1.00 22.55 136 TYR B CA 1
ATOM 2676 C C . TYR B 1 47 ? 37.408 228.919 -31.983 1.00 18.28 136 TYR B C 1
ATOM 2677 O O . TYR B 1 47 ? 36.681 229.771 -32.513 1.00 14.80 136 TYR B O 1
ATOM 2686 N N . PRO B 1 48 ? 36.918 227.751 -31.553 1.00 17.61 137 PRO B N 1
ATOM 2687 C CA . PRO B 1 48 ? 35.514 227.398 -31.837 1.00 21.90 137 PRO B CA 1
ATOM 2688 C C . PRO B 1 48 ? 34.495 228.314 -31.180 1.00 16.99 137 PRO B C 1
ATOM 2689 O O . PRO B 1 48 ? 33.472 228.627 -31.801 1.00 18.40 137 PRO B O 1
ATOM 2693 N N . TRP B 1 49 ? 34.733 228.745 -29.938 1.00 15.70 138 TRP B N 1
ATOM 2694 C CA . TRP B 1 49 ? 33.788 229.640 -29.273 1.00 19.45 138 TRP B CA 1
ATOM 2695 C C . TRP B 1 49 ? 33.627 230.943 -30.047 1.00 17.72 138 TRP B C 1
ATOM 2696 O O . TRP B 1 49 ? 32.504 231.389 -30.313 1.00 23.05 138 TRP B O 1
ATOM 2707 N N . VAL B 1 50 ? 34.745 231.564 -30.426 1.00 15.21 139 VAL B N 1
ATOM 2708 C CA . VAL B 1 50 ? 34.690 232.859 -31.097 1.00 15.15 139 VAL B CA 1
ATOM 2709 C C . VAL B 1 50 ? 34.206 232.705 -32.534 1.00 15.68 139 VAL B C 1
ATOM 2710 O O . VAL B 1 50 ? 33.434 233.533 -33.033 1.00 16.68 139 VAL B O 1
ATOM 2714 N N . LEU B 1 51 ? 34.645 231.649 -33.224 1.00 14.25 140 LEU B N 1
ATOM 2715 C CA . LEU B 1 51 ? 34.224 231.452 -34.609 1.00 16.05 140 LEU B CA 1
ATOM 2716 C C . LEU B 1 51 ? 32.721 231.209 -34.694 1.00 15.45 140 LEU B C 1
ATOM 2717 O O . LEU B 1 51 ? 32.034 231.792 -35.542 1.00 17.75 140 LEU B O 1
ATOM 2722 N N . SER B 1 52 ? 32.189 230.356 -33.815 1.00 17.23 141 SER B N 1
ATOM 2723 C CA . SER B 1 52 ? 30.750 230.111 -33.817 1.00 16.80 141 SER B CA 1
ATOM 2724 C C . SER B 1 52 ? 29.970 231.363 -33.432 1.00 16.85 141 SER B C 1
ATOM 2725 O O . SER B 1 52 ? 28.868 231.589 -33.947 1.00 16.49 141 SER B O 1
ATOM 2728 N N . THR B 1 53 ? 30.526 232.192 -32.545 1.00 21.74 142 THR B N 1
ATOM 2729 C CA . THR B 1 53 ? 29.876 233.453 -32.200 1.00 16.93 142 THR B CA 1
ATOM 2730 C C . THR B 1 53 ? 29.879 234.415 -33.382 1.00 16.20 142 THR B C 1
ATOM 2731 O O . THR B 1 53 ? 28.875 235.087 -33.647 1.00 22.65 142 THR B O 1
ATOM 2735 N N . ILE B 1 54 ? 30.999 234.493 -34.104 1.00 19.48 143 ILE B N 1
ATOM 2736 C CA . ILE B 1 54 ? 31.070 235.339 -35.293 1.00 15.71 143 ILE B CA 1
ATOM 2737 C C . ILE B 1 54 ? 30.023 234.912 -36.314 1.00 18.51 143 ILE B C 1
ATOM 2738 O O . ILE B 1 54 ? 29.373 235.752 -36.949 1.00 13.97 143 ILE B O 1
ATOM 2743 N N . GLN B 1 55 ? 29.837 233.602 -36.482 1.00 14.71 144 GLN B N 1
ATOM 2744 C CA . GLN B 1 55 ? 28.888 233.116 -37.478 1.00 12.75 144 GLN B CA 1
ATOM 2745 C C . GLN B 1 55 ? 27.461 233.512 -37.121 1.00 15.96 144 GLN B C 1
ATOM 2746 O O . GLN B 1 55 ? 26.665 233.849 -38.005 1.00 16.25 144 GLN B O 1
ATOM 2752 N N . LEU B 1 56 ? 27.119 233.487 -35.830 1.00 14.77 145 LEU B N 1
ATOM 2753 C CA . LEU B 1 56 ? 25.809 233.977 -35.410 1.00 16.18 145 LEU B CA 1
ATOM 2754 C C . LEU B 1 56 ? 25.681 235.477 -35.646 1.00 15.31 145 LEU B C 1
ATOM 2755 O O . LEU B 1 56 ? 24.641 235.950 -36.119 1.00 16.49 145 LEU B O 1
ATOM 2760 N N . GLY B 1 57 ? 26.730 236.237 -35.325 1.00 17.00 146 GLY B N 1
ATOM 2761 C CA . GLY B 1 57 ? 26.662 237.681 -35.483 1.00 17.27 146 GLY B CA 1
ATOM 2762 C C . GLY B 1 57 ? 26.593 238.112 -36.934 1.00 19.02 146 GLY B C 1
ATOM 2763 O O . GLY B 1 57 ? 25.850 239.035 -37.282 1.00 16.68 146 GLY B O 1
ATOM 2764 N N . VAL B 1 58 ? 27.371 237.460 -37.800 1.00 16.50 147 VAL B N 1
ATOM 2765 C CA . VAL B 1 58 ? 27.303 237.759 -39.228 1.00 16.33 147 VAL B CA 1
ATOM 2766 C C . VAL B 1 58 ? 25.908 237.463 -39.763 1.00 21.07 147 VAL B C 1
ATOM 2767 O O . VAL B 1 58 ? 25.372 238.210 -40.592 1.00 21.44 147 VAL B O 1
ATOM 2771 N N . GLY B 1 59 ? 25.291 236.380 -39.288 1.00 17.08 148 GLY B N 1
ATOM 2772 C CA . GLY B 1 59 ? 23.911 236.113 -39.657 1.00 14.86 148 GLY B CA 1
ATOM 2773 C C . GLY B 1 59 ? 22.960 237.175 -39.141 1.00 20.13 148 GLY B C 1
ATOM 2774 O O . GLY B 1 59 ? 22.047 237.604 -39.851 1.00 20.06 148 GLY B O 1
ATOM 2775 N N . ALA B 1 60 ? 23.163 237.614 -37.895 1.00 15.05 149 ALA B N 1
ATOM 2776 C CA . ALA B 1 60 ? 22.351 238.692 -37.341 1.00 19.14 149 ALA B CA 1
ATOM 2777 C C . ALA B 1 60 ? 22.477 239.961 -38.172 1.00 19.12 149 ALA B C 1
ATOM 2778 O O . ALA B 1 60 ? 21.479 240.639 -38.441 1.00 22.03 149 ALA B O 1
ATOM 2780 N N . LEU B 1 61 ? 23.697 240.294 -38.595 1.00 21.85 150 LEU B N 1
ATOM 2781 C CA . LEU B 1 61 ? 23.908 241.498 -39.391 1.00 19.08 150 LEU B CA 1
ATOM 2782 C C . LEU B 1 61 ? 23.287 241.360 -40.776 1.00 18.49 150 LEU B C 1
ATOM 2783 O O . LEU B 1 61 ? 22.693 242.313 -41.293 1.00 20.97 150 LEU B O 1
ATOM 2788 N N . TYR B 1 62 ? 23.417 240.180 -41.389 1.00 18.90 151 TYR B N 1
ATOM 2789 C CA . TYR B 1 62 ? 22.813 239.939 -42.697 1.00 20.70 151 TYR B CA 1
ATOM 2790 C C . TYR B 1 62 ? 21.304 240.153 -42.656 1.00 21.86 151 TYR B C 1
ATOM 2791 O O . TYR B 1 62 ? 20.729 240.757 -43.569 1.00 19.49 151 TYR B O 1
ATOM 2800 N N . CYS B 1 63 ? 20.648 239.679 -41.595 1.00 19.02 152 CYS B N 1
ATOM 2801 C CA . CYS B 1 63 ? 19.199 239.816 -41.495 1.00 19.95 152 CYS B CA 1
ATOM 2802 C C . CYS B 1 63 ? 18.789 241.265 -41.268 1.00 22.35 152 CYS B C 1
ATOM 2803 O O . CYS B 1 63 ? 17.777 241.721 -41.814 1.00 25.66 152 CYS B O 1
ATOM 2806 N N . THR B 1 64 ? 19.552 242.001 -40.459 1.00 23.07 153 THR B N 1
ATOM 2807 C CA . THR B 1 64 ? 19.224 243.402 -40.222 1.00 24.35 153 THR B CA 1
ATOM 2808 C C . THR B 1 64 ? 19.370 244.234 -41.489 1.00 24.12 153 THR B C 1
ATOM 2809 O O . THR B 1 64 ? 18.614 245.191 -41.690 1.00 23.34 153 THR B O 1
ATOM 2813 N N . PHE B 1 65 ? 20.326 243.887 -42.353 1.00 23.00 154 PHE B N 1
ATOM 2814 C CA . PHE B 1 65 ? 20.452 244.593 -43.624 1.00 23.86 154 PHE B CA 1
ATOM 2815 C C . PHE B 1 65 ? 19.217 244.389 -44.490 1.00 24.34 154 PHE B C 1
ATOM 2816 O O . PHE B 1 65 ? 18.720 245.338 -45.104 1.00 22.65 154 PHE B O 1
ATOM 2824 N N . LEU B 1 66 ? 18.699 243.159 -44.546 1.00 22.64 155 LEU B N 1
ATOM 2825 C CA . LEU B 1 66 ? 17.485 242.914 -45.319 1.00 30.71 155 LEU B CA 1
ATOM 2826 C C . LEU B 1 66 ? 16.317 243.730 -44.780 1.00 24.92 155 LEU B C 1
ATOM 2827 O O . LEU B 1 66 ? 15.522 244.276 -45.554 1.00 29.43 155 LEU B O 1
ATOM 2832 N N . TRP B 1 67 ? 16.201 243.828 -43.454 1.00 23.89 156 TRP B N 1
ATOM 2833 C CA . TRP B 1 67 ? 15.125 244.611 -42.852 1.00 26.38 156 TRP B CA 1
ATOM 2834 C C . TRP B 1 67 ? 15.298 246.099 -43.140 1.00 31.53 156 TRP B C 1
ATOM 2835 O O . TRP B 1 67 ? 14.339 246.786 -43.511 1.00 27.30 156 TRP B O 1
ATOM 2846 N N . VAL B 1 68 ? 16.519 246.613 -42.967 1.00 30.06 157 VAL B N 1
ATOM 2847 C CA . VAL B 1 68 ? 16.764 248.043 -43.137 1.00 29.46 157 VAL B CA 1
ATOM 2848 C C . VAL B 1 68 ? 16.561 248.457 -44.590 1.00 29.96 157 VAL B C 1
ATOM 2849 O O . VAL B 1 68 ? 16.001 249.523 -44.873 1.00 34.53 157 VAL B O 1
ATOM 2853 N N . LEU B 1 69 ? 17.001 247.624 -45.531 1.00 31.54 158 LEU B N 1
ATOM 2854 C CA . LEU B 1 69 ? 16.878 247.928 -46.951 1.00 31.80 158 LEU B CA 1
ATOM 2855 C C . LEU B 1 69 ? 15.502 247.603 -47.517 1.00 34.96 158 LEU B C 1
ATOM 2856 O O . LEU B 1 69 ? 15.270 247.839 -48.707 1.00 38.00 158 LEU B O 1
ATOM 2861 N N . GLY B 1 70 ? 14.589 247.073 -46.705 1.00 30.71 159 GLY B N 1
ATOM 2862 C CA . GLY B 1 70 ? 13.272 246.735 -47.203 1.00 31.29 159 GLY B CA 1
ATOM 2863 C C . GLY B 1 70 ? 13.227 245.515 -48.091 1.00 37.80 159 GLY B C 1
ATOM 2864 O O . GLY B 1 70 ? 12.285 245.364 -48.873 1.00 35.87 159 GLY B O 1
ATOM 2865 N N . LEU B 1 71 ? 14.226 244.638 -47.999 1.00 33.50 160 LEU B N 1
ATOM 2866 C CA . LEU B 1 71 ? 14.252 243.405 -48.775 1.00 33.95 160 LEU B CA 1
ATOM 2867 C C . LEU B 1 71 ? 13.491 242.267 -48.110 1.00 27.39 160 LEU B C 1
ATOM 2868 O O . LEU B 1 71 ? 13.261 241.237 -48.753 1.00 28.20 160 LEU B O 1
ATOM 2873 N N . ARG B 1 72 ? 13.099 242.423 -46.849 1.00 24.29 161 ARG B N 1
ATOM 2874 C CA . ARG B 1 72 ? 12.364 241.391 -46.135 1.00 26.47 161 ARG B CA 1
ATOM 2875 C C . ARG B 1 72 ? 11.426 242.062 -45.145 1.00 29.07 161 ARG B C 1
ATOM 2876 O O . ARG B 1 72 ? 11.801 243.043 -44.497 1.00 22.92 161 ARG B O 1
ATOM 2884 N N . THR B 1 73 ? 10.207 241.535 -45.044 1.00 29.26 162 THR B N 1
ATOM 2885 C CA . THR B 1 73 ? 9.227 242.077 -44.114 1.00 26.37 162 THR B CA 1
ATOM 2886 C C . THR B 1 73 ? 9.777 242.066 -42.691 1.00 23.46 162 THR B C 1
ATOM 2887 O O . THR B 1 73 ? 10.363 241.074 -42.246 1.00 21.66 162 THR B O 1
ATOM 2891 N N . LYS B 1 74 ? 9.596 243.177 -41.982 1.00 23.16 163 LYS B N 1
ATOM 2892 C CA . LYS B 1 74 ? 10.069 243.245 -40.606 1.00 24.89 163 LYS B CA 1
ATOM 2893 C C . LYS B 1 74 ? 9.078 242.555 -39.672 1.00 26.76 163 LYS B C 1
ATOM 2894 O O . LYS B 1 74 ? 7.866 242.744 -39.801 1.00 25.33 163 LYS B O 1
ATOM 2900 N N . PRO B 1 75 ? 9.562 241.752 -38.728 1.00 25.87 164 PRO B N 1
ATOM 2901 C CA . PRO B 1 75 ? 8.647 241.073 -37.806 1.00 23.95 164 PRO B CA 1
ATOM 2902 C C . PRO B 1 75 ? 8.149 242.012 -36.720 1.00 29.19 164 PRO B C 1
ATOM 2903 O O . PRO B 1 75 ? 8.872 242.891 -36.244 1.00 28.47 164 PRO B O 1
ATOM 2907 N N . ASN B 1 76 ? 6.893 241.815 -36.331 1.00 26.69 165 ASN B N 1
ATOM 2908 C CA . ASN B 1 76 ? 6.316 242.534 -35.199 1.00 24.15 165 ASN B CA 1
ATOM 2909 C C . ASN B 1 76 ? 6.786 241.848 -33.924 1.00 27.69 165 ASN B C 1
ATOM 2910 O O . ASN B 1 76 ? 6.240 240.820 -33.517 1.00 28.15 165 ASN B O 1
ATOM 2915 N N . VAL B 1 77 ? 7.808 242.411 -33.293 1.00 27.92 166 VAL B N 1
ATOM 2916 C CA . VAL B 1 77 ? 8.407 241.822 -32.102 1.00 31.40 166 VAL B CA 1
ATOM 2917 C C . VAL B 1 77 ? 7.611 242.270 -30.883 1.00 38.17 166 VAL B C 1
ATOM 2918 O O . VAL B 1 77 ? 7.484 243.470 -30.618 1.00 35.84 166 VAL B O 1
ATOM 2922 N N . SER B 1 78 ? 7.073 241.306 -30.145 1.00 26.48 167 SER B N 1
ATOM 2923 C CA . SER B 1 78 ? 6.342 241.561 -28.915 1.00 30.56 167 SER B CA 1
ATOM 2924 C C . SER B 1 78 ? 7.036 240.860 -27.755 1.00 26.37 167 SER B C 1
ATOM 2925 O O . SER B 1 78 ? 7.917 240.017 -27.944 1.00 28.32 167 SER B O 1
ATOM 2928 N N . LYS B 1 79 ? 6.617 241.219 -26.540 1.00 26.79 168 LYS B N 1
ATOM 2929 C CA . LYS B 1 79 ? 7.165 240.577 -25.351 1.00 23.72 168 LYS B CA 1
ATOM 2930 C C . LYS B 1 79 ? 6.887 239.078 -25.360 1.00 38.00 168 LYS B C 1
ATOM 2931 O O . LYS B 1 79 ? 7.754 238.278 -24.991 1.00 27.13 168 LYS B O 1
ATOM 2937 N N . LYS B 1 80 ? 5.686 238.678 -25.792 1.00 28.61 169 LYS B N 1
ATOM 2938 C CA . LYS B 1 80 ? 5.346 237.258 -25.840 1.00 28.82 169 LYS B CA 1
ATOM 2939 C C . LYS B 1 80 ? 6.258 236.498 -26.795 1.00 20.82 169 LYS B C 1
ATOM 2940 O O . LYS B 1 80 ? 6.666 235.368 -26.506 1.00 25.01 169 LYS B O 1
ATOM 2943 N N . LEU B 1 81 ? 6.583 237.100 -27.941 1.00 24.84 170 LEU B N 1
ATOM 2944 C CA . LEU B 1 81 ? 7.416 236.414 -28.923 1.00 27.40 170 LEU B CA 1
ATOM 2945 C C . LEU B 1 81 ? 8.836 236.222 -28.407 1.00 23.55 170 LEU B C 1
ATOM 2946 O O . LEU B 1 81 ? 9.439 235.162 -28.615 1.00 23.83 170 LEU B O 1
ATOM 2951 N N . ILE B 1 82 ? 9.383 237.232 -27.726 1.00 27.52 171 ILE B N 1
ATOM 2952 C CA . ILE B 1 82 ? 10.742 237.131 -27.200 1.00 25.24 171 ILE B CA 1
ATOM 2953 C C . ILE B 1 82 ? 10.829 236.035 -26.144 1.00 27.15 171 ILE B C 1
ATOM 2954 O O . ILE B 1 82 ? 11.798 235.267 -26.105 1.00 26.34 171 ILE B O 1
ATOM 2959 N N . LYS B 1 83 ? 9.815 235.934 -25.280 1.00 28.13 172 LYS B N 1
ATOM 2960 C CA . LYS B 1 83 ? 9.810 234.866 -24.284 1.00 25.78 172 LYS B CA 1
ATOM 2961 C C . LYS B 1 83 ? 9.695 233.499 -24.948 1.00 21.76 172 LYS B C 1
ATOM 2962 O O . LYS B 1 83 ? 10.295 232.523 -24.482 1.00 21.73 172 LYS B O 1
ATOM 2968 N N . ALA B 1 84 ? 8.934 233.411 -26.040 1.00 21.59 173 ALA B N 1
ATOM 2969 C CA . ALA B 1 84 ? 8.782 232.151 -26.755 1.00 23.60 173 ALA B CA 1
ATOM 2970 C C . ALA B 1 84 ? 10.022 231.771 -27.554 1.00 25.27 173 ALA B C 1
ATOM 2971 O O . ALA B 1 84 ? 10.099 230.637 -28.038 1.00 19.34 173 ALA B O 1
ATOM 2973 N N . LEU B 1 85 ? 10.987 232.678 -27.700 1.00 21.74 174 LEU B N 1
ATOM 2974 C CA . LEU B 1 85 ? 12.192 232.420 -28.474 1.00 22.94 174 LEU B CA 1
ATOM 2975 C C . LEU B 1 85 ? 13.432 232.228 -27.613 1.00 17.05 174 LEU B C 1
ATOM 2976 O O . LEU B 1 85 ? 14.531 232.087 -28.159 1.00 21.91 174 LEU B O 1
ATOM 2981 N N . ILE B 1 86 ? 13.292 232.216 -26.287 1.00 14.40 175 ILE B N 1
ATOM 2982 C CA . ILE B 1 86 ? 14.459 232.077 -25.421 1.00 14.53 175 ILE B CA 1
ATOM 2983 C C . ILE B 1 86 ? 14.964 230.639 -25.434 1.00 23.58 175 ILE B C 1
ATOM 2984 O O . ILE B 1 86 ? 16.164 230.385 -25.594 1.00 20.43 175 ILE B O 1
ATOM 2989 N N . TRP B 1 87 ? 14.059 229.677 -25.273 1.00 18.74 176 TRP B N 1
ATOM 2990 C CA . TRP B 1 87 ? 14.447 228.271 -25.305 1.00 23.79 176 TRP B CA 1
ATOM 2991 C C . TRP B 1 87 ? 14.873 227.831 -26.703 1.00 17.40 176 TRP B C 1
ATOM 2992 O O . TRP B 1 87 ? 15.835 227.062 -26.824 1.00 19.90 176 TRP B O 1
ATOM 3003 N N . PRO B 1 88 ? 14.204 228.267 -27.780 1.00 14.04 177 PRO B N 1
ATOM 3004 C CA . PRO B 1 88 ? 14.792 228.030 -29.108 1.00 17.11 177 PRO B CA 1
ATOM 3005 C C . PRO B 1 88 ? 16.201 228.580 -29.239 1.00 17.89 177 PRO B C 1
ATOM 3006 O O . PRO B 1 88 ? 17.061 227.925 -29.840 1.00 17.40 177 PRO B O 1
ATOM 3010 N N . SER B 1 89 ? 16.466 229.765 -28.681 1.00 16.13 178 SER B N 1
ATOM 3011 C CA . SER B 1 89 ? 17.802 230.342 -28.784 1.00 14.60 178 SER B CA 1
ATOM 3012 C C . SER B 1 89 ? 18.788 229.646 -27.854 1.00 13.93 178 SER B C 1
ATOM 3013 O O . SER B 1 89 ? 19.973 229.528 -28.187 1.00 18.09 178 SER B O 1
ATOM 3016 N N . LEU B 1 90 ? 18.325 229.188 -26.688 1.00 17.76 179 LEU B N 1
ATOM 3017 C CA . LEU B 1 90 ? 19.194 228.427 -25.796 1.00 17.19 179 LEU B CA 1
ATOM 3018 C C . LEU B 1 90 ? 19.637 227.123 -26.447 1.00 16.24 179 LEU B C 1
ATOM 3019 O O . LEU B 1 90 ? 20.820 226.769 -26.411 1.00 19.57 179 LEU B O 1
ATOM 3024 N N . GLY B 1 91 ? 18.695 226.391 -27.045 1.00 17.38 180 GLY B N 1
ATOM 3025 C CA . GLY B 1 91 ? 19.058 225.160 -27.728 1.00 18.98 180 GLY B CA 1
ATOM 3026 C C . GLY B 1 91 ? 19.952 225.401 -28.929 1.00 15.37 180 GLY B C 1
ATOM 3027 O O . GLY B 1 91 ? 20.860 224.614 -29.210 1.00 21.25 180 GLY B O 1
ATOM 3028 N N . HIS B 1 92 ? 19.712 226.495 -29.653 1.00 13.14 181 HIS B N 1
ATOM 3029 C CA . HIS B 1 92 ? 20.537 226.808 -30.814 1.00 14.53 181 HIS B CA 1
ATOM 3030 C C . HIS B 1 92 ? 21.954 227.184 -30.396 1.00 20.04 181 HIS B C 1
ATOM 3031 O O . HIS B 1 92 ? 22.931 226.707 -30.983 1.00 20.37 181 HIS B O 1
ATOM 3038 N N . THR B 1 93 ? 22.083 228.045 -29.383 1.00 17.42 182 THR B N 1
ATOM 3039 C CA . THR B 1 93 ? 23.404 228.480 -28.939 1.00 16.32 182 THR B CA 1
ATOM 3040 C C . THR B 1 93 ? 24.217 227.308 -28.404 1.00 17.29 182 THR B C 1
ATOM 3041 O O . THR B 1 93 ? 25.394 227.144 -28.746 1.00 17.84 182 THR B O 1
ATOM 3045 N N . LEU B 1 94 ? 23.600 226.478 -27.563 1.00 18.92 183 LEU B N 1
ATOM 3046 C CA . LEU B 1 94 ? 24.316 225.350 -26.978 1.00 15.43 183 LEU B CA 1
ATOM 3047 C C . LEU B 1 94 ? 24.697 224.324 -28.040 1.00 16.48 183 LEU B C 1
ATOM 3048 O O . LEU B 1 94 ? 25.814 223.795 -28.025 1.00 19.98 183 LEU B O 1
ATOM 3053 N N . GLY B 1 95 ? 23.789 224.037 -28.974 1.00 15.86 184 GLY B N 1
ATOM 3054 C CA . GLY B 1 95 ? 24.113 223.097 -30.035 1.00 17.21 184 GLY B CA 1
ATOM 3055 C C . GLY B 1 95 ? 25.171 223.628 -30.983 1.00 19.98 184 GLY B C 1
ATOM 3056 O O . GLY B 1 95 ? 26.082 222.898 -31.383 1.00 16.81 184 GLY B O 1
ATOM 3057 N N . HIS B 1 96 ? 25.067 224.907 -31.352 1.00 12.91 185 HIS B N 1
ATOM 3058 C CA . HIS B 1 96 ? 26.045 225.520 -32.246 1.00 13.33 185 HIS B CA 1
ATOM 3059 C C . HIS B 1 96 ? 27.429 225.554 -31.605 1.00 17.36 185 HIS B C 1
ATOM 3060 O O . HIS B 1 96 ? 28.430 225.200 -32.239 1.00 15.76 185 HIS B O 1
ATOM 3067 N N . ALA B 1 97 ? 27.505 225.967 -30.337 1.00 15.93 186 ALA B N 1
ATOM 3068 C CA . ALA B 1 97 ? 28.798 226.025 -29.659 1.00 15.57 186 ALA B CA 1
ATOM 3069 C C . ALA B 1 97 ? 29.376 224.630 -29.440 1.00 14.76 186 ALA B C 1
ATOM 3070 O O . ALA B 1 97 ? 30.592 224.432 -29.552 1.00 15.45 186 ALA B O 1
ATOM 3072 N N . ALA B 1 98 ? 28.525 223.651 -29.127 1.00 17.24 187 ALA B N 1
ATOM 3073 C CA . ALA B 1 98 ? 29.014 222.291 -28.923 1.00 17.14 187 ALA B CA 1
ATOM 3074 C C . ALA B 1 98 ? 29.457 221.660 -30.237 1.00 16.18 187 ALA B C 1
ATOM 3075 O O . ALA B 1 98 ? 30.481 220.968 -30.286 1.00 15.31 187 ALA B O 1
ATOM 3077 N N . THR B 1 99 ? 28.698 221.889 -31.312 1.00 13.73 188 THR B N 1
ATOM 3078 C CA . THR B 1 99 ? 29.056 221.312 -32.603 1.00 17.14 188 THR B CA 1
ATOM 3079 C C . THR B 1 99 ? 30.356 221.905 -33.129 1.00 15.09 188 THR B C 1
ATOM 3080 O O . THR B 1 99 ? 31.218 221.176 -33.635 1.00 14.00 188 THR B O 1
ATOM 3084 N N . CYS B 1 100 ? 30.517 223.225 -33.016 1.00 16.00 189 CYS B N 1
ATOM 3085 C CA . CYS B 1 100 ? 31.754 223.848 -33.474 1.00 20.67 189 CYS B CA 1
ATOM 3086 C C . CYS B 1 100 ? 32.947 223.359 -32.663 1.00 17.76 189 CYS B C 1
ATOM 3087 O O . CYS B 1 100 ? 34.035 223.150 -33.212 1.00 16.41 189 CYS B O 1
ATOM 3090 N N . MET B 1 101 ? 32.762 223.173 -31.353 1.00 14.24 190 MET B N 1
ATOM 3091 C CA . MET B 1 101 ? 33.831 222.613 -30.531 1.00 16.91 190 MET B CA 1
ATOM 3092 C C . MET B 1 101 ? 34.219 221.222 -31.016 1.00 16.84 190 MET B C 1
ATOM 3093 O O . MET B 1 101 ? 35.406 220.883 -31.070 1.00 19.63 190 MET B O 1
ATOM 3098 N N . SER B 1 102 ? 33.230 220.408 -31.387 1.00 15.58 191 SER B N 1
ATOM 3099 C CA . SER B 1 102 ? 33.529 219.088 -31.931 1.00 13.75 191 SER B CA 1
ATOM 3100 C C . SER B 1 102 ? 34.234 219.193 -33.278 1.00 13.72 191 SER B C 1
ATOM 3101 O O . SER B 1 102 ? 35.187 218.450 -33.543 1.00 17.79 191 SER B O 1
ATOM 3104 N N . PHE B 1 103 ? 33.776 220.106 -34.142 1.00 14.55 192 PHE B N 1
ATOM 3105 C CA . PHE B 1 103 ? 34.441 220.330 -35.423 1.00 17.07 192 PHE B CA 1
ATOM 3106 C C . PHE B 1 103 ? 35.922 220.639 -35.236 1.00 16.63 192 PHE B C 1
ATOM 3107 O O . PHE B 1 103 ? 36.761 220.218 -36.040 1.00 13.82 192 PHE B O 1
ATOM 3115 N N . SER B 1 104 ? 36.265 221.369 -34.174 1.00 16.02 193 SER B N 1
ATOM 3116 C CA . SER B 1 104 ? 37.645 221.791 -33.972 1.00 17.68 193 SER B CA 1
ATOM 3117 C C . SER B 1 104 ? 38.520 220.695 -33.382 1.00 18.04 193 SER B C 1
ATOM 3118 O O . SER B 1 104 ? 39.748 220.819 -33.417 1.00 16.32 193 SER B O 1
ATOM 3121 N N . LEU B 1 105 ? 37.927 219.633 -32.844 1.00 19.41 194 LEU B N 1
ATOM 3122 C CA . LEU B 1 105 ? 38.685 218.623 -32.118 1.00 17.98 194 LEU B CA 1
ATOM 3123 C C . LEU B 1 105 ? 38.855 217.322 -32.888 1.00 21.84 194 LEU B C 1
ATOM 3124 O O . LEU B 1 105 ? 39.871 216.641 -32.711 1.00 20.35 194 LEU B O 1
ATOM 3129 N N . VAL B 1 106 ? 37.895 216.966 -33.743 1.00 16.00 195 VAL B N 1
ATOM 3130 C CA . VAL B 1 106 ? 37.934 215.729 -34.510 1.00 13.71 195 VAL B CA 1
ATOM 3131 C C . VAL B 1 106 ? 37.637 216.050 -35.970 1.00 19.53 195 VAL B C 1
ATOM 3132 O O . VAL B 1 106 ? 37.290 217.177 -36.326 1.00 21.32 195 VAL B O 1
ATOM 3136 N N . ALA B 1 107 ? 37.788 215.036 -36.819 1.00 13.75 196 ALA B N 1
ATOM 3137 C CA . ALA B 1 107 ? 37.350 215.157 -38.201 1.00 19.22 196 ALA B CA 1
ATOM 3138 C C . ALA B 1 107 ? 35.841 215.364 -38.245 1.00 15.24 196 ALA B C 1
ATOM 3139 O O . ALA B 1 107 ? 35.087 214.690 -37.538 1.00 17.53 196 ALA B O 1
ATOM 3141 N N . ILE B 1 108 ? 35.398 216.313 -39.074 1.00 14.53 197 ILE B N 1
ATOM 3142 C CA . ILE B 1 108 ? 33.980 216.657 -39.089 1.00 16.05 197 ILE B CA 1
ATOM 3143 C C . ILE B 1 108 ? 33.126 215.500 -39.584 1.00 18.92 197 ILE B C 1
ATOM 3144 O O . ILE B 1 108 ? 31.918 215.472 -39.321 1.00 12.63 197 ILE B O 1
ATOM 3149 N N . SER B 1 109 ? 33.720 214.538 -40.293 1.00 17.37 198 SER B N 1
ATOM 3150 C CA . SER B 1 109 ? 32.976 213.343 -40.671 1.00 16.43 198 SER B CA 1
ATOM 3151 C C . SER B 1 109 ? 32.546 212.559 -39.439 1.00 16.81 198 SER B C 1
ATOM 3152 O O . SER B 1 109 ? 31.447 211.995 -39.405 1.00 20.16 198 SER B O 1
ATOM 3155 N N . PHE B 1 110 ? 33.397 212.520 -38.410 1.00 21.59 199 PHE B N 1
ATOM 3156 C CA . PHE B 1 110 ? 33.034 211.829 -37.178 1.00 16.02 199 PHE B CA 1
ATOM 3157 C C . PHE B 1 110 ? 31.986 212.612 -36.396 1.00 14.97 199 PHE B C 1
ATOM 3158 O O . PHE B 1 110 ? 31.088 212.019 -35.784 1.00 19.60 199 PHE B O 1
ATOM 3166 N N . THR B 1 111 ? 32.083 213.943 -36.402 1.00 14.73 200 THR B N 1
ATOM 3167 C CA . THR B 1 111 ? 31.077 214.764 -35.736 1.00 18.60 200 THR B CA 1
ATOM 3168 C C . THR B 1 111 ? 29.695 214.507 -36.324 1.00 11.09 200 THR B C 1
ATOM 3169 O O . THR B 1 111 ? 28.711 214.358 -35.590 1.00 13.77 200 THR B O 1
ATOM 3173 N N . HIS B 1 112 ? 29.604 214.439 -37.653 1.00 13.54 201 HIS B N 1
ATOM 3174 C CA . HIS B 1 112 ? 28.311 214.231 -38.293 1.00 16.77 201 HIS B CA 1
ATOM 3175 C C . HIS B 1 112 ? 27.811 212.799 -38.144 1.00 16.07 201 HIS B C 1
ATOM 3176 O O . HIS B 1 112 ? 26.603 212.567 -38.256 1.00 18.00 201 HIS B O 1
ATOM 3183 N N . VAL B 1 113 ? 28.703 211.836 -37.891 1.00 14.23 202 VAL B N 1
ATOM 3184 C CA . VAL B 1 113 ? 28.252 210.487 -37.561 1.00 15.35 202 VAL B CA 1
ATOM 3185 C C . VAL B 1 113 ? 27.558 210.481 -36.205 1.00 13.34 202 VAL B C 1
ATOM 3186 O O . VAL B 1 113 ? 26.498 209.864 -36.036 1.00 15.16 202 VAL B O 1
ATOM 3190 N N . VAL B 1 114 ? 28.136 211.175 -35.222 1.00 14.47 203 VAL B N 1
ATOM 3191 C CA . VAL B 1 114 ? 27.510 211.264 -33.907 1.00 17.06 203 VAL B CA 1
ATOM 3192 C C . VAL B 1 114 ? 26.190 212.020 -33.993 1.00 19.42 203 VAL B C 1
ATOM 3193 O O . VAL B 1 114 ? 25.183 211.608 -33.405 1.00 14.88 203 VAL B O 1
ATOM 3197 N N . LYS B 1 115 ? 26.165 213.129 -34.736 1.00 16.57 204 LYS B N 1
ATOM 3198 C CA . LYS B 1 115 ? 24.930 213.885 -34.900 1.00 17.76 204 LYS B CA 1
ATOM 3199 C C . LYS B 1 115 ? 23.914 213.172 -35.784 1.00 15.05 204 LYS B C 1
ATOM 3200 O O . LYS B 1 115 ? 22.756 213.598 -35.834 1.00 16.69 204 LYS B O 1
ATOM 3206 N N . SER B 1 116 ? 24.307 212.096 -36.470 1.00 16.00 205 SER B N 1
ATOM 3207 C CA . SER B 1 116 ? 23.343 211.343 -37.264 1.00 18.32 205 SER B CA 1
ATOM 3208 C C . SER B 1 116 ? 22.302 210.645 -36.397 1.00 20.83 205 SER B C 1
ATOM 3209 O O . SER B 1 116 ? 21.259 210.232 -36.915 1.00 19.81 205 SER B O 1
ATOM 3212 N N . ALA B 1 117 ? 22.558 210.505 -35.097 1.00 18.33 206 ALA B N 1
ATOM 3213 C CA . ALA B 1 117 ? 21.596 209.908 -34.178 1.00 18.78 206 ALA B CA 1
ATOM 3214 C C . ALA B 1 117 ? 20.524 210.891 -33.722 1.00 19.61 206 ALA B C 1
ATOM 3215 O O . ALA B 1 117 ? 19.686 210.522 -32.891 1.00 22.13 206 ALA B O 1
ATOM 3217 N N . GLU B 1 118 ? 20.540 212.116 -34.251 1.00 18.25 207 GLU B N 1
ATOM 3218 C CA . GLU B 1 118 ? 19.568 213.145 -33.882 1.00 15.43 207 GLU B CA 1
ATOM 3219 C C . GLU B 1 118 ? 18.108 212.705 -33.975 1.00 16.52 207 GLU B C 1
ATOM 3220 O O . GLU B 1 118 ? 17.331 213.065 -33.073 1.00 19.75 207 GLU B O 1
ATOM 3226 N N . PRO B 1 119 ? 17.662 211.969 -35.001 1.00 19.77 208 PRO B N 1
ATOM 3227 C CA . PRO B 1 119 ? 16.242 211.579 -35.042 1.00 17.64 208 PRO B CA 1
ATOM 3228 C C . PRO B 1 119 ? 15.791 210.756 -33.846 1.00 19.71 208 PRO B C 1
ATOM 3229 O O . PRO B 1 119 ? 14.603 210.797 -33.502 1.00 23.63 208 PRO B O 1
ATOM 3233 N N . VAL B 1 120 ? 16.688 210.009 -33.200 1.00 19.14 209 VAL B N 1
ATOM 3234 C CA . VAL B 1 120 ? 16.293 209.274 -32.001 1.00 20.23 209 VAL B CA 1
ATOM 3235 C C . VAL B 1 120 ? 15.958 210.244 -30.876 1.00 18.04 209 VAL B C 1
ATOM 3236 O O . VAL B 1 120 ? 14.903 210.142 -30.239 1.00 18.53 209 VAL B O 1
ATOM 3240 N N . PHE B 1 121 ? 16.852 211.202 -30.619 1.00 19.36 210 PHE B N 1
ATOM 3241 C CA . PHE B 1 121 ? 16.570 212.240 -29.633 1.00 18.51 210 PHE B CA 1
ATOM 3242 C C . PHE B 1 121 ? 15.316 213.021 -30.004 1.00 15.91 210 PHE B C 1
ATOM 3243 O O . PHE B 1 121 ? 14.516 213.378 -29.132 1.00 20.87 210 PHE B O 1
ATOM 3251 N N . GLY B 1 122 ? 15.123 213.285 -31.298 1.00 18.33 211 GLY B N 1
ATOM 3252 C CA . GLY B 1 122 ? 13.952 214.034 -31.724 1.00 20.93 211 GLY B CA 1
ATOM 3253 C C . GLY B 1 122 ? 12.657 213.279 -31.501 1.00 26.53 211 GLY B C 1
ATOM 3254 O O . GLY B 1 122 ? 11.646 213.866 -31.104 1.00 21.00 211 GLY B O 1
ATOM 3255 N N . ALA B 1 123 ? 12.665 211.968 -31.752 1.00 17.60 212 ALA B N 1
ATOM 3256 C CA . ALA B 1 123 ? 11.469 211.167 -31.514 1.00 20.92 212 ALA B CA 1
ATOM 3257 C C . ALA B 1 123 ? 11.115 211.139 -30.033 1.00 20.12 212 ALA B C 1
ATOM 3258 O O . ALA B 1 123 ? 9.944 211.283 -29.663 1.00 22.94 212 ALA B O 1
ATOM 3260 N N . VAL B 1 124 ? 12.118 210.975 -29.168 1.00 19.28 213 VAL B N 1
ATOM 3261 C CA . VAL B 1 124 ? 11.863 210.949 -27.729 1.00 21.55 213 VAL B CA 1
ATOM 3262 C C . VAL B 1 124 ? 11.312 212.291 -27.263 1.00 24.08 213 VAL B C 1
ATOM 3263 O O . VAL B 1 124 ? 10.331 212.354 -26.513 1.00 18.40 213 VAL B O 1
ATOM 3267 N N . GLY B 1 125 ? 11.927 213.387 -27.716 1.00 20.91 214 GLY B N 1
ATOM 3268 C CA . GLY B 1 125 ? 11.460 214.706 -27.314 1.00 19.29 214 GLY B CA 1
ATOM 3269 C C . GLY B 1 125 ? 10.038 214.991 -27.761 1.00 22.05 214 GLY B C 1
ATOM 3270 O O . GLY B 1 125 ? 9.252 215.587 -27.020 1.00 23.31 214 GLY B O 1
ATOM 3271 N N . SER B 1 126 ? 9.689 214.571 -28.979 1.00 19.81 215 SER B N 1
ATOM 3272 C CA . SER B 1 126 ? 8.331 214.779 -29.474 1.00 26.19 215 SER B CA 1
ATOM 3273 C C . SER B 1 126 ? 7.328 213.934 -28.700 1.00 28.83 215 SER B C 1
ATOM 3274 O O . SER B 1 126 ? 6.292 214.437 -28.251 1.00 34.95 215 SER B O 1
ATOM 3277 N N . ALA B 1 127 ? 7.622 212.642 -28.535 1.00 22.29 216 ALA B N 1
ATOM 3278 C CA . ALA B 1 127 ? 6.712 211.756 -27.816 1.00 29.01 216 ALA B CA 1
ATOM 3279 C C . ALA B 1 127 ? 6.549 212.187 -26.365 1.00 28.48 216 ALA B C 1
ATOM 3280 O O . ALA B 1 127 ? 5.464 212.058 -25.787 1.00 28.72 216 ALA B O 1
ATOM 3282 N N . LEU B 1 128 ? 7.623 212.692 -25.757 1.00 25.36 217 LEU B N 1
ATOM 3283 C CA . LEU B 1 128 ? 7.540 213.184 -24.387 1.00 27.58 217 LEU B CA 1
ATOM 3284 C C . LEU B 1 128 ? 6.571 214.356 -24.284 1.00 40.51 217 LEU B C 1
ATOM 3285 O O . LEU B 1 128 ? 5.783 214.441 -23.335 1.00 42.40 217 LEU B O 1
ATOM 3290 N N . VAL B 1 129 ? 6.604 215.260 -25.264 1.00 35.59 218 VAL B N 1
ATOM 3291 C CA . VAL B 1 129 ? 5.709 216.412 -25.246 1.00 32.81 218 VAL B CA 1
ATOM 3292 C C . VAL B 1 129 ? 4.291 215.997 -25.614 1.00 39.04 218 VAL B C 1
ATOM 3293 O O . VAL B 1 129 ? 3.316 216.454 -25.004 1.00 36.06 218 VAL B O 1
ATOM 3297 N N . LEU B 1 130 ? 4.152 215.130 -26.612 1.00 38.05 219 LEU B N 1
ATOM 3298 C CA . LEU B 1 130 ? 2.856 214.765 -27.167 1.00 30.88 219 LEU B CA 1
ATOM 3299 C C . LEU B 1 130 ? 2.180 213.623 -26.420 1.00 41.42 219 LEU B C 1
ATOM 3300 O O . LEU B 1 130 ? 1.090 213.204 -26.823 1.00 47.53 219 LEU B O 1
ATOM 3305 N N . GLY B 1 131 ? 2.787 213.113 -25.353 1.00 36.04 220 GLY B N 1
ATOM 3306 C CA . GLY B 1 131 ? 2.207 211.993 -24.638 1.00 39.88 220 GLY B CA 1
ATOM 3307 C C . GLY B 1 131 ? 2.132 210.710 -25.436 1.00 46.25 220 GLY B C 1
ATOM 3308 O O . GLY B 1 131 ? 1.223 209.905 -25.215 1.00 49.07 220 GLY B O 1
ATOM 3309 N N . GLU B 1 132 ? 3.061 210.498 -26.362 1.00 30.63 221 GLU B N 1
ATOM 3310 C CA . GLU B 1 132 ? 3.082 209.300 -27.187 1.00 35.45 221 GLU B CA 1
ATOM 3311 C C . GLU B 1 132 ? 3.840 208.173 -26.490 1.00 34.18 221 GLU B C 1
ATOM 3312 O O . GLU B 1 132 ? 4.622 208.395 -25.567 1.00 38.37 221 GLU B O 1
ATOM 3318 N N . PHE B 1 133 ? 3.599 206.948 -26.952 1.00 39.09 222 PHE B N 1
ATOM 3319 C CA . PHE B 1 133 ? 4.258 205.768 -26.412 1.00 28.48 222 PHE B CA 1
ATOM 3320 C C . PHE B 1 133 ? 5.029 205.051 -27.514 1.00 34.68 222 PHE B C 1
ATOM 3321 O O . PHE B 1 133 ? 4.681 205.135 -28.695 1.00 34.95 222 PHE B O 1
ATOM 3329 N N . PHE B 1 134 ? 6.084 204.348 -27.113 1.00 27.18 223 PHE B N 1
ATOM 3330 C CA . PHE B 1 134 ? 7.006 203.714 -28.044 1.00 28.46 223 PHE B CA 1
ATOM 3331 C C . PHE B 1 134 ? 6.721 202.223 -28.162 1.00 30.50 223 PHE B C 1
ATOM 3332 O O . PHE B 1 134 ? 6.489 201.541 -27.160 1.00 24.64 223 PHE B O 1
ATOM 3340 N N . HIS B 1 135 ? 6.741 201.726 -29.394 1.00 27.94 224 HIS B N 1
ATOM 3341 C CA . HIS B 1 135 ? 6.637 200.294 -29.622 1.00 24.22 224 HIS B CA 1
ATOM 3342 C C . HIS B 1 135 ? 7.928 199.610 -29.173 1.00 30.53 224 HIS B C 1
ATOM 3343 O O . HIS B 1 135 ? 9.013 200.182 -29.316 1.00 23.53 224 HIS B O 1
ATOM 3350 N N . PRO B 1 136 ? 7.847 198.398 -28.615 1.00 33.67 225 PRO B N 1
ATOM 3351 C CA . PRO B 1 136 ? 9.075 197.735 -28.142 1.00 25.78 225 PRO B CA 1
ATOM 3352 C C . PRO B 1 136 ? 10.123 197.525 -29.223 1.00 28.13 225 PRO B C 1
ATOM 3353 O O . PRO B 1 136 ? 11.314 197.440 -28.902 1.00 27.10 225 PRO B O 1
ATOM 3357 N N . LEU B 1 137 ? 9.724 197.443 -30.494 1.00 25.92 226 LEU B N 1
ATOM 3358 C CA . LEU B 1 137 ? 10.688 197.171 -31.555 1.00 28.07 226 LEU B CA 1
ATOM 3359 C C . LEU B 1 137 ? 11.610 198.352 -31.830 1.00 30.20 226 LEU B C 1
ATOM 3360 O O . LEU B 1 137 ? 12.664 198.163 -32.445 1.00 29.72 226 LEU B O 1
ATOM 3365 N N . THR B 1 138 ? 11.245 199.561 -31.393 1.00 21.49 227 THR B N 1
ATOM 3366 C CA . THR B 1 138 ? 12.166 200.686 -31.521 1.00 23.58 227 THR B CA 1
ATOM 3367 C C . THR B 1 138 ? 13.384 200.507 -30.624 1.00 26.64 227 THR B C 1
ATOM 3368 O O . THR B 1 138 ? 14.457 201.048 -30.919 1.00 24.93 227 THR B O 1
ATOM 3372 N N . TYR B 1 139 ? 13.241 199.752 -29.533 1.00 21.89 228 TYR B N 1
ATOM 3373 C CA . TYR B 1 139 ? 14.392 199.443 -28.692 1.00 25.68 228 TYR B CA 1
ATOM 3374 C C . TYR B 1 139 ? 15.366 198.515 -29.404 1.00 25.36 228 TYR B C 1
ATOM 3375 O O . TYR B 1 139 ? 16.584 198.635 -29.230 1.00 22.00 228 TYR B O 1
ATOM 3384 N N . LEU B 1 140 ? 14.853 197.578 -30.207 1.00 22.97 229 LEU B N 1
ATOM 3385 C CA . LEU B 1 140 ? 15.740 196.683 -30.944 1.00 25.08 229 LEU B CA 1
ATOM 3386 C C . LEU B 1 140 ? 16.594 197.453 -31.942 1.00 21.20 229 LEU B C 1
ATOM 3387 O O . LEU B 1 140 ? 17.759 197.109 -32.169 1.00 19.91 229 LEU B O 1
ATOM 3392 N N . THR B 1 141 ? 16.032 198.503 -32.546 1.00 20.11 230 THR B N 1
ATOM 3393 C CA . THR B 1 141 ? 16.789 199.295 -33.508 1.00 22.85 230 THR B CA 1
ATOM 3394 C C . THR B 1 141 ? 17.901 200.103 -32.850 1.00 22.73 230 THR B C 1
ATOM 3395 O O . THR B 1 141 ? 18.808 200.565 -33.550 1.00 21.50 230 THR B O 1
ATOM 3399 N N . LEU B 1 142 ? 17.851 200.288 -31.527 1.00 24.45 231 LEU B N 1
ATOM 3400 C CA . LEU B 1 142 ? 18.953 200.950 -30.835 1.00 21.93 231 LEU B CA 1
ATOM 3401 C C . LEU B 1 142 ? 20.228 200.123 -30.899 1.00 23.10 231 LEU B C 1
ATOM 3402 O O . LEU B 1 142 ? 21.333 200.676 -30.826 1.00 25.54 231 LEU B O 1
ATOM 3407 N N . VAL B 1 143 ? 20.095 198.800 -31.031 1.00 25.45 232 VAL B N 1
ATOM 3408 C CA . VAL B 1 143 ? 21.272 197.929 -31.017 1.00 18.18 232 VAL B CA 1
ATOM 3409 C C . VAL B 1 143 ? 22.242 198.264 -32.142 1.00 20.43 232 VAL B C 1
ATOM 3410 O O . VAL B 1 143 ? 23.436 198.469 -31.858 1.00 25.18 232 VAL B O 1
ATOM 3414 N N . PRO B 1 144 ? 21.830 198.342 -33.414 1.00 16.88 233 PRO B N 1
ATOM 3415 C CA . PRO B 1 144 ? 22.793 198.767 -34.441 1.00 18.50 233 PRO B CA 1
ATOM 3416 C C . PRO B 1 144 ? 23.236 200.211 -34.286 1.00 16.85 233 PRO B C 1
ATOM 3417 O O . PRO B 1 144 ? 24.350 200.546 -34.705 1.00 19.60 233 PRO B O 1
ATOM 3421 N N . ILE B 1 145 ? 22.404 201.078 -33.704 1.00 18.67 234 ILE B N 1
ATOM 3422 C CA . ILE B 1 145 ? 22.804 202.469 -33.494 1.00 18.47 234 ILE B CA 1
ATOM 3423 C C . ILE B 1 145 ? 23.941 202.540 -32.484 1.00 18.26 234 ILE B C 1
ATOM 3424 O O . ILE B 1 145 ? 25.003 203.114 -32.751 1.00 18.76 234 ILE B O 1
ATOM 3429 N N . VAL B 1 146 ? 23.726 201.956 -31.304 1.00 21.00 235 VAL B N 1
ATOM 3430 C CA . VAL B 1 146 ? 24.753 201.966 -30.268 1.00 19.39 235 VAL B CA 1
ATOM 3431 C C . VAL B 1 146 ? 25.987 201.201 -30.729 1.00 20.25 235 VAL B C 1
ATOM 3432 O O . VAL B 1 146 ? 27.121 201.663 -30.552 1.00 19.01 235 VAL B O 1
ATOM 3436 N N . SER B 1 147 ? 25.791 200.029 -31.340 1.00 18.07 236 SER B N 1
ATOM 3437 C CA . SER B 1 147 ? 26.933 199.236 -31.788 1.00 21.18 236 SER B CA 1
ATOM 3438 C C . SER B 1 147 ? 27.714 199.957 -32.880 1.00 20.78 236 SER B C 1
ATOM 3439 O O . SER B 1 147 ? 28.950 199.948 -32.878 1.00 15.77 236 SER B O 1
ATOM 3442 N N . GLY B 1 148 ? 27.009 200.588 -33.820 1.00 21.58 237 GLY B N 1
ATOM 3443 C CA . GLY B 1 148 ? 27.693 201.266 -34.909 1.00 22.52 237 GLY B CA 1
ATOM 3444 C C . GLY B 1 148 ? 28.473 202.481 -34.444 1.00 18.52 237 GLY B C 1
ATOM 3445 O O . GLY B 1 148 ? 29.623 202.686 -34.842 1.00 18.79 237 GLY B O 1
ATOM 3446 N N . VAL B 1 149 ? 27.856 203.306 -33.594 1.00 16.11 238 VAL B N 1
ATOM 3447 C CA . VAL B 1 149 ? 28.535 204.493 -33.081 1.00 17.14 238 VAL B CA 1
ATOM 3448 C C . VAL B 1 149 ? 29.734 204.095 -32.230 1.00 22.26 238 VAL B C 1
ATOM 3449 O O . VAL B 1 149 ? 30.804 204.710 -32.311 1.00 19.58 238 VAL B O 1
ATOM 3453 N N . ALA B 1 150 ? 29.581 203.051 -31.410 1.00 20.10 239 ALA B N 1
ATOM 3454 C CA . ALA B 1 150 ? 30.700 202.578 -30.602 1.00 23.13 239 ALA B CA 1
ATOM 3455 C C . ALA B 1 150 ? 31.828 202.047 -31.477 1.00 22.04 239 ALA B C 1
ATOM 3456 O O . ALA B 1 150 ? 33.004 202.346 -31.238 1.00 19.93 239 ALA B O 1
ATOM 3458 N N . LEU B 1 151 ? 31.490 201.259 -32.501 1.00 18.43 240 LEU B N 1
ATOM 3459 C CA . LEU B 1 151 ? 32.514 200.765 -33.416 1.00 21.30 240 LEU B CA 1
ATOM 3460 C C . LEU B 1 151 ? 33.171 201.910 -34.173 1.00 19.35 240 LEU B C 1
ATOM 3461 O O . LEU B 1 151 ? 34.392 201.918 -34.367 1.00 18.91 240 LEU B O 1
ATOM 3466 N N . SER B 1 152 ? 32.375 202.890 -34.606 1.00 17.18 241 SER B N 1
ATOM 3467 C CA . SER B 1 152 ? 32.924 204.033 -35.326 1.00 16.92 241 SER B CA 1
ATOM 3468 C C . SER B 1 152 ? 33.894 204.816 -34.450 1.00 19.38 241 SER B C 1
ATOM 3469 O O . SER B 1 152 ? 34.999 205.163 -34.884 1.00 19.29 241 SER B O 1
ATOM 3472 N N . ALA B 1 153 ? 33.501 205.093 -33.204 1.00 17.85 242 ALA B N 1
ATOM 3473 C CA . ALA B 1 153 ? 34.367 205.854 -32.310 1.00 22.20 242 ALA B CA 1
ATOM 3474 C C . ALA B 1 153 ? 35.612 205.064 -31.919 1.00 20.39 242 ALA B C 1
ATOM 3475 O O . ALA B 1 153 ? 36.687 205.651 -31.748 1.00 18.92 242 ALA B O 1
ATOM 3477 N N . ALA B 1 154 ? 35.493 203.742 -31.780 1.00 21.46 243 ALA B N 1
ATOM 3478 C CA . ALA B 1 154 ? 36.650 202.929 -31.422 1.00 23.60 243 ALA B CA 1
ATOM 3479 C C . ALA B 1 154 ? 37.673 202.854 -32.545 1.00 24.54 243 ALA B C 1
ATOM 3480 O O . ALA B 1 154 ? 38.832 202.511 -32.289 1.00 25.49 243 ALA B O 1
ATOM 3482 N N . THR B 1 155 ? 37.277 203.176 -33.776 1.00 19.13 244 THR B N 1
ATOM 3483 C CA . THR B 1 155 ? 38.163 203.103 -34.927 1.00 16.20 244 THR B CA 1
ATOM 3484 C C . THR B 1 155 ? 38.453 204.461 -35.554 1.00 21.35 244 THR B C 1
ATOM 3485 O O . THR B 1 155 ? 39.228 204.527 -36.514 1.00 21.15 244 THR B O 1
ATOM 3489 N N . GLU B 1 156 ? 37.858 205.540 -35.046 1.00 25.48 245 GLU B N 1
ATOM 3490 C CA . GLU B 1 156 ? 38.130 206.874 -35.571 1.00 23.74 245 GLU B CA 1
ATOM 3491 C C . GLU B 1 156 ? 39.524 207.321 -35.149 1.00 26.01 245 GLU B C 1
ATOM 3492 O O . GLU B 1 156 ? 39.829 207.383 -33.953 1.00 22.62 245 GLU B O 1
ATOM 3498 N N . LEU B 1 157 ? 40.370 207.643 -36.131 1.00 21.12 246 LEU B N 1
ATOM 3499 C CA . LEU B 1 157 ? 41.748 208.009 -35.825 1.00 26.24 246 LEU B CA 1
ATOM 3500 C C . LEU B 1 157 ? 41.827 209.285 -34.996 1.00 25.44 246 LEU B C 1
ATOM 3501 O O . LEU B 1 157 ? 42.726 209.425 -34.160 1.00 21.67 246 LEU B O 1
ATOM 3506 N N . THR B 1 158 ? 40.898 210.219 -35.197 1.00 16.82 247 THR B N 1
ATOM 3507 C CA . THR B 1 158 ? 40.936 211.512 -34.528 1.00 21.19 247 THR B CA 1
ATOM 3508 C C . THR B 1 158 ? 40.090 211.551 -33.261 1.00 22.29 247 THR B C 1
ATOM 3509 O O . THR B 1 158 ? 39.835 212.641 -32.739 1.00 22.54 247 THR B O 1
ATOM 3513 N N . PHE B 1 159 ? 39.660 210.396 -32.751 1.00 16.24 248 PHE B N 1
ATOM 3514 C CA . PHE B 1 159 ? 38.739 210.369 -31.621 1.00 17.55 248 PHE B CA 1
ATOM 3515 C C . PHE B 1 159 ? 39.338 211.048 -30.397 1.00 17.36 248 PHE B C 1
ATOM 3516 O O . PHE B 1 159 ? 40.470 210.763 -29.999 1.00 22.08 248 PHE B O 1
ATOM 3524 N N . THR B 1 160 ? 38.566 211.957 -29.807 1.00 16.41 249 THR B N 1
ATOM 3525 C CA . THR B 1 160 ? 38.789 212.431 -28.451 1.00 19.88 249 THR B CA 1
ATOM 3526 C C . THR B 1 160 ? 37.457 212.379 -27.718 1.00 21.02 249 THR B C 1
ATOM 3527 O O . THR B 1 160 ? 36.392 212.476 -28.335 1.00 23.13 249 THR B O 1
ATOM 3531 N N . TRP B 1 161 ? 37.519 212.211 -26.394 1.00 21.57 250 TRP B N 1
ATOM 3532 C CA . TRP B 1 161 ? 36.287 212.126 -25.615 1.00 24.68 250 TRP B CA 1
ATOM 3533 C C . TRP B 1 161 ? 35.509 213.434 -25.664 1.00 24.04 250 TRP B C 1
ATOM 3534 O O . TRP B 1 161 ? 34.275 213.427 -25.745 1.00 20.63 250 TRP B O 1
ATOM 3545 N N . THR B 1 162 ? 36.212 214.569 -25.624 1.00 18.74 251 THR B N 1
ATOM 3546 C CA . THR B 1 162 ? 35.532 215.858 -25.685 1.00 22.77 251 THR B CA 1
ATOM 3547 C C . THR B 1 162 ? 34.873 216.072 -27.043 1.00 18.61 251 THR B C 1
ATOM 3548 O O . THR B 1 162 ? 33.751 216.586 -27.120 1.00 17.61 251 THR B O 1
ATOM 3552 N N . GLY B 1 163 ? 35.553 215.685 -28.124 1.00 15.16 252 GLY B N 1
ATOM 3553 C CA . GLY B 1 163 ? 34.959 215.829 -29.444 1.00 18.67 252 GLY B CA 1
ATOM 3554 C C . GLY B 1 163 ? 33.715 214.979 -29.615 1.00 16.72 252 GLY B C 1
ATOM 3555 O O . GLY B 1 163 ? 32.737 215.407 -30.235 1.00 20.37 252 GLY B O 1
ATOM 3556 N N . PHE B 1 164 ? 33.732 213.768 -29.055 1.00 15.04 253 PHE B N 1
ATOM 3557 C CA . PHE B 1 164 ? 32.579 212.879 -29.146 1.00 15.15 253 PHE B CA 1
ATOM 3558 C C . PHE B 1 164 ? 31.420 213.377 -28.289 1.00 17.00 253 PHE B C 1
ATOM 3559 O O . PHE B 1 164 ? 30.261 213.344 -28.721 1.00 17.95 253 PHE B O 1
ATOM 3567 N N . ILE B 1 165 ? 31.712 213.852 -27.077 1.00 15.81 254 ILE B N 1
ATOM 3568 C CA . ILE B 1 165 ? 30.650 214.203 -26.138 1.00 18.94 254 ILE B CA 1
ATOM 3569 C C . ILE B 1 165 ? 29.972 215.507 -26.544 1.00 21.19 254 ILE B C 1
ATOM 3570 O O . ILE B 1 165 ? 28.747 215.642 -26.437 1.00 21.31 254 ILE B O 1
ATOM 3575 N N . THR B 1 166 ? 30.747 216.486 -27.020 1.00 17.20 255 THR B N 1
ATOM 3576 C CA . THR B 1 166 ? 30.142 217.740 -27.466 1.00 18.15 255 THR B CA 1
ATOM 3577 C C . THR B 1 166 ? 29.205 217.510 -28.645 1.00 14.19 255 THR B C 1
ATOM 3578 O O . THR B 1 166 ? 28.146 218.142 -28.739 1.00 16.32 255 THR B O 1
ATOM 3582 N N . ALA B 1 167 ? 29.570 216.601 -29.552 1.00 14.30 256 ALA B N 1
ATOM 3583 C CA . ALA B 1 167 ? 28.689 216.286 -30.672 1.00 13.25 256 ALA B CA 1
ATOM 3584 C C . ALA B 1 167 ? 27.410 215.609 -30.192 1.00 15.60 256 ALA B C 1
ATOM 3585 O O . ALA B 1 167 ? 26.324 215.873 -30.722 1.00 17.40 256 ALA B O 1
ATOM 3587 N N . MET B 1 168 ? 27.517 214.742 -29.183 1.00 14.52 257 MET B N 1
ATOM 3588 C CA . MET B 1 168 ? 26.332 214.089 -28.637 1.00 15.68 257 MET B CA 1
ATOM 3589 C C . MET B 1 168 ? 25.439 215.090 -27.913 1.00 15.80 257 MET B C 1
ATOM 3590 O O . MET B 1 168 ? 24.208 214.981 -27.958 1.00 17.96 257 MET B O 1
ATOM 3595 N N . ILE B 1 169 ? 26.043 216.076 -27.247 1.00 19.51 258 ILE B N 1
ATOM 3596 C CA . ILE B 1 169 ? 25.264 217.091 -26.544 1.00 18.61 258 ILE B CA 1
ATOM 3597 C C . ILE B 1 169 ? 24.448 217.922 -27.530 1.00 17.69 258 ILE B C 1
ATOM 3598 O O . ILE B 1 169 ? 23.298 218.284 -27.253 1.00 21.18 258 ILE B O 1
ATOM 3603 N N . SER B 1 170 ? 25.017 218.220 -28.702 1.00 19.03 259 SER B N 1
ATOM 3604 C CA . SER B 1 170 ? 24.313 219.054 -29.673 1.00 15.93 259 SER B CA 1
ATOM 3605 C C . SER B 1 170 ? 23.037 218.388 -30.170 1.00 16.44 259 SER B C 1
ATOM 3606 O O . SER B 1 170 ? 22.092 219.080 -30.567 1.00 15.90 259 SER B O 1
ATOM 3609 N N . ASN B 1 171 ? 22.993 217.052 -30.164 1.00 20.08 260 ASN B N 1
ATOM 3610 C CA . ASN B 1 171 ? 21.759 216.346 -30.500 1.00 18.96 260 ASN B CA 1
ATOM 3611 C C . ASN B 1 171 ? 20.622 216.775 -29.581 1.00 16.36 260 ASN B C 1
ATOM 3612 O O . ASN B 1 171 ? 19.510 217.062 -30.039 1.00 21.86 260 ASN B O 1
ATOM 3617 N N . VAL B 1 172 ? 20.891 216.834 -28.277 1.00 15.89 261 VAL B N 1
ATOM 3618 C CA . VAL B 1 172 ? 19.863 217.223 -27.318 1.00 22.03 261 VAL B CA 1
ATOM 3619 C C . VAL B 1 172 ? 19.498 218.692 -27.488 1.00 18.69 261 VAL B C 1
ATOM 3620 O O . VAL B 1 172 ? 18.318 219.061 -27.450 1.00 21.73 261 VAL B O 1
ATOM 3624 N N . ALA B 1 173 ? 20.501 219.551 -27.688 1.00 20.86 262 ALA B N 1
ATOM 3625 C CA . ALA B 1 173 ? 20.246 220.986 -27.772 1.00 17.85 262 ALA B CA 1
ATOM 3626 C C . ALA B 1 173 ? 19.465 221.342 -29.031 1.00 11.56 262 ALA B C 1
ATOM 3627 O O . ALA B 1 173 ? 18.533 222.152 -28.979 1.00 18.08 262 ALA B O 1
ATOM 3629 N N . PHE B 1 174 ? 19.829 220.748 -30.170 1.00 13.72 263 PHE B N 1
ATOM 3630 C CA . PHE B 1 174 ? 19.149 221.073 -31.421 1.00 13.58 263 PHE B CA 1
ATOM 3631 C C . PHE B 1 174 ? 17.732 220.510 -31.448 1.00 13.34 263 PHE B C 1
ATOM 3632 O O . PHE B 1 174 ? 16.821 221.141 -31.993 1.00 17.34 263 PHE B O 1
ATOM 3640 N N . VAL B 1 175 ? 17.527 219.324 -30.869 1.00 15.69 264 VAL B N 1
ATOM 3641 C CA . VAL B 1 175 ? 16.175 218.786 -30.745 1.00 14.23 264 VAL B CA 1
ATOM 3642 C C . VAL B 1 175 ? 15.319 219.704 -29.882 1.00 14.95 264 VAL B C 1
ATOM 3643 O O . VAL B 1 175 ? 14.156 219.981 -30.203 1.00 16.77 264 VAL B O 1
ATOM 3647 N N . THR B 1 176 ? 15.884 220.195 -28.776 1.00 12.88 265 THR B N 1
ATOM 3648 C CA . THR B 1 176 ? 15.196 221.197 -27.970 1.00 17.28 265 THR B CA 1
ATOM 3649 C C . THR B 1 176 ? 14.880 222.438 -28.794 1.00 24.54 265 THR B C 1
ATOM 3650 O O . THR B 1 176 ? 13.773 222.985 -28.711 1.00 20.44 265 THR B O 1
ATOM 3654 N N . ARG B 1 177 ? 15.840 222.892 -29.604 1.00 17.81 266 ARG B N 1
ATOM 3655 C CA . ARG B 1 177 ? 15.601 224.043 -30.468 1.00 15.30 266 ARG B CA 1
ATOM 3656 C C . ARG B 1 177 ? 14.466 223.770 -31.447 1.00 17.50 266 ARG B C 1
ATOM 3657 O O . ARG B 1 177 ? 13.548 224.584 -31.590 1.00 17.06 266 ARG B O 1
ATOM 3665 N N . ASN B 1 178 ? 14.508 222.620 -32.127 1.00 15.43 267 ASN B N 1
ATOM 3666 C CA . ASN B 1 178 ? 13.520 222.333 -33.163 1.00 16.42 267 ASN B CA 1
ATOM 3667 C C . ASN B 1 178 ? 12.115 222.229 -32.584 1.00 18.61 267 ASN B C 1
ATOM 3668 O O . ASN B 1 178 ? 11.156 222.753 -33.165 1.00 18.37 267 ASN B O 1
ATOM 3673 N N . ILE B 1 179 ? 11.970 221.553 -31.444 1.00 17.55 268 ILE B N 1
ATOM 3674 C CA . ILE B 1 179 ? 10.645 221.3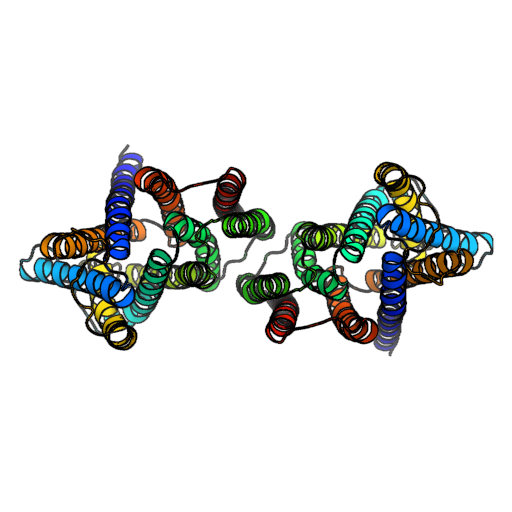62 -30.862 1.00 17.14 268 ILE B CA 1
ATOM 3675 C C . ILE B 1 179 ? 10.079 222.690 -30.375 1.00 17.91 268 ILE B C 1
ATOM 3676 O O . ILE B 1 179 ? 8.951 223.065 -30.718 1.00 18.69 268 ILE B O 1
ATOM 3681 N N . THR B 1 180 ? 10.853 223.424 -29.573 1.00 17.60 269 THR B N 1
ATOM 3682 C CA . THR B 1 180 ? 10.362 224.695 -29.048 1.00 16.34 269 THR B CA 1
ATOM 3683 C C . THR B 1 180 ? 10.167 225.724 -30.155 1.00 21.89 269 THR B C 1
ATOM 3684 O O . THR B 1 180 ? 9.253 226.554 -30.069 1.00 19.65 269 THR B O 1
ATOM 3688 N N . SER B 1 181 ? 11.002 225.690 -31.197 1.00 20.10 270 SER B N 1
ATOM 3689 C CA . SER B 1 181 ? 10.791 226.586 -32.329 1.00 17.37 270 SER B CA 1
ATOM 3690 C C . SER B 1 181 ? 9.478 226.276 -33.033 1.00 18.07 270 SER B C 1
ATOM 3691 O O . SER B 1 181 ? 8.725 227.190 -33.386 1.00 17.57 270 SER B O 1
ATOM 3694 N N . LYS B 1 182 ? 9.186 224.989 -33.243 1.00 19.51 271 LYS B N 1
ATOM 3695 C CA . LYS B 1 182 ? 7.963 224.605 -33.940 1.00 22.49 271 LYS B CA 1
ATOM 3696 C C . LYS B 1 182 ? 6.725 225.043 -33.165 1.00 20.77 271 LYS B C 1
ATOM 3697 O O . LYS B 1 182 ? 5.723 225.452 -33.763 1.00 22.71 271 LYS B O 1
ATOM 3703 N N . PHE B 1 183 ? 6.776 224.966 -31.832 1.00 20.58 272 PHE B N 1
ATOM 3704 C CA . PHE B 1 183 ? 5.691 225.499 -31.012 1.00 22.77 272 PHE B CA 1
ATOM 3705 C C . PHE B 1 183 ? 5.481 226.982 -31.283 1.00 25.66 272 PHE B C 1
ATOM 3706 O O . PHE B 1 183 ? 4.363 227.422 -31.575 1.00 29.34 272 PHE B O 1
ATOM 3714 N N . THR B 1 184 ? 6.556 227.770 -31.184 1.00 23.34 273 THR B N 1
ATOM 3715 C CA . THR B 1 184 ? 6.454 229.209 -31.404 1.00 22.48 273 THR B CA 1
ATOM 3716 C C . THR B 1 184 ? 5.933 229.517 -32.802 1.00 23.24 273 THR B C 1
ATOM 3717 O O . THR B 1 184 ? 5.072 230.387 -32.975 1.00 21.01 273 THR B O 1
ATOM 3721 N N . MET B 1 185 ? 6.434 228.803 -33.813 1.00 16.30 274 MET B N 1
ATOM 3722 C CA . MET B 1 185 ? 5.955 229.020 -35.173 1.00 23.24 274 MET B CA 1
ATOM 3723 C C . MET B 1 185 ? 4.483 228.651 -35.317 1.00 21.05 274 MET B C 1
ATOM 3724 O O . MET B 1 185 ? 3.757 229.294 -36.085 1.00 23.61 274 MET B O 1
ATOM 3729 N N . VAL B 1 186 ? 4.024 227.629 -34.590 1.00 20.82 275 VAL B N 1
ATOM 3730 C CA . VAL B 1 186 ? 2.607 227.275 -34.621 1.00 22.54 275 VAL B CA 1
ATOM 3731 C C . VAL B 1 186 ? 1.788 228.274 -33.812 1.00 19.92 275 VAL B C 1
ATOM 3732 O O . VAL B 1 186 ? 0.716 228.711 -34.245 1.00 21.69 275 VAL B O 1
ATOM 3736 N N . ASP B 1 187 ? 2.281 228.661 -32.631 1.00 24.86 276 ASP B N 1
ATOM 3737 C CA . ASP B 1 187 ? 1.536 229.597 -31.792 1.00 26.41 276 ASP B CA 1
ATOM 3738 C C . ASP B 1 187 ? 1.374 230.956 -32.463 1.00 22.89 276 ASP B C 1
ATOM 3739 O O . ASP B 1 187 ? 0.383 231.654 -32.219 1.00 22.88 276 ASP B O 1
ATOM 3744 N N . PHE B 1 188 ? 2.328 231.346 -33.308 1.00 21.75 277 PHE B N 1
ATOM 3745 C CA . PHE B 1 188 ? 2.330 232.650 -33.962 1.00 22.35 277 PHE B CA 1
ATOM 3746 C C . PHE B 1 188 ? 1.992 232.550 -35.447 1.00 20.10 277 PHE B C 1
ATOM 3747 O O . PHE B 1 188 ? 2.359 233.427 -36.233 1.00 25.40 277 PHE B O 1
ATOM 3755 N N . LYS B 1 189 ? 1.288 231.484 -35.843 1.00 24.24 278 LYS B N 1
ATOM 3756 C CA . LYS B 1 189 ? 0.945 231.288 -37.247 1.00 26.92 278 LYS B CA 1
ATOM 3757 C C . LYS B 1 189 ? 0.074 232.410 -37.801 1.00 22.24 278 LYS B C 1
ATOM 3758 O O . LYS B 1 189 ? 0.089 232.647 -39.014 1.00 27.49 278 LYS B O 1
ATOM 3760 N N . ASN B 1 190 ? -0.669 233.112 -36.949 1.00 22.99 279 ASN B N 1
ATOM 3761 C CA . ASN B 1 190 ? -1.532 234.199 -37.394 1.00 20.90 279 ASN B CA 1
ATOM 3762 C C . ASN B 1 190 ? -0.834 235.553 -37.390 1.00 28.16 279 ASN B C 1
ATOM 3763 O O . ASN B 1 190 ? -1.442 236.544 -37.804 1.00 30.12 279 ASN B O 1
ATOM 3768 N N . GLU B 1 191 ? 0.416 235.621 -36.933 1.00 26.18 280 GLU B N 1
ATOM 3769 C CA . GLU B 1 191 ? 1.224 236.836 -37.039 1.00 23.36 280 GLU B CA 1
ATOM 3770 C C . GLU B 1 191 ? 1.904 236.810 -38.401 1.00 24.69 280 GLU B C 1
ATOM 3771 O O . GLU B 1 191 ? 2.907 236.119 -38.596 1.00 33.05 280 GLU B O 1
ATOM 3777 N N . LYS B 1 192 ? 1.353 237.569 -39.351 1.00 22.54 281 LYS B N 1
ATOM 3778 C CA . LYS B 1 192 ? 1.785 237.455 -40.740 1.00 25.09 281 LYS B CA 1
ATOM 3779 C C . LYS B 1 192 ? 3.222 237.926 -40.941 1.00 21.61 281 LYS B C 1
ATOM 3780 O O . LYS B 1 192 ? 3.888 237.478 -41.881 1.00 27.68 281 LYS B O 1
ATOM 3782 N N . THR B 1 193 ? 3.720 238.817 -40.080 1.00 22.64 282 THR B N 1
ATOM 3783 C CA . THR B 1 193 ? 5.081 239.315 -40.249 1.00 24.60 282 THR B CA 1
ATOM 3784 C C . THR B 1 193 ? 6.134 238.287 -39.852 1.00 28.61 282 THR B C 1
ATOM 3785 O O . THR B 1 193 ? 7.298 238.431 -40.241 1.00 29.01 282 THR B O 1
ATOM 3789 N N . LEU B 1 194 ? 5.761 237.260 -39.088 1.00 26.73 283 LEU B N 1
ATOM 3790 C CA . LEU B 1 194 ? 6.722 236.254 -38.633 1.00 25.30 283 LEU B CA 1
ATOM 3791 C C . LEU B 1 194 ? 6.795 235.119 -39.653 1.00 26.36 283 LEU B C 1
ATOM 3792 O O . LEU B 1 194 ? 6.290 234.013 -39.456 1.00 24.26 283 LEU B O 1
ATOM 3797 N N . ILE B 1 195 ? 7.445 235.420 -40.771 1.00 23.37 284 ILE B N 1
ATOM 3798 C CA . ILE B 1 195 ? 7.769 234.378 -41.734 1.00 20.76 284 ILE B CA 1
ATOM 3799 C C . ILE B 1 195 ? 8.878 233.522 -41.141 1.00 16.01 284 ILE B C 1
ATOM 3800 O O . ILE B 1 195 ? 9.517 233.906 -40.153 1.00 18.89 284 ILE B O 1
ATOM 3805 N N . ALA B 1 196 ? 9.109 232.353 -41.739 1.00 17.43 285 ALA B N 1
ATOM 3806 C CA . ALA B 1 196 ? 10.064 231.402 -41.177 1.00 22.30 285 ALA B CA 1
ATOM 3807 C C . ALA B 1 196 ? 11.465 231.998 -41.081 1.00 18.05 285 ALA B C 1
ATOM 3808 O O . ALA B 1 196 ? 12.189 231.745 -40.109 1.00 16.37 285 ALA B O 1
ATOM 3810 N N . GLN B 1 197 ? 11.869 232.788 -42.079 1.00 21.66 286 GLN B N 1
ATOM 3811 C CA . GLN B 1 197 ? 13.189 233.407 -42.034 1.00 21.72 286 GLN B CA 1
ATOM 3812 C C . GLN B 1 197 ? 13.289 234.440 -40.919 1.00 20.62 286 GLN B C 1
ATOM 3813 O O . GLN B 1 197 ? 14.368 234.624 -40.344 1.00 20.07 286 GLN B O 1
ATOM 3819 N N . ASN B 1 198 ? 12.186 235.124 -40.601 1.00 17.02 287 ASN B N 1
ATOM 3820 C CA . ASN B 1 198 ? 12.209 236.068 -39.490 1.00 18.41 287 ASN B CA 1
ATOM 3821 C C . ASN B 1 198 ? 12.286 235.352 -38.150 1.00 17.39 287 ASN B C 1
ATOM 3822 O O . ASN B 1 198 ? 12.866 235.885 -37.197 1.00 18.06 287 ASN B O 1
ATOM 3827 N N . THR B 1 199 ? 11.703 234.156 -38.055 1.00 17.72 288 THR B N 1
ATOM 3828 C CA . THR B 1 199 ? 11.830 233.369 -36.834 1.00 14.39 288 THR B CA 1
ATOM 3829 C C . THR B 1 199 ? 13.290 233.034 -36.553 1.00 21.81 288 THR B C 1
ATOM 3830 O O . THR B 1 199 ? 13.783 233.238 -35.437 1.00 15.51 288 THR B O 1
ATOM 3834 N N . TYR B 1 200 ? 14.005 232.525 -37.560 1.00 16.15 289 TYR B N 1
ATOM 3835 C CA . TYR B 1 200 ? 15.414 232.221 -37.346 1.00 17.57 289 TYR B CA 1
ATOM 3836 C C . TYR B 1 200 ? 16.248 233.487 -37.221 1.00 16.43 289 TYR B C 1
ATOM 3837 O O . TYR B 1 200 ? 17.253 233.493 -36.501 1.00 17.13 289 TYR B O 1
ATOM 3846 N N . ALA B 1 201 ? 15.856 234.558 -37.916 1.00 15.67 290 ALA B N 1
ATOM 3847 C CA . ALA B 1 201 ? 16.563 235.827 -37.778 1.00 18.20 290 ALA B CA 1
ATOM 3848 C C . ALA B 1 201 ? 16.573 236.290 -36.329 1.00 16.48 290 ALA B C 1
ATOM 3849 O O . ALA B 1 201 ? 17.607 236.732 -35.816 1.00 16.34 290 ALA B O 1
ATOM 3851 N N . LEU B 1 202 ? 15.429 236.188 -35.651 1.00 16.43 291 LEU B N 1
ATOM 3852 C CA . LEU B 1 202 ? 15.369 236.572 -34.246 1.00 19.26 291 LEU B CA 1
ATOM 3853 C C . LEU B 1 202 ? 16.153 235.605 -33.371 1.00 18.26 291 LEU B C 1
ATOM 3854 O O . LEU B 1 202 ? 16.735 236.018 -32.362 1.00 18.01 291 LEU B O 1
ATOM 3859 N N . ILE B 1 203 ? 16.189 234.323 -33.744 1.00 16.95 292 ILE B N 1
ATOM 3860 C CA . ILE B 1 203 ? 16.946 233.345 -32.968 1.00 14.75 292 ILE B CA 1
ATOM 3861 C C . ILE B 1 203 ? 18.440 233.632 -33.060 1.00 14.79 292 ILE B C 1
ATOM 3862 O O . ILE B 1 203 ? 19.150 233.627 -32.048 1.00 15.28 292 ILE B O 1
ATOM 3867 N N . THR B 1 204 ? 18.943 233.897 -34.269 1.00 16.33 293 THR B N 1
ATOM 3868 C CA . THR B 1 204 ? 20.376 234.141 -34.408 1.00 17.28 293 THR B CA 1
ATOM 3869 C C . THR B 1 204 ? 20.793 235.434 -33.718 1.00 16.87 293 THR B C 1
ATOM 3870 O O . THR B 1 204 ? 21.939 235.547 -33.268 1.00 20.92 293 THR B O 1
ATOM 3874 N N . ILE B 1 205 ? 19.883 236.405 -33.605 1.00 17.76 294 ILE B N 1
ATOM 3875 C CA . ILE B 1 205 ? 20.194 237.634 -32.880 1.00 11.15 294 ILE B CA 1
ATOM 3876 C C . ILE B 1 205 ? 20.308 237.351 -31.388 1.00 14.38 294 ILE B C 1
ATOM 3877 O O . ILE B 1 205 ? 21.301 237.709 -30.745 1.00 19.27 294 ILE B O 1
ATOM 3882 N N . ILE B 1 206 ? 19.291 236.700 -30.819 1.00 16.82 295 ILE B N 1
ATOM 3883 C CA . ILE B 1 206 ? 19.332 236.337 -29.404 1.00 21.96 295 ILE B CA 1
ATOM 3884 C C . ILE B 1 206 ? 20.506 235.406 -29.131 1.00 16.80 295 ILE B C 1
ATOM 3885 O O . ILE B 1 206 ? 21.241 235.575 -28.152 1.00 18.82 295 ILE B O 1
ATOM 3890 N N . SER B 1 207 ? 20.703 234.412 -30.003 1.00 16.96 296 SER B N 1
ATOM 3891 C CA . SER B 1 207 ? 21.777 233.442 -29.805 1.00 12.56 296 SER B CA 1
ATOM 3892 C C . SER B 1 207 ? 23.146 234.112 -29.823 1.00 20.45 296 SER B C 1
ATOM 3893 O O . SER B 1 207 ? 24.041 233.732 -29.058 1.00 17.49 296 SER B O 1
ATOM 3896 N N . PHE B 1 208 ? 23.329 235.107 -30.694 1.00 18.53 297 PHE B N 1
ATOM 3897 C CA . PHE B 1 208 ? 24.603 235.816 -30.758 1.00 16.83 297 PHE B CA 1
ATOM 3898 C C . PHE B 1 208 ? 24.948 236.452 -29.418 1.00 19.21 297 PHE B C 1
ATOM 3899 O O . PHE B 1 208 ? 26.064 236.292 -28.910 1.00 21.08 297 PHE B O 1
ATOM 3907 N N . PHE B 1 209 ? 24.000 237.183 -28.828 1.00 16.88 298 PHE B N 1
ATOM 3908 C CA . PHE B 1 209 ? 24.277 237.854 -27.565 1.00 19.86 298 PHE B CA 1
ATOM 3909 C C . PHE B 1 209 ? 24.303 236.884 -26.392 1.00 18.98 298 PHE B C 1
ATOM 3910 O O . PHE B 1 209 ? 24.893 237.202 -25.354 1.00 23.85 298 PHE B O 1
ATOM 3918 N N . MET B 1 210 ? 23.684 235.711 -26.532 1.00 20.11 299 MET B N 1
ATOM 3919 C CA . MET B 1 210 ? 23.831 234.687 -25.505 1.00 18.04 299 MET B CA 1
ATOM 3920 C C . MET B 1 210 ? 25.242 234.114 -25.500 1.00 26.50 299 MET B C 1
ATOM 3921 O O . MET B 1 210 ? 25.809 233.853 -24.433 1.00 22.20 299 MET B O 1
ATOM 3926 N N . GLU B 1 211 ? 25.830 233.916 -26.681 1.00 20.31 300 GLU B N 1
ATOM 3927 C CA . GLU B 1 211 ? 27.121 233.244 -26.751 1.00 17.00 300 GLU B CA 1
ATOM 3928 C C . GLU B 1 211 ? 28.289 234.205 -26.579 1.00 23.00 300 GLU B C 1
ATOM 3929 O O . GLU B 1 211 ? 29.354 233.791 -26.106 1.00 20.80 300 GLU B O 1
ATOM 3935 N N . LEU B 1 212 ? 28.107 235.476 -26.944 1.00 20.38 301 LEU B N 1
ATOM 3936 C CA . LEU B 1 212 ? 29.209 236.440 -26.984 1.00 23.01 301 LEU B CA 1
ATOM 3937 C C . LEU B 1 212 ? 30.000 236.543 -25.684 1.00 20.62 301 LEU B C 1
ATOM 3938 O O . LEU B 1 212 ? 31.238 236.479 -25.743 1.00 22.96 301 LEU B O 1
ATOM 3943 N N . PRO B 1 213 ? 29.386 236.711 -24.505 1.00 25.83 302 PRO B N 1
ATOM 3944 C CA . PRO B 1 213 ? 30.218 236.831 -23.296 1.00 23.12 302 PRO B CA 1
ATOM 3945 C C . PRO B 1 213 ? 30.961 235.552 -22.959 1.00 25.72 302 PRO B C 1
ATOM 3946 O O . PRO B 1 213 ? 32.104 235.615 -22.490 1.00 20.10 302 PRO B O 1
ATOM 3950 N N . PHE B 1 214 ? 30.347 234.387 -23.187 1.00 25.07 303 PHE B N 1
ATOM 3951 C CA . PHE B 1 214 ? 31.052 233.130 -22.958 1.00 26.29 303 PHE B CA 1
ATOM 3952 C C . PHE B 1 214 ? 32.238 232.984 -23.903 1.00 22.25 303 PHE B C 1
ATOM 3953 O O . PHE B 1 214 ? 33.316 232.541 -23.491 1.00 26.52 303 PHE B O 1
ATOM 3961 N N . ALA B 1 215 ? 32.060 233.357 -25.173 1.00 20.32 304 ALA B N 1
ATOM 3962 C CA . ALA B 1 215 ? 33.140 233.230 -26.147 1.00 24.77 304 ALA B CA 1
ATOM 3963 C C . ALA B 1 215 ? 34.345 234.072 -25.744 1.00 24.63 304 ALA B C 1
ATOM 3964 O O . ALA B 1 215 ? 35.485 233.592 -25.753 1.00 24.74 304 ALA B O 1
ATOM 3966 N N . LEU B 1 216 ? 34.110 235.336 -25.389 1.00 20.52 305 LEU B N 1
ATOM 3967 C CA . LEU B 1 216 ? 35.198 236.178 -24.905 1.00 28.65 305 LEU B CA 1
ATOM 3968 C C . LEU B 1 216 ? 35.755 235.660 -23.586 1.00 21.39 305 LEU B C 1
ATOM 3969 O O . LEU B 1 216 ? 36.950 235.814 -23.315 1.00 27.84 305 LEU B O 1
ATOM 3974 N N . LEU B 1 217 ? 34.911 235.037 -22.763 1.00 27.68 306 LEU B N 1
ATOM 3975 C CA . LEU B 1 217 ? 35.389 234.455 -21.514 1.00 32.15 306 LEU B CA 1
ATOM 3976 C C . LEU B 1 217 ? 36.328 233.283 -21.779 1.00 30.34 306 LEU B C 1
ATOM 3977 O O . LEU B 1 217 ? 37.381 233.162 -21.142 1.00 32.08 306 LEU B O 1
ATOM 3982 N N . MET B 1 218 ? 35.967 232.413 -22.724 1.00 27.91 307 MET B N 1
ATOM 3983 C CA . MET B 1 218 ? 36.730 231.188 -22.945 1.00 26.88 307 MET B CA 1
ATOM 3984 C C . MET B 1 218 ? 38.002 231.439 -23.745 1.00 28.15 307 MET B C 1
ATOM 3985 O O . MET B 1 218 ? 39.038 230.821 -23.473 1.00 25.52 307 MET B O 1
ATOM 3990 N N . GLU B 1 219 ? 37.948 232.335 -24.734 1.00 22.19 308 GLU B N 1
ATOM 3991 C CA . GLU B 1 219 ? 39.037 232.486 -25.688 1.00 23.78 308 GLU B CA 1
ATOM 3992 C C . GLU B 1 219 ? 39.549 233.912 -25.847 1.00 23.05 308 GLU B C 1
ATOM 3993 O O . GLU B 1 219 ? 40.526 234.116 -26.575 1.00 21.66 308 GLU B O 1
ATOM 3999 N N . GLY B 1 220 ? 38.924 234.897 -25.207 1.00 27.93 309 GLY B N 1
ATOM 4000 C CA . GLY B 1 220 ? 39.409 236.264 -25.322 1.00 22.73 309 GLY B CA 1
ATOM 4001 C C . GLY B 1 220 ? 39.240 236.801 -26.730 1.00 25.93 309 GLY B C 1
ATOM 4002 O O . GLY B 1 220 ? 38.248 236.528 -27.414 1.00 24.99 309 GLY B O 1
ATOM 4003 N N . PHE B 1 221 ? 40.228 237.581 -27.172 1.00 21.41 310 PHE B N 1
ATOM 4004 C CA . PHE B 1 221 ? 40.254 238.162 -28.510 1.00 20.70 310 PHE B CA 1
ATOM 4005 C C . PHE B 1 221 ? 41.356 237.480 -29.309 1.00 27.67 310 PHE B C 1
ATOM 4006 O O . PHE B 1 221 ? 42.503 237.952 -29.321 1.00 32.96 310 PHE B O 1
ATOM 4014 N N . PRO B 1 222 ? 41.067 236.375 -29.991 1.00 25.60 311 PRO B N 1
ATOM 4015 C CA . PRO B 1 222 ? 42.125 235.607 -30.663 1.00 23.56 311 PRO B CA 1
ATOM 4016 C C . PRO B 1 222 ? 42.794 236.426 -31.751 1.00 33.37 311 PRO B C 1
ATOM 4017 O O . PRO B 1 222 ? 42.118 237.133 -32.513 1.00 23.06 311 PRO B O 1
ATOM 4021 N N . PRO B 1 223 ? 44.122 236.368 -31.848 1.00 24.93 312 PRO B N 1
ATOM 4022 C CA . PRO B 1 223 ? 44.809 237.096 -32.921 1.00 23.78 312 PRO B CA 1
ATOM 4023 C C . PRO B 1 223 ? 44.451 236.516 -34.280 1.00 25.70 312 PRO B C 1
ATOM 4024 O O . PRO B 1 223 ? 44.381 235.297 -34.455 1.00 20.67 312 PRO B O 1
ATOM 4028 N N . LEU B 1 224 ? 44.216 237.405 -35.246 1.00 25.17 313 LEU B N 1
ATOM 4029 C CA . LEU B 1 224 ? 43.854 236.996 -36.604 1.00 26.42 313 LEU B CA 1
ATOM 4030 C C . LEU B 1 224 ? 45.117 236.558 -37.349 1.00 32.88 313 LEU B C 1
ATOM 4031 O O . LEU B 1 224 ? 45.606 237.212 -38.272 1.00 36.08 313 LEU B O 1
ATOM 4036 N N . VAL B 1 225 ? 45.647 235.415 -36.920 1.00 32.68 314 VAL B N 1
ATOM 4037 C CA . VAL B 1 225 ? 46.858 234.832 -37.485 1.00 26.43 314 VAL B CA 1
ATOM 4038 C C . VAL B 1 225 ? 46.570 233.375 -37.818 1.00 30.10 314 VAL B C 1
ATOM 4039 O O . VAL B 1 225 ? 46.005 232.647 -36.995 1.00 27.21 314 VAL B O 1
ATOM 4043 N N . 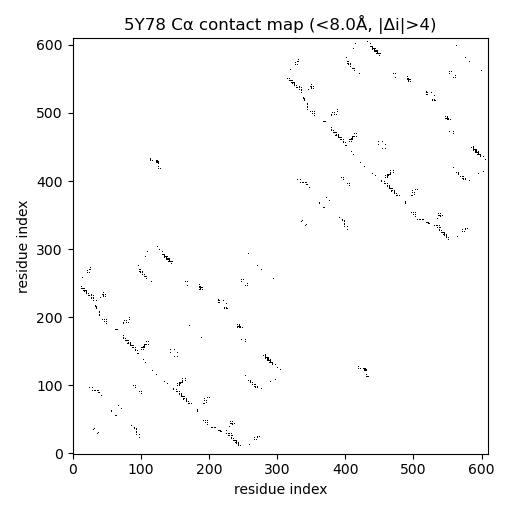SER B 1 226 ? 46.958 232.954 -39.020 1.00 28.38 315 SER B N 1
ATOM 4044 C CA . SER B 1 226 ? 46.723 231.589 -39.470 1.00 23.67 315 SER B CA 1
ATOM 4045 C C . SER B 1 226 ? 47.796 230.650 -38.931 1.00 33.20 315 SER B C 1
ATOM 4046 O O . SER B 1 226 ? 48.992 230.945 -39.011 1.00 34.33 315 SER B O 1
ATOM 4049 N N . ALA B 1 227 ? 47.362 229.513 -38.383 1.00 23.57 316 ALA B N 1
ATOM 4050 C CA . ALA B 1 227 ? 48.295 228.467 -37.985 1.00 27.90 316 ALA B CA 1
ATOM 4051 C C . ALA B 1 227 ? 48.899 227.739 -39.178 1.00 34.61 316 ALA B C 1
ATOM 4052 O O . ALA B 1 227 ? 49.823 226.940 -38.991 1.00 42.31 316 ALA B O 1
ATOM 4054 N N . ILE B 1 228 ? 48.400 227.986 -40.386 1.00 37.71 317 ILE B N 1
ATOM 4055 C CA . ILE B 1 228 ? 48.927 227.396 -41.611 1.00 31.46 317 ILE B CA 1
ATOM 4056 C C . ILE B 1 228 ? 49.692 228.476 -42.361 1.00 36.92 317 ILE B C 1
ATOM 4057 O O . ILE B 1 228 ? 49.163 229.570 -42.592 1.00 26.30 317 ILE B O 1
ATOM 4062 N N . ALA B 1 229 ? 50.932 228.171 -42.738 1.00 45.14 318 ALA B N 1
ATOM 4063 C CA . ALA B 1 229 ? 51.774 229.152 -43.409 1.00 36.21 318 ALA B CA 1
ATOM 4064 C C . ALA B 1 229 ? 51.191 229.539 -44.764 1.00 41.42 318 ALA B C 1
ATOM 4065 O O . ALA B 1 229 ? 50.487 228.759 -45.410 1.00 46.82 318 ALA B O 1
ATOM 4067 N N . GLY B 1 230 ? 51.489 230.764 -45.191 1.00 46.24 319 GLY B N 1
ATOM 4068 C CA . GLY B 1 230 ? 51.076 231.221 -46.503 1.00 37.74 319 GLY B CA 1
ATOM 4069 C C . GLY B 1 230 ? 49.677 231.786 -46.592 1.00 45.02 319 GLY B C 1
ATOM 4070 O O . GLY B 1 230 ? 49.145 231.915 -47.699 1.00 49.40 319 GLY B O 1
ATOM 4071 N N . VAL B 1 231 ? 49.060 232.128 -45.464 1.00 40.66 320 VAL B N 1
ATOM 4072 C CA . VAL B 1 231 ? 47.722 232.709 -45.438 1.00 31.02 320 VAL B CA 1
ATOM 4073 C C . VAL B 1 231 ? 47.825 234.095 -44.821 1.00 27.19 320 VAL B C 1
ATOM 4074 O O . VAL B 1 231 ? 48.172 234.229 -43.641 1.00 26.34 320 VAL B O 1
ATOM 4078 N N . SER B 1 232 ? 47.532 235.122 -45.617 1.00 26.71 321 SER B N 1
ATOM 4079 C CA . SER B 1 232 ? 47.501 236.486 -45.115 1.00 30.31 321 SER B CA 1
ATOM 4080 C C . SER B 1 232 ? 46.306 236.686 -44.187 1.00 33.03 321 SER B C 1
ATOM 4081 O O . SER B 1 232 ? 45.357 235.896 -44.172 1.00 33.72 321 SER B O 1
ATOM 4084 N N . LYS B 1 233 ? 46.364 237.763 -43.399 1.00 28.22 322 LYS B N 1
ATOM 4085 C CA . LYS B 1 233 ? 45.246 238.091 -42.520 1.00 29.49 322 LYS B CA 1
ATOM 4086 C C . LYS B 1 233 ? 43.970 238.344 -43.312 1.00 35.08 322 LYS B C 1
ATOM 4087 O O . LYS B 1 233 ? 42.872 238.023 -42.843 1.00 34.49 322 LYS B O 1
ATOM 4089 N N . ALA B 1 234 ? 44.096 238.907 -44.516 1.00 27.36 323 ALA B N 1
ATOM 4090 C CA . ALA B 1 234 ? 42.921 239.158 -45.341 1.00 28.38 323 ALA B CA 1
ATOM 4091 C C . ALA B 1 234 ? 42.301 237.855 -45.830 1.00 31.75 323 ALA B C 1
ATOM 4092 O O . ALA B 1 234 ? 41.072 237.736 -45.905 1.00 30.61 323 ALA B O 1
ATOM 4094 N N . LYS B 1 235 ? 43.136 236.871 -46.174 1.00 30.75 324 LYS B N 1
ATOM 4095 C CA . LYS B 1 235 ? 42.622 235.576 -46.609 1.00 28.50 324 LYS B CA 1
ATOM 4096 C C . LYS B 1 235 ? 41.953 234.833 -45.459 1.00 30.55 324 LYS B C 1
ATOM 4097 O O . LYS B 1 235 ? 40.925 234.173 -45.654 1.00 26.84 324 LYS B O 1
ATOM 4099 N N . LEU B 1 236 ? 42.525 234.921 -44.255 1.00 18.17 325 LEU B N 1
ATOM 4100 C CA . LEU B 1 236 ? 41.880 234.337 -43.085 1.00 25.12 325 LEU B CA 1
ATOM 4101 C C . LEU B 1 236 ? 40.567 235.044 -42.775 1.00 23.26 325 LEU B C 1
ATOM 4102 O O . LEU B 1 236 ? 39.558 234.392 -42.480 1.00 23.36 325 LEU B O 1
ATOM 4107 N N . PHE B 1 237 ? 40.563 236.377 -42.839 1.00 23.96 326 PHE B N 1
ATOM 4108 C CA . PHE B 1 237 ? 39.327 237.126 -42.636 1.00 20.85 326 PHE B CA 1
ATOM 4109 C C . PHE B 1 237 ? 38.284 236.754 -43.681 1.00 22.78 326 PHE B C 1
ATOM 4110 O O . PHE B 1 237 ? 37.096 236.629 -43.365 1.00 20.33 326 PHE B O 1
ATOM 4118 N N . GLY B 1 238 ? 38.710 236.570 -44.931 1.00 26.10 327 GLY B N 1
ATOM 4119 C CA . GLY B 1 238 ? 37.770 236.175 -45.968 1.00 22.72 327 GLY B CA 1
ATOM 4120 C C . GLY B 1 238 ? 37.195 234.791 -45.736 1.00 24.79 327 GLY B C 1
ATOM 4121 O O . GLY B 1 238 ? 36.016 234.546 -45.999 1.00 27.63 327 GLY B O 1
ATOM 4122 N N . SER B 1 239 ? 38.020 233.869 -45.237 1.00 20.03 328 SER B N 1
ATOM 4123 C CA . SER B 1 239 ? 37.532 232.527 -44.941 1.00 20.91 328 SER B CA 1
ATOM 4124 C C . SER B 1 239 ? 36.534 232.542 -43.790 1.00 15.64 328 SER B C 1
ATOM 4125 O O . SER B 1 239 ? 35.556 231.786 -43.798 1.00 24.35 328 SER B O 1
ATOM 4128 N N . ILE B 1 240 ? 36.768 233.392 -42.788 1.00 18.43 329 ILE B N 1
ATOM 4129 C CA . ILE B 1 240 ? 35.837 233.502 -41.668 1.00 18.24 329 ILE B CA 1
ATOM 4130 C C . ILE B 1 240 ? 34.499 234.048 -42.147 1.00 22.14 329 ILE B C 1
ATOM 4131 O O . ILE B 1 240 ? 33.432 233.530 -41.795 1.00 22.35 329 ILE B O 1
ATOM 4136 N N . MET B 1 241 ? 34.539 235.104 -42.963 1.00 18.33 330 MET B N 1
ATOM 4137 C CA . MET B 1 241 ? 33.308 235.685 -43.486 1.00 18.41 330 MET B CA 1
ATOM 4138 C C . MET B 1 241 ? 32.597 234.723 -44.429 1.00 25.74 330 MET B C 1
ATOM 4139 O O . MET B 1 241 ? 31.361 234.687 -44.470 1.00 26.89 330 MET B O 1
ATOM 4144 N N . PHE B 1 242 ? 33.358 233.936 -45.192 1.00 22.05 331 PHE B N 1
ATOM 4145 C CA . PHE B 1 242 ? 32.754 233.023 -46.158 1.00 20.65 331 PHE B CA 1
ATOM 4146 C C . PHE B 1 242 ? 31.966 231.921 -45.458 1.00 17.94 331 PHE B C 1
ATOM 4147 O O . PHE B 1 242 ? 30.804 231.669 -45.796 1.00 15.95 331 PHE B O 1
ATOM 4155 N N . CYS B 1 243 ? 32.580 231.250 -44.478 1.00 18.93 332 CYS B N 1
ATOM 4156 C CA . CYS B 1 243 ? 31.863 230.192 -43.771 1.00 20.49 332 CYS B CA 1
ATOM 4157 C C . CYS B 1 243 ? 30.748 230.758 -42.898 1.00 17.51 332 CYS B C 1
ATOM 4158 O O . CYS B 1 243 ? 29.760 230.065 -42.632 1.00 18.35 332 CYS B O 1
ATOM 4161 N N . SER B 1 244 ? 30.877 232.013 -42.460 1.00 18.63 333 SER B N 1
ATOM 4162 C CA . SER B 1 244 ? 29.810 232.637 -41.683 1.00 16.80 333 SER B CA 1
ATOM 4163 C C . SER B 1 244 ? 28.585 232.915 -42.545 1.00 15.68 333 SER B C 1
ATOM 4164 O O . SER B 1 244 ? 27.448 232.737 -42.093 1.00 19.12 333 SER B O 1
ATOM 4167 N N . LEU B 1 245 ? 28.795 233.356 -43.787 1.00 18.53 334 LEU B N 1
ATOM 4168 C CA . LEU B 1 245 ? 27.673 233.613 -44.684 1.00 18.50 334 LEU B CA 1
ATOM 4169 C C . LEU B 1 245 ? 26.883 232.339 -44.951 1.00 19.51 334 LEU B C 1
ATOM 4170 O O . LEU B 1 245 ? 25.649 232.328 -44.872 1.00 18.41 334 LEU B O 1
ATOM 4175 N N . PHE B 1 246 ? 27.580 231.248 -45.267 1.00 17.64 335 PHE B N 1
ATOM 4176 C CA . PHE B 1 246 ? 26.887 230.006 -45.576 1.00 18.77 335 PHE B CA 1
ATOM 4177 C C . PHE B 1 246 ? 26.397 229.289 -44.328 1.00 15.21 335 PHE B C 1
ATOM 4178 O O . PHE B 1 246 ? 25.456 228.493 -44.422 1.00 20.78 335 PHE B O 1
ATOM 4186 N N . TYR B 1 247 ? 26.992 229.564 -43.164 1.00 14.06 336 TYR B N 1
ATOM 4187 C CA . TYR B 1 247 ? 26.387 229.102 -41.920 1.00 13.40 336 TYR B CA 1
ATOM 4188 C C . TYR B 1 247 ? 24.982 229.666 -41.771 1.00 19.11 336 TYR B C 1
ATOM 4189 O O . TYR B 1 247 ? 24.036 228.937 -41.453 1.00 15.58 336 TYR B O 1
ATOM 4198 N N . HIS B 1 248 ? 24.828 230.972 -41.991 1.00 16.30 337 HIS B N 1
ATOM 4199 C CA . HIS B 1 248 ? 23.512 231.574 -41.828 1.00 20.03 337 HIS B CA 1
ATOM 4200 C C . HIS B 1 248 ? 22.556 231.128 -42.925 1.00 13.79 337 HIS B C 1
ATOM 4201 O O . HIS B 1 248 ? 21.373 230.889 -42.661 1.00 17.44 337 HIS B O 1
ATOM 4208 N N . LEU B 1 249 ? 23.047 231.012 -44.161 1.00 16.30 338 LEU B N 1
ATOM 4209 C CA . LEU B 1 249 ? 22.168 230.663 -45.273 1.00 12.50 338 LEU B CA 1
ATOM 4210 C C . LEU B 1 249 ? 21.577 229.267 -45.107 1.00 14.37 338 LEU B C 1
ATOM 4211 O O . LEU B 1 249 ? 20.388 229.057 -45.376 1.00 15.20 338 LEU B O 1
ATOM 4216 N N . TYR B 1 250 ? 22.380 228.298 -44.657 1.00 17.15 339 TYR B N 1
ATOM 4217 C CA . TYR B 1 250 ? 21.856 226.942 -44.523 1.00 12.97 339 TYR B CA 1
ATOM 4218 C C . TYR B 1 250 ? 20.875 226.846 -43.362 1.00 13.46 339 TYR B C 1
ATOM 4219 O O . TYR B 1 250 ? 19.863 226.143 -43.455 1.00 17.10 339 TYR B O 1
ATOM 4228 N N . ASN B 1 251 ? 21.153 227.546 -42.261 1.00 14.00 340 ASN B N 1
ATOM 4229 C CA . ASN B 1 251 ? 20.226 227.534 -41.135 1.00 15.05 340 ASN B CA 1
ATOM 4230 C C . ASN B 1 251 ? 18.946 228.291 -41.463 1.00 19.31 340 ASN B C 1
ATOM 4231 O O . ASN B 1 251 ? 17.862 227.917 -41.001 1.00 18.31 340 ASN B O 1
ATOM 4236 N N . GLU B 1 252 ? 19.052 229.359 -42.253 1.00 15.18 341 GLU B N 1
ATOM 4237 C CA . GLU B 1 252 ? 17.871 230.132 -42.619 1.00 16.57 341 GLU B CA 1
ATOM 4238 C C . GLU B 1 252 ? 16.930 229.311 -43.491 1.00 18.11 341 GLU B C 1
ATOM 4239 O O . GLU B 1 252 ? 15.719 229.268 -43.249 1.00 18.89 341 GLU B O 1
ATOM 4245 N N . VAL B 1 253 ? 17.473 228.644 -44.511 1.00 16.63 342 VAL B N 1
ATOM 4246 C CA . VAL B 1 253 ? 16.634 227.821 -45.376 1.00 21.99 342 VAL B CA 1
ATOM 4247 C C . VAL B 1 253 ? 16.119 226.597 -44.626 1.00 16.25 342 VAL B C 1
ATOM 4248 O O . VAL B 1 253 ? 15.032 226.090 -44.928 1.00 19.01 342 VAL B O 1
ATOM 4252 N N . SER B 1 254 ? 16.867 226.109 -43.631 1.00 18.30 343 SER B N 1
ATOM 4253 C CA . SER B 1 254 ? 16.401 224.946 -42.881 1.00 16.82 343 SER B CA 1
ATOM 4254 C C . SER B 1 254 ? 15.147 225.265 -42.074 1.00 18.04 343 SER B C 1
ATOM 4255 O O . SER B 1 254 ? 14.317 224.377 -41.847 1.00 19.76 343 SER B O 1
ATOM 4258 N N . TYR B 1 255 ? 14.981 226.518 -41.643 1.00 19.80 344 TYR B N 1
ATOM 4259 C CA . TYR B 1 255 ? 13.763 226.884 -40.929 1.00 19.21 344 TYR B CA 1
ATOM 4260 C C . TYR B 1 255 ? 12.564 226.992 -41.861 1.00 18.34 344 TYR B C 1
ATOM 4261 O O . TYR B 1 255 ? 11.424 226.863 -41.401 1.00 18.94 344 TYR B O 1
ATOM 4270 N N . LEU B 1 256 ? 12.793 227.223 -43.156 1.00 18.93 345 LEU B N 1
ATOM 4271 C CA . LEU B 1 256 ? 11.725 227.029 -44.130 1.00 20.21 345 LEU B CA 1
ATOM 4272 C C . LEU B 1 256 ? 11.302 225.568 -44.177 1.00 27.45 345 LEU B C 1
ATOM 4273 O O . LEU B 1 256 ? 10.112 225.260 -44.313 1.00 21.87 345 LEU B O 1
ATOM 4278 N N . CYS B 1 257 ? 12.267 224.650 -44.064 1.00 19.61 346 CYS B N 1
ATOM 4279 C CA . CYS B 1 257 ? 11.934 223.231 -44.008 1.00 24.54 346 CYS B CA 1
ATOM 4280 C C . CYS B 1 257 ? 11.224 222.884 -42.707 1.00 19.42 346 CYS B C 1
ATOM 4281 O O . CYS B 1 257 ? 10.226 222.154 -42.714 1.00 22.74 346 CYS B O 1
ATOM 4284 N N . LEU B 1 258 ? 11.725 223.397 -41.579 1.00 20.43 347 LEU B N 1
ATOM 4285 C CA . LEU B 1 258 ? 11.088 223.135 -40.291 1.00 23.71 347 LEU B CA 1
ATOM 4286 C C . LEU B 1 258 ? 9.657 223.653 -40.257 1.00 23.23 347 LEU B C 1
ATOM 4287 O O . LEU B 1 258 ? 8.786 223.036 -39.634 1.00 19.50 347 LEU B O 1
ATOM 4292 N N . ASP B 1 259 ? 9.392 224.773 -40.929 1.00 23.50 348 ASP B N 1
ATOM 4293 C CA . ASP B 1 259 ? 8.039 225.313 -40.974 1.00 20.54 348 ASP B CA 1
ATOM 4294 C C . ASP B 1 259 ? 7.069 224.398 -41.710 1.00 26.97 348 ASP B C 1
ATOM 4295 O O . ASP B 1 259 ? 5.862 224.470 -41.459 1.00 22.38 348 ASP B O 1
ATOM 4300 N N . ASN B 1 260 ? 7.563 223.536 -42.601 1.00 22.52 349 ASN B N 1
ATOM 4301 C CA . ASN B 1 260 ? 6.701 222.703 -43.429 1.00 24.01 349 ASN B CA 1
ATOM 4302 C C . ASN B 1 260 ? 6.704 221.228 -43.050 1.00 27.91 349 ASN B C 1
ATOM 4303 O O . ASN B 1 260 ? 5.941 220.458 -43.644 1.00 23.74 349 ASN B O 1
ATOM 4308 N N . VAL B 1 261 ? 7.535 220.806 -42.097 1.00 21.31 350 VAL B N 1
ATOM 4309 C CA . VAL B 1 261 ? 7.582 219.417 -41.656 1.00 22.00 350 VAL B CA 1
ATOM 4310 C C . VAL B 1 261 ? 7.543 219.383 -40.133 1.00 20.12 350 VAL B C 1
ATOM 4311 O O . VAL B 1 261 ? 7.697 220.402 -39.460 1.00 20.01 350 VAL B O 1
ATOM 4315 N N . SER B 1 262 ? 7.339 218.181 -39.593 1.00 16.36 351 SER B N 1
ATOM 4316 C CA . SER B 1 262 ? 7.389 217.977 -38.154 1.00 19.74 351 SER B CA 1
ATOM 4317 C C . SER B 1 262 ? 8.838 218.018 -37.670 1.00 21.02 351 SER B C 1
ATOM 4318 O O . SER B 1 262 ? 9.769 217.837 -38.458 1.00 19.45 351 SER B O 1
ATOM 4321 N N . PRO B 1 263 ? 9.057 218.266 -36.374 1.00 22.46 352 PRO B N 1
ATOM 4322 C CA . PRO B 1 263 ? 10.437 218.245 -35.856 1.00 22.33 352 PRO B CA 1
ATOM 4323 C C . PRO B 1 263 ? 11.147 216.915 -36.053 1.00 23.61 352 PRO B C 1
ATOM 4324 O O . PRO B 1 263 ? 12.372 216.900 -36.227 1.00 21.63 352 PRO B O 1
ATOM 4328 N N . VAL B 1 264 ? 10.419 215.796 -36.031 1.00 21.22 353 VAL B N 1
ATOM 4329 C CA . VAL B 1 264 ? 11.046 214.497 -36.266 1.00 23.36 353 VAL B CA 1
ATOM 4330 C C . VAL B 1 264 ? 11.492 214.377 -37.719 1.00 18.19 353 VAL B C 1
ATOM 4331 O O . VAL B 1 264 ? 12.613 213.944 -38.007 1.00 20.62 353 VAL B O 1
ATOM 4335 N N . SER B 1 265 ? 10.622 214.764 -38.658 1.00 18.31 354 SER B N 1
ATOM 4336 C CA . SER B 1 265 ? 10.988 214.724 -40.071 1.00 19.41 354 SER B CA 1
ATOM 4337 C C . SER B 1 265 ? 12.146 215.665 -40.372 1.00 20.16 354 SER B C 1
ATOM 4338 O O . SER B 1 265 ? 12.964 215.387 -41.258 1.00 20.82 354 SER B O 1
ATOM 4341 N N . PHE B 1 266 ? 12.225 216.784 -39.651 1.00 19.64 355 PHE B N 1
ATOM 4342 C CA . PHE B 1 266 ? 13.362 217.687 -39.787 1.00 17.58 355 PHE B CA 1
ATOM 4343 C C . PHE B 1 266 ? 14.665 216.974 -39.451 1.00 19.97 355 PHE B C 1
ATOM 4344 O O . PHE B 1 266 ? 15.642 217.053 -40.205 1.00 17.16 355 PHE B O 1
ATOM 4352 N N . SER B 1 267 ? 14.697 216.264 -38.321 1.00 15.65 356 SER B N 1
ATOM 4353 C CA . SER B 1 267 ? 15.917 215.563 -37.928 1.00 18.00 356 SER B CA 1
ATOM 4354 C C . SER B 1 267 ? 16.237 214.426 -38.890 1.00 18.54 356 SER B C 1
ATOM 4355 O O . SER B 1 267 ? 17.412 214.152 -39.163 1.00 19.73 356 SER B O 1
ATOM 4358 N N . ILE B 1 268 ? 15.210 213.752 -39.415 1.00 15.24 357 ILE B N 1
ATOM 4359 C CA . ILE B 1 268 ? 15.445 212.725 -40.428 1.00 21.43 357 ILE B CA 1
ATOM 4360 C C . ILE B 1 268 ? 16.057 213.349 -41.675 1.00 22.59 357 ILE B C 1
ATOM 4361 O O . ILE B 1 268 ? 16.948 212.768 -42.308 1.00 20.15 357 ILE B O 1
ATOM 4366 N N . GLY B 1 269 ? 15.594 214.546 -42.045 1.00 19.25 358 GLY B N 1
ATOM 4367 C CA . GLY B 1 269 ? 16.247 215.280 -43.115 1.00 20.94 358 GLY B CA 1
ATOM 4368 C C . GLY B 1 269 ? 17.678 215.649 -42.780 1.00 16.53 358 GLY B C 1
ATOM 4369 O O . GLY B 1 269 ? 18.534 215.698 -43.667 1.00 20.00 358 GLY B O 1
ATOM 4370 N N . ASN B 1 270 ? 17.960 215.904 -41.498 1.00 20.23 359 ASN B N 1
ATOM 4371 C CA . ASN B 1 270 ? 19.325 216.219 -41.082 1.00 15.75 359 ASN B CA 1
ATOM 4372 C C . ASN B 1 270 ? 20.245 215.013 -41.234 1.00 21.38 359 ASN B C 1
ATOM 4373 O O . ASN B 1 270 ? 21.416 215.162 -41.601 1.00 18.67 359 ASN B O 1
ATOM 4378 N N . THR B 1 271 ? 19.738 213.810 -40.953 1.00 18.69 360 THR B N 1
ATOM 4379 C CA . THR B 1 271 ? 20.559 212.610 -41.101 1.00 24.73 360 THR B CA 1
ATOM 4380 C C . THR B 1 271 ? 20.879 212.342 -42.566 1.00 17.89 360 THR B C 1
ATOM 4381 O O . THR B 1 271 ? 21.990 211.909 -42.896 1.00 16.97 360 THR B O 1
ATOM 4385 N N . ILE B 1 272 ? 19.920 212.597 -43.459 1.00 18.64 361 ILE B N 1
ATOM 4386 C CA . ILE B 1 272 ? 20.201 212.528 -44.890 1.00 18.36 361 ILE B CA 1
ATOM 4387 C C . ILE B 1 272 ? 21.270 213.546 -45.265 1.00 20.97 361 ILE B C 1
ATOM 4388 O O . ILE B 1 272 ? 22.174 213.258 -46.059 1.00 21.99 361 ILE B O 1
ATOM 4393 N N . LYS B 1 273 ? 21.191 214.747 -44.685 1.00 18.23 362 LYS B N 1
ATOM 4394 C CA . LYS B 1 273 ? 22.191 215.777 -44.951 1.00 17.29 362 LYS B CA 1
ATOM 4395 C C . LYS B 1 273 ? 23.592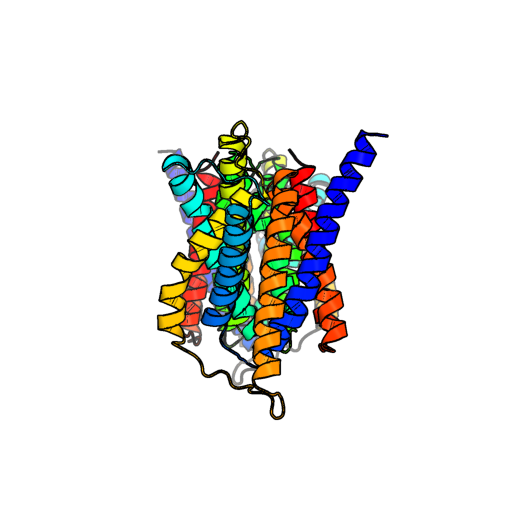 215.303 -44.583 1.00 20.77 362 LYS B C 1
ATOM 4396 O O . LYS B 1 273 ? 24.553 215.549 -45.321 1.00 19.29 362 LYS B O 1
ATOM 4402 N N . ARG B 1 274 ? 23.726 214.610 -43.451 1.00 16.65 363 ARG B N 1
ATOM 4403 C CA . ARG B 1 274 ? 25.049 214.259 -42.953 1.00 20.22 363 ARG B CA 1
ATOM 4404 C C . ARG B 1 274 ? 25.703 213.148 -43.765 1.00 17.43 363 ARG B C 1
ATOM 4405 O O . ARG B 1 274 ? 26.935 213.089 -43.830 1.00 18.67 363 ARG B O 1
ATOM 4413 N N . VAL B 1 275 ? 24.917 212.274 -44.398 1.00 17.46 364 VAL B N 1
ATOM 4414 C CA . VAL B 1 275 ? 25.503 211.318 -45.337 1.00 18.53 364 VAL B CA 1
ATOM 4415 C C . VAL B 1 275 ? 26.219 212.062 -46.457 1.00 22.77 364 VAL B C 1
ATOM 4416 O O . VAL B 1 275 ? 27.323 211.684 -46.870 1.00 19.57 364 VAL B O 1
ATOM 4420 N N . ILE B 1 276 ? 25.610 213.142 -46.949 1.00 20.00 365 ILE B N 1
ATOM 4421 C CA . ILE B 1 276 ? 26.240 213.954 -47.985 1.00 19.16 365 ILE B CA 1
ATOM 4422 C C . ILE B 1 276 ? 27.473 214.663 -47.436 1.00 19.04 365 ILE B C 1
ATOM 4423 O O . ILE B 1 276 ? 28.514 214.733 -48.101 1.00 16.51 365 ILE B O 1
ATOM 4428 N N . ILE B 1 277 ? 27.378 215.197 -46.216 1.00 15.49 366 ILE B N 1
ATOM 4429 C CA . ILE B 1 277 ? 28.510 215.900 -45.621 1.00 14.25 366 ILE B CA 1
ATOM 4430 C C . ILE B 1 277 ? 29.656 214.935 -45.349 1.00 17.97 366 ILE B C 1
ATOM 4431 O O . ILE B 1 277 ? 30.827 215.266 -45.568 1.00 17.49 366 ILE B O 1
ATOM 4436 N N . ILE B 1 278 ? 29.341 213.730 -44.870 1.00 17.09 367 ILE B N 1
ATOM 4437 C CA . ILE B 1 278 ? 30.387 212.756 -44.562 1.00 15.79 367 ILE B CA 1
ATOM 4438 C C . ILE B 1 278 ? 31.123 212.349 -45.832 1.00 17.11 367 ILE B C 1
ATOM 4439 O O . ILE B 1 278 ? 32.359 212.327 -45.872 1.00 19.34 367 ILE B O 1
ATOM 4444 N N . PHE B 1 279 ? 30.375 212.038 -46.894 1.00 15.84 368 PHE B N 1
ATOM 4445 C CA . PHE B 1 279 ? 31.003 211.651 -48.155 1.00 14.51 368 PHE B CA 1
ATOM 4446 C C . PHE B 1 279 ? 31.857 212.781 -48.716 1.00 15.01 368 PHE B C 1
ATOM 4447 O O . PHE B 1 279 ? 33.003 212.564 -49.127 1.00 17.04 368 PHE B O 1
ATOM 4455 N N . GLY B 1 280 ? 31.316 213.999 -48.736 1.00 16.53 369 GLY B N 1
ATOM 4456 C CA . GLY B 1 280 ? 32.060 215.111 -49.303 1.00 21.84 369 GLY B CA 1
ATOM 4457 C C . GLY B 1 280 ? 33.276 215.492 -48.482 1.00 17.62 369 GLY B C 1
ATOM 4458 O O . GLY B 1 280 ? 34.325 215.836 -49.035 1.00 21.34 369 GLY B O 1
ATOM 4459 N N . SER B 1 281 ? 33.161 215.429 -47.154 1.00 21.42 370 SER B N 1
ATOM 4460 C CA . SER B 1 281 ? 34.255 215.886 -46.302 1.00 16.80 370 SER B CA 1
ATOM 4461 C C . SER B 1 281 ? 35.430 214.913 -46.323 1.00 25.39 370 SER B C 1
ATOM 4462 O O . SER B 1 281 ? 36.590 215.341 -46.330 1.00 22.28 370 SER B O 1
ATOM 4465 N N . ILE B 1 282 ? 35.161 213.604 -46.328 1.00 16.80 371 ILE B N 1
ATOM 4466 C CA . ILE B 1 282 ? 36.272 212.657 -46.383 1.00 20.43 371 ILE B CA 1
ATOM 4467 C C . ILE B 1 282 ? 36.990 212.758 -47.722 1.00 18.38 371 ILE B C 1
ATOM 4468 O O . ILE B 1 282 ? 38.192 212.484 -47.809 1.00 19.22 371 ILE B O 1
ATOM 4473 N N . LEU B 1 283 ? 36.283 213.162 -48.779 1.00 18.52 372 LEU B N 1
ATOM 4474 C CA . LEU B 1 283 ? 36.927 213.334 -50.077 1.00 22.79 372 LEU B CA 1
ATOM 4475 C C . LEU B 1 283 ? 37.774 214.600 -50.106 1.00 28.18 372 LEU B C 1
ATOM 4476 O O . LEU B 1 283 ? 38.950 214.564 -50.484 1.00 22.31 372 LEU B O 1
ATOM 4481 N N . VAL B 1 284 ? 37.188 215.732 -49.704 1.00 23.32 373 VAL B N 1
ATOM 4482 C CA . VAL B 1 284 ? 37.892 217.010 -49.776 1.00 23.47 373 VAL B CA 1
ATOM 4483 C C . VAL B 1 284 ? 39.130 216.994 -48.891 1.00 20.95 373 VAL B C 1
ATOM 4484 O O . VAL B 1 284 ? 40.210 217.438 -49.299 1.00 32.20 373 VAL B O 1
ATOM 4488 N N . PHE B 1 285 ? 38.998 216.480 -47.672 1.00 19.22 374 PHE B N 1
ATOM 4489 C CA . PHE B 1 285 ? 40.094 216.473 -46.715 1.00 20.08 374 PHE B CA 1
ATOM 4490 C C . PHE B 1 285 ? 40.925 215.198 -46.761 1.00 22.73 374 PHE B C 1
ATOM 4491 O O . PHE B 1 285 ? 41.876 215.074 -45.982 1.00 22.19 374 PHE B O 1
ATOM 4499 N N . ARG B 1 286 ? 40.597 214.260 -47.651 1.00 25.92 375 ARG B N 1
ATOM 4500 C CA . ARG B 1 286 ? 41.321 212.994 -47.770 1.00 31.67 375 ARG B CA 1
ATOM 4501 C C . ARG B 1 286 ? 41.457 212.318 -46.407 1.00 25.87 375 ARG B C 1
ATOM 4502 O O . ARG B 1 286 ? 42.538 211.898 -45.989 1.00 27.18 375 ARG B O 1
ATOM 4510 N N . THR B 1 287 ? 40.331 212.224 -45.711 1.00 24.47 376 THR B N 1
ATOM 4511 C CA . THR B 1 287 ? 40.317 211.691 -44.355 1.00 27.90 376 THR B CA 1
ATOM 4512 C C . THR B 1 287 ? 40.606 210.193 -44.371 1.00 31.63 376 THR B C 1
ATOM 4513 O O . THR B 1 287 ? 40.028 209.466 -45.187 1.00 20.95 376 THR B O 1
ATOM 4517 N N . PRO B 1 288 ? 41.492 209.698 -43.505 1.00 27.67 377 PRO B N 1
ATOM 4518 C CA . PRO B 1 288 ? 41.702 208.246 -43.413 1.00 27.80 377 PRO B CA 1
ATOM 4519 C C . PRO B 1 288 ? 40.471 207.562 -42.836 1.00 25.95 377 PRO B C 1
ATOM 4520 O O . PRO B 1 288 ? 39.955 207.961 -41.790 1.00 33.66 377 PRO B O 1
ATOM 4524 N N . VAL B 1 289 ? 39.996 206.531 -43.534 1.00 32.02 378 VAL B N 1
ATOM 4525 C CA . VAL B 1 289 ? 38.841 205.750 -43.099 1.00 22.82 378 VAL B CA 1
ATOM 4526 C C . VAL B 1 289 ? 39.173 204.277 -43.286 1.00 21.71 378 VAL B C 1
ATOM 4527 O O . VAL B 1 289 ? 39.367 203.823 -44.419 1.00 27.29 378 VAL B O 1
ATOM 4531 N N . THR B 1 290 ? 39.235 203.531 -42.186 1.00 22.75 379 THR B N 1
ATOM 4532 C CA . THR B 1 290 ? 39.498 202.102 -42.259 1.00 23.59 379 THR B CA 1
ATOM 4533 C C . THR B 1 290 ? 38.224 201.342 -42.627 1.00 24.40 379 THR B C 1
ATOM 4534 O O . THR B 1 290 ? 37.117 201.890 -42.631 1.00 20.86 379 THR B O 1
ATOM 4538 N N . ARG B 1 291 ? 38.394 200.054 -42.941 1.00 20.45 380 ARG B N 1
ATOM 4539 C CA . ARG B 1 291 ? 37.248 199.207 -43.261 1.00 21.57 380 ARG B CA 1
ATOM 4540 C C . ARG B 1 291 ? 36.276 199.134 -42.091 1.00 21.36 380 ARG B C 1
ATOM 4541 O O . ARG B 1 291 ? 35.072 199.359 -42.253 1.00 15.43 380 ARG B O 1
ATOM 4549 N N . LEU B 1 292 ? 36.786 198.821 -40.897 1.00 18.74 381 LEU B N 1
ATOM 4550 C CA . LEU B 1 292 ? 35.920 198.740 -39.725 1.00 21.87 381 LEU B CA 1
ATOM 4551 C C . LEU B 1 292 ? 35.249 200.073 -39.425 1.00 21.60 381 LEU B C 1
ATOM 4552 O O . LEU B 1 292 ? 34.153 200.102 -38.853 1.00 19.36 381 LEU B O 1
ATOM 4557 N N . ASN B 1 293 ? 35.874 201.185 -39.819 1.00 22.00 382 ASN B N 1
ATOM 4558 C CA . ASN B 1 293 ? 35.350 202.491 -39.437 1.00 23.45 382 ASN B CA 1
ATOM 4559 C C . ASN B 1 293 ? 34.101 202.852 -40.232 1.00 16.93 382 ASN B C 1
ATOM 4560 O O . ASN B 1 293 ? 33.097 203.285 -39.655 1.00 18.61 382 ASN B O 1
ATOM 4565 N N . PHE B 1 294 ? 34.136 202.700 -41.561 1.00 17.94 383 PHE B N 1
ATOM 4566 C CA . PHE B 1 294 ? 32.919 203.025 -42.295 1.00 26.19 383 PHE B CA 1
ATOM 4567 C C . PHE B 1 294 ? 31.869 201.925 -42.208 1.00 22.33 383 PHE B C 1
ATOM 4568 O O . PHE B 1 294 ? 30.709 202.176 -42.548 1.00 21.00 383 PHE B O 1
ATOM 4576 N N . ILE B 1 295 ? 32.237 200.725 -41.751 1.00 15.83 384 ILE B N 1
ATOM 4577 C CA . ILE B 1 295 ? 31.227 199.719 -41.445 1.00 15.01 384 ILE B CA 1
ATOM 4578 C C . ILE B 1 295 ? 30.443 200.126 -40.206 1.00 17.55 384 ILE B C 1
ATOM 4579 O O . ILE B 1 295 ? 29.209 200.057 -40.184 1.00 17.26 384 ILE B O 1
ATOM 4584 N N . GLY B 1 296 ? 31.144 200.567 -39.159 1.00 14.12 385 GLY B N 1
ATOM 4585 C CA . GLY B 1 296 ? 30.457 201.024 -37.962 1.00 21.66 385 GLY B CA 1
ATOM 4586 C C . GLY B 1 296 ? 29.611 202.258 -38.209 1.00 17.79 385 GLY B C 1
ATOM 4587 O O . GLY B 1 296 ? 28.472 202.345 -37.745 1.00 13.80 385 GLY B O 1
ATOM 4588 N N . SER B 1 297 ? 30.153 203.227 -38.950 1.00 19.25 386 SER B N 1
ATOM 4589 C CA . SER B 1 297 ? 29.394 204.437 -39.252 1.00 18.21 386 SER B CA 1
ATOM 4590 C C . SER B 1 297 ? 28.167 204.123 -40.100 1.00 15.62 386 SER B C 1
ATOM 4591 O O . SER B 1 297 ? 27.091 204.692 -39.881 1.00 19.68 386 SER B O 1
ATOM 4594 N N . THR B 1 298 ? 28.309 203.218 -41.072 1.00 20.42 387 THR B N 1
ATOM 4595 C CA . THR B 1 298 ? 27.169 202.840 -41.903 1.00 16.88 387 THR B CA 1
ATOM 4596 C C . THR B 1 298 ? 26.107 202.118 -41.083 1.00 18.29 387 THR B C 1
ATOM 4597 O O . THR B 1 298 ? 24.909 202.391 -41.226 1.00 19.97 387 THR B O 1
ATOM 4601 N N . ILE B 1 299 ? 26.527 201.197 -40.212 1.00 17.60 388 ILE B N 1
ATOM 4602 C CA . ILE B 1 299 ? 25.575 200.480 -39.368 1.00 13.00 388 ILE B CA 1
ATOM 4603 C C . ILE B 1 299 ? 24.838 201.449 -38.450 1.00 15.09 388 ILE B C 1
ATOM 4604 O O . ILE B 1 299 ? 23.634 201.302 -38.204 1.00 16.25 388 ILE B O 1
ATOM 4609 N N . ALA B 1 300 ? 25.541 202.463 -37.944 1.00 17.49 389 ALA B N 1
ATOM 4610 C CA . ALA B 1 300 ? 24.903 203.440 -37.067 1.00 19.71 389 ALA B CA 1
ATOM 4611 C C . ALA B 1 300 ? 23.808 204.207 -37.800 1.00 20.73 389 ALA B C 1
ATOM 4612 O O . ALA B 1 300 ? 22.705 204.396 -37.272 1.00 21.06 389 ALA B O 1
ATOM 4614 N N . ILE B 1 301 ? 24.093 204.653 -39.023 1.00 18.80 390 ILE B N 1
ATOM 4615 C CA . ILE B 1 301 ? 23.129 205.459 -39.765 1.00 15.96 390 ILE B CA 1
ATOM 4616 C C . ILE B 1 301 ? 21.992 204.594 -40.298 1.00 16.95 390 ILE B C 1
ATOM 4617 O O . ILE B 1 301 ? 20.835 205.026 -40.334 1.00 19.19 390 ILE B O 1
ATOM 4622 N N . ILE B 1 302 ? 22.295 203.360 -40.709 1.00 20.51 391 ILE B N 1
ATOM 4623 C CA . ILE B 1 302 ? 21.233 202.424 -41.074 1.00 22.62 391 ILE B CA 1
ATOM 4624 C C . ILE B 1 302 ? 20.307 202.190 -39.887 1.00 23.78 391 ILE B C 1
ATOM 4625 O O . ILE B 1 302 ? 19.080 202.128 -40.038 1.00 19.34 391 ILE B O 1
ATOM 4630 N N . GLY B 1 303 ? 20.877 202.069 -38.685 1.00 22.75 392 GLY B N 1
ATOM 4631 C CA . GLY B 1 303 ? 20.056 201.850 -37.506 1.00 16.64 392 GLY B CA 1
ATOM 4632 C C . GLY B 1 303 ? 19.134 203.016 -37.207 1.00 16.52 392 GLY B C 1
ATOM 4633 O O . GLY B 1 303 ? 17.972 202.824 -36.842 1.00 20.04 392 GLY B O 1
ATOM 4634 N N . THR B 1 304 ? 19.642 204.244 -37.355 1.00 19.67 393 THR B N 1
ATOM 4635 C CA . THR B 1 304 ? 18.808 205.423 -37.138 1.00 18.31 393 THR B CA 1
ATOM 4636 C C . THR B 1 304 ? 17.658 205.474 -38.136 1.00 16.78 393 THR B C 1
ATOM 4637 O O . THR B 1 304 ? 16.527 205.821 -37.775 1.00 20.61 393 THR B O 1
ATOM 4641 N N . MET B 1 305 ? 17.924 205.125 -39.396 1.00 21.03 394 MET B N 1
ATOM 4642 C CA . MET B 1 305 ? 16.847 205.076 -40.378 1.00 24.23 394 MET B CA 1
ATOM 4643 C C . MET B 1 305 ? 15.875 203.944 -40.070 1.00 27.86 394 MET B C 1
ATOM 4644 O O . MET B 1 305 ? 14.661 204.098 -40.241 1.00 27.21 394 MET B O 1
ATOM 4649 N N . LEU B 1 306 ? 16.388 202.798 -39.617 1.00 25.26 395 LEU B N 1
ATOM 4650 C CA . LEU B 1 306 ? 15.503 201.715 -39.200 1.00 19.68 395 LEU B CA 1
ATOM 4651 C C . LEU B 1 306 ? 14.691 202.115 -37.976 1.00 26.47 395 LEU B C 1
ATOM 4652 O O . LEU B 1 306 ? 13.503 201.785 -37.873 1.00 27.90 395 LEU B O 1
ATOM 4657 N N . TYR B 1 307 ? 15.319 202.821 -37.032 1.00 23.04 396 TYR B N 1
ATOM 4658 C CA . TYR B 1 307 ? 14.592 203.341 -35.879 1.00 20.85 396 TYR B CA 1
ATOM 4659 C C . TYR B 1 307 ? 13.439 204.235 -36.322 1.00 25.71 396 TYR B C 1
ATOM 4660 O O . TYR B 1 307 ? 12.305 204.089 -35.851 1.00 20.92 396 TYR B O 1
ATOM 4669 N N . SER B 1 308 ? 13.712 205.170 -37.236 1.00 26.26 397 SER B N 1
ATOM 4670 C CA . SER B 1 308 ? 12.672 206.088 -37.689 1.00 22.77 397 SER B CA 1
ATOM 4671 C C . SER B 1 308 ? 11.563 205.345 -38.423 1.00 32.23 397 SER B C 1
ATOM 4672 O O . SER B 1 308 ? 10.381 205.679 -38.281 1.00 32.99 397 SER B O 1
ATOM 4675 N N . LEU B 1 309 ? 11.928 204.334 -39.215 1.00 24.36 398 LEU B N 1
ATOM 4676 C CA . LEU B 1 309 ? 10.920 203.509 -39.870 1.00 37.87 398 LEU B CA 1
ATOM 4677 C C . LEU B 1 309 ? 10.045 202.797 -38.847 1.00 37.24 398 LEU B C 1
ATOM 4678 O O . LEU B 1 309 ? 8.821 202.724 -39.008 1.00 43.50 398 LEU B O 1
ATOM 4683 N N . ALA B 1 310 ? 10.653 202.274 -37.781 1.00 38.12 399 ALA B N 1
ATOM 4684 C CA . ALA B 1 310 ? 9.885 201.554 -36.771 1.00 31.42 399 ALA B CA 1
ATOM 4685 C C . ALA B 1 310 ? 8.922 202.487 -36.045 1.00 35.85 399 ALA B C 1
ATOM 4686 O O . ALA B 1 310 ? 7.731 202.187 -35.916 1.00 39.53 399 ALA B O 1
ATOM 4688 N N . LYS B 1 311 ? 9.420 203.633 -35.573 1.00 25.99 400 LYS B N 1
ATOM 4689 C CA . LYS B 1 311 ? 8.564 204.577 -34.857 1.00 29.51 400 LYS B CA 1
ATOM 4690 C C . LYS B 1 311 ? 7.405 205.053 -35.727 1.00 38.84 400 LYS B C 1
ATOM 4691 O O . LYS B 1 311 ? 6.282 205.225 -35.238 1.00 46.81 400 LYS B O 1
ATOM 4697 N N . ALA B 1 312 ? 7.653 205.265 -37.021 1.00 38.72 401 ALA B N 1
ATOM 4698 C CA . ALA B 1 312 ? 6.620 205.804 -37.900 1.00 42.15 401 ALA B CA 1
ATOM 4699 C C . ALA B 1 312 ? 5.586 204.751 -38.283 1.00 43.48 401 ALA B C 1
ATOM 4700 O O . ALA B 1 312 ? 4.381 205.029 -38.267 1.00 48.06 401 ALA B O 1
ATOM 4702 N N . LYS B 1 313 ? 6.029 203.544 -38.620 1.00 43.47 402 LYS B N 1
ATOM 4703 C CA . LYS B 1 313 ? 5.147 202.521 -39.166 1.00 41.60 402 LYS B CA 1
ATOM 4704 C C . LYS B 1 313 ? 4.467 201.671 -38.102 1.00 53.03 402 LYS B C 1
ATOM 4705 O O . LYS B 1 313 ? 3.740 200.737 -38.456 1.00 54.32 402 LYS B O 1
ATOM 4707 N N . LEU B 1 314 ? 4.667 201.967 -36.819 1.00 51.03 403 LEU B N 1
ATOM 4708 C CA . LEU B 1 314 ? 4.148 201.083 -35.788 1.00 46.52 403 LEU B CA 1
ATOM 4709 C C . LEU B 1 314 ? 3.110 201.791 -34.920 1.00 55.32 403 LEU B C 1
ATOM 4710 O O . LEU B 1 314 ? 3.134 203.019 -34.792 1.00 56.17 403 LEU B O 1
ATOM 4715 N N . PRO B 1 315 ? 2.164 201.034 -34.329 1.00 62.88 404 PRO B N 1
ATOM 4716 C CA . PRO B 1 315 ? 1.098 201.522 -33.446 1.00 46.87 404 PRO B CA 1
ATOM 4717 C C . PRO B 1 315 ? 1.549 202.574 -32.437 1.00 58.86 404 PRO B C 1
ATOM 4718 O O . PRO B 1 315 ? 1.065 203.703 -32.515 1.00 52.84 404 PRO B O 1
#

Sequence (610 aa):
SPTLVHTLKVGFYFFLWYFFNFIFNIANKRTLNMWKYPWVLSTIQLGVGALYCTFLWVLGLRTKPNVSKKLIKALIWPSLGHTLGHAATCMSFSLVAISFTHVVKSAEPVFGAVGSALVLGEFFHPLTYLTLVPIVSGVALSAATELTFTWTGFITAMISNVAFVTRNITSKFTMVDFKNEKTLIAQNTYALITIISFFMELPFALLMEGFPPLVSAIAGVSKAKLFGSIMFCSLFYHLYNEVSYLCLDNVSPVSFSIGNTIKRVIIIFGSILVFRTPVTRLNFIGSTIAIIGTMLYSLAKAKLPSPTLVHTLKVGFYFFLWYFFNFIFNIANKRTLNMWKYPWVLSTIQLGVGALYCTFLWVLGLRTKPNVSKKLIKALIWPSLGHTLGHAATCMSFSLVAISFTHVVKSAEPVFGAVGSALVLGEFFHPLTYLTLVPIVSGVALSAATELTFTWTGFITAMISNVAFVTRNITSKFTMVDFKNEKTLIAQNTYALITIISFFMELPFALLMEGFPPLVSAIAGVSKAKLFGSIMFCSLFYHLYNEVSYLCLDNVSPVSFSIGNTIKRVIIIFGSILVFRTPVTRLNFIGSTIAIIGTMLYSLAKAKLP

Radius of gyration: 29.3 Å; Cα contacts (8 Å, |Δi|>4): 914; chains: 2; bounding box: 54×90×68 Å

B-factor: mean 27.28, std 11.67, range [9.96, 84.09]

Nearest PDB structures (foldseek):
  5y79-assembly1_B  TM=1.003E+00  e=2.384E-41  Galdieria sulphuraria
  5oge-assembly4_D  TM=7.071E-01  e=9.994E-07  Saccharomyces cerevisiae S288C
  6i1z-assembly1_A  TM=5.687E-01  e=5.340E-06  Zea mays
  6xbo-assembly1_A  TM=5.805E-01  e=1.986E-05  Mus musculus
  6i1z-assembly1_B  TM=5.179E-01  e=8.028E-06  Zea mays